Protein AF-A0A7C8UAQ6-F1 (afdb_monomer)

Sequence (396 aa):
MPTTGFSSLVLLIATVSSLLFAYIYMVVCFSGLLFPTTFVFMATTTADIGTPWSQWHPPTTTWINNLTSVLGDDGVHGFIFNGSTLPDGVEPDRYNWCNMPHVHPQTYVIPSAAFELVYVEVIQRHHKRTPYQDNAFPVETYSWDCSDQGLYTYGEPLGAEKNSSAQVYWRVEENSVNPFIAPGFRGNCQFPQITHGGLDDSWQHGRDLYEVYGTMLGFLPSEYDSTVAYRVTGNQITSQVAGMLVDGMFGPKHPKHVPLSIQPGLVDSLQPSYSCPKASRLYQEYGVGSMDPKWRLHLDATNDFLGTLDHISGVTADNSGFHKSFDHYYDNLSARLCHQKPLPCSVKNSSQCVTQRQADTVFRMGQYEYSYIYRDSPQSLEAAVAKHNGMARDGV

Structure (mmCIF, N/CA/C/O backbone):
data_AF-A0A7C8UAQ6-F1
#
_entry.id   AF-A0A7C8UAQ6-F1
#
loop_
_atom_site.group_PDB
_atom_site.id
_atom_site.type_symbol
_atom_site.label_atom_id
_atom_site.label_alt_id
_atom_site.label_comp_id
_atom_site.label_asym_id
_atom_site.label_entity_id
_atom_site.label_seq_id
_atom_site.pdbx_PDB_ins_code
_atom_site.Cartn_x
_atom_site.Cartn_y
_atom_site.Cartn_z
_atom_site.occupancy
_atom_site.B_iso_or_equiv
_atom_site.auth_seq_id
_atom_site.auth_comp_id
_atom_site.auth_asym_id
_atom_site.auth_atom_id
_atom_site.pdbx_PDB_model_num
ATOM 1 N N . MET A 1 1 ? 60.710 21.091 57.544 1.00 39.91 1 MET A N 1
ATOM 2 C CA . MET A 1 1 ? 61.169 20.174 56.475 1.00 39.91 1 MET A CA 1
ATOM 3 C C . MET A 1 1 ? 60.129 19.060 56.348 1.00 39.91 1 MET A C 1
ATOM 5 O O . MET A 1 1 ? 59.779 18.513 57.387 1.00 39.91 1 MET A O 1
ATOM 9 N N . PRO A 1 2 ? 59.554 18.817 55.156 1.00 43.94 2 PRO A N 1
ATOM 10 C CA . PRO A 1 2 ? 58.374 17.955 54.961 1.00 43.94 2 PRO A CA 1
ATOM 11 C C . PRO A 1 2 ? 58.776 16.470 55.065 1.00 43.94 2 PRO A C 1
ATOM 13 O O . PRO A 1 2 ? 59.807 16.089 54.522 1.00 43.94 2 PRO A O 1
ATOM 16 N N . THR A 1 3 ? 58.192 15.646 55.943 1.00 43.69 3 THR A N 1
ATOM 17 C CA . THR A 1 3 ? 56.850 15.006 55.971 1.00 43.69 3 THR A CA 1
ATOM 18 C C . THR A 1 3 ? 56.635 13.912 54.916 1.00 43.69 3 THR A C 1
ATOM 20 O O . THR A 1 3 ? 55.897 14.058 53.945 1.00 43.69 3 THR A O 1
ATOM 23 N N . THR A 1 4 ? 57.241 12.758 55.194 1.00 54.50 4 THR A N 1
ATOM 24 C CA . THR A 1 4 ? 57.056 11.416 54.612 1.00 54.50 4 THR A CA 1
ATOM 25 C C . THR A 1 4 ? 55.689 10.785 54.956 1.00 54.50 4 THR A C 1
ATOM 27 O O . THR A 1 4 ? 55.617 9.657 55.434 1.00 54.50 4 THR A O 1
ATOM 30 N N . GLY A 1 5 ? 54.581 11.508 54.749 1.00 52.41 5 GLY A N 1
ATOM 31 C CA . GLY A 1 5 ? 53.245 11.086 55.215 1.00 52.41 5 GLY A CA 1
ATOM 32 C C . GLY A 1 5 ? 52.275 10.548 54.154 1.00 52.41 5 GLY A C 1
ATOM 33 O O . GLY A 1 5 ? 51.293 9.905 54.507 1.00 52.41 5 GLY A O 1
ATOM 34 N N . PHE A 1 6 ? 52.515 10.792 52.862 1.00 51.78 6 PHE A N 1
ATOM 35 C CA . PHE A 1 6 ? 51.495 10.551 51.825 1.00 51.78 6 PHE A CA 1
ATOM 36 C C . PHE A 1 6 ? 51.519 9.150 51.188 1.00 51.78 6 PHE A C 1
ATOM 38 O O . PHE A 1 6 ? 50.504 8.712 50.655 1.00 51.78 6 PHE A O 1
ATOM 45 N N . SER A 1 7 ? 52.634 8.416 51.266 1.00 57.00 7 SER A N 1
ATOM 46 C CA . SER A 1 7 ? 52.766 7.114 50.583 1.00 57.00 7 SER A CA 1
ATOM 47 C C . SER A 1 7 ? 52.064 5.967 51.331 1.00 57.00 7 SER A C 1
ATOM 49 O O . SER A 1 7 ? 51.429 5.106 50.723 1.00 57.00 7 SER A O 1
ATOM 51 N N . SER A 1 8 ? 52.086 5.987 52.668 1.00 55.50 8 SER A N 1
ATOM 52 C CA . SER A 1 8 ? 51.537 4.895 53.485 1.00 55.50 8 SER A CA 1
ATOM 53 C C . SER A 1 8 ? 50.005 4.856 53.512 1.00 55.50 8 SER A C 1
ATOM 55 O O . SER A 1 8 ? 49.428 3.780 53.628 1.00 55.50 8 SER A O 1
ATOM 57 N N . LEU A 1 9 ? 49.332 6.004 53.367 1.00 57.16 9 LEU A N 1
ATOM 58 C CA . LEU A 1 9 ? 47.866 6.078 53.390 1.00 57.16 9 LEU A CA 1
ATOM 59 C C . LEU A 1 9 ? 47.241 5.561 52.083 1.00 57.16 9 LEU A C 1
ATOM 61 O O . LEU A 1 9 ? 46.235 4.859 52.119 1.00 57.16 9 LEU A O 1
ATOM 65 N N . VAL A 1 10 ? 47.867 5.842 50.936 1.00 58.97 10 VAL A N 1
ATOM 66 C CA . VAL A 1 10 ? 47.411 5.340 49.627 1.00 58.97 10 VAL A CA 1
ATOM 67 C C . VAL A 1 10 ? 47.594 3.822 49.534 1.00 58.97 10 VAL A C 1
ATOM 69 O O . VAL A 1 10 ? 46.704 3.123 49.052 1.00 58.97 10 VAL A O 1
ATOM 72 N N . LEU A 1 11 ? 48.698 3.294 50.076 1.00 57.31 11 LEU A N 1
ATOM 73 C CA . LEU A 1 11 ? 48.939 1.851 50.140 1.00 57.31 11 LEU A CA 1
ATOM 74 C C . LEU A 1 11 ? 47.944 1.141 51.080 1.00 57.31 11 LEU A C 1
ATOM 76 O O . LEU A 1 11 ? 47.479 0.043 50.772 1.00 57.31 11 LEU A O 1
ATOM 80 N N . LEU A 1 12 ? 47.557 1.781 52.192 1.00 61.78 12 LEU A N 1
ATOM 81 C CA . LEU A 1 12 ? 46.544 1.259 53.116 1.00 61.78 12 LEU A CA 1
ATOM 82 C C . LEU A 1 12 ? 45.142 1.237 52.477 1.00 61.78 12 LEU A C 1
ATOM 84 O O . LEU A 1 12 ? 44.428 0.247 52.589 1.00 61.78 12 LEU A O 1
ATOM 88 N N . ILE A 1 13 ? 44.752 2.287 51.749 1.00 65.06 13 ILE A N 1
ATOM 89 C CA . ILE A 1 13 ? 43.439 2.350 51.082 1.00 65.06 13 ILE A CA 1
ATOM 90 C C . ILE A 1 13 ? 43.347 1.325 49.940 1.00 65.06 13 ILE A C 1
ATOM 92 O O . ILE A 1 13 ? 42.321 0.653 49.793 1.00 65.06 13 ILE A O 1
ATOM 96 N N . ALA A 1 14 ? 44.420 1.149 49.163 1.00 60.44 14 ALA A N 1
ATOM 97 C CA . ALA A 1 14 ? 44.464 0.167 48.080 1.00 60.44 14 ALA A CA 1
ATOM 98 C C . ALA A 1 14 ? 44.413 -1.281 48.603 1.00 60.44 14 ALA A C 1
ATOM 100 O O . ALA A 1 14 ? 43.701 -2.120 48.045 1.00 60.44 14 ALA A O 1
ATOM 101 N N . THR A 1 15 ? 45.108 -1.576 49.707 1.00 64.75 15 THR A N 1
ATOM 102 C CA . THR A 1 15 ? 45.098 -2.913 50.328 1.00 64.75 15 THR A CA 1
ATOM 103 C C . THR A 1 15 ? 43.760 -3.231 50.994 1.00 64.75 15 THR A C 1
ATOM 105 O O . THR A 1 15 ? 43.234 -4.325 50.789 1.00 64.75 15 THR A O 1
ATOM 108 N N . VAL A 1 16 ? 43.142 -2.272 51.693 1.00 67.94 16 VAL A N 1
ATOM 109 C CA . VAL A 1 16 ? 41.803 -2.446 52.285 1.00 67.94 16 VAL A CA 1
ATOM 110 C C . VAL A 1 16 ? 40.733 -2.639 51.204 1.00 67.94 16 VAL A C 1
ATOM 112 O O . VAL A 1 16 ? 39.894 -3.525 51.339 1.00 67.94 16 VAL A O 1
ATOM 115 N N . SER A 1 17 ? 40.797 -1.896 50.094 1.00 67.00 17 SER A N 1
ATOM 116 C CA . SER A 1 17 ? 39.837 -2.039 48.983 1.00 67.00 17 SER A CA 1
ATOM 117 C C . SER A 1 17 ? 39.965 -3.391 48.272 1.00 67.00 17 SER A C 1
ATOM 119 O O . SER A 1 17 ? 38.960 -4.014 47.934 1.00 67.00 17 SER A O 1
ATOM 121 N N . SER A 1 18 ? 41.196 -3.883 48.103 1.00 64.50 18 SER A N 1
ATOM 122 C CA . SER A 1 18 ? 41.463 -5.189 47.482 1.00 64.50 18 SER A CA 1
ATOM 123 C C . SER A 1 18 ? 40.984 -6.351 48.360 1.00 64.50 18 SER A C 1
ATOM 125 O O . SER A 1 18 ? 40.412 -7.316 47.856 1.00 64.50 18 SER A O 1
ATOM 127 N N . LEU A 1 19 ? 41.154 -6.238 49.682 1.00 70.50 19 LEU A N 1
ATOM 128 C CA . LEU A 1 19 ? 40.653 -7.221 50.646 1.00 70.50 19 LEU A CA 1
ATOM 129 C C . LEU A 1 19 ? 39.121 -7.205 50.744 1.00 70.50 19 LEU A C 1
ATOM 131 O O . LEU A 1 19 ? 38.516 -8.267 50.872 1.00 70.50 19 LEU A O 1
ATOM 135 N N . LEU A 1 20 ? 38.486 -6.034 50.619 1.00 70.81 20 LEU A N 1
ATOM 136 C CA . LEU A 1 20 ? 37.026 -5.918 50.595 1.00 70.81 20 LEU A CA 1
ATOM 137 C C . LEU A 1 20 ? 36.431 -6.574 49.340 1.00 70.81 20 LEU A C 1
ATOM 139 O O . LEU A 1 20 ? 35.456 -7.314 49.439 1.00 70.81 20 LEU A O 1
ATOM 143 N N . PHE A 1 21 ? 37.050 -6.369 48.172 1.00 68.25 21 PHE A N 1
ATOM 144 C CA . PHE A 1 21 ? 36.634 -7.021 46.926 1.00 68.25 21 PHE A CA 1
ATOM 145 C C . PHE A 1 21 ? 36.835 -8.538 46.967 1.00 68.25 21 PHE A C 1
ATOM 147 O O . PHE A 1 21 ? 35.938 -9.278 46.565 1.00 68.25 21 PHE A O 1
ATOM 154 N N . ALA A 1 22 ? 37.963 -9.015 47.501 1.00 71.31 22 ALA A N 1
ATOM 155 C CA . ALA A 1 22 ? 38.205 -10.446 47.675 1.00 71.31 22 ALA A CA 1
ATOM 156 C C . ALA A 1 22 ? 37.212 -11.082 48.665 1.00 71.31 22 ALA A C 1
ATOM 158 O O . ALA A 1 22 ? 36.735 -12.191 48.428 1.00 71.31 22 ALA A O 1
ATOM 159 N N . TYR A 1 23 ? 36.849 -10.370 49.737 1.00 75.19 23 TYR A N 1
ATOM 160 C CA . TYR A 1 23 ? 35.841 -10.817 50.698 1.00 75.19 23 TYR A CA 1
ATOM 161 C C . TYR A 1 23 ? 34.439 -10.873 50.077 1.00 75.19 23 TYR A C 1
ATOM 163 O O . TYR A 1 23 ? 33.762 -11.888 50.213 1.00 75.19 23 TYR A O 1
ATOM 171 N N . ILE A 1 24 ? 34.020 -9.842 49.334 1.00 70.56 24 ILE A N 1
ATOM 172 C CA . ILE A 1 24 ? 32.726 -9.831 48.631 1.00 70.56 24 ILE A CA 1
ATOM 173 C C . ILE A 1 24 ? 32.670 -10.957 47.590 1.00 70.56 24 ILE A C 1
ATOM 175 O O . ILE A 1 24 ? 31.679 -11.681 47.528 1.00 70.56 24 ILE A O 1
ATOM 179 N N . TYR A 1 25 ? 33.745 -11.165 46.825 1.00 70.88 25 TYR A N 1
ATOM 180 C CA . TYR A 1 25 ? 33.821 -12.243 45.838 1.00 70.88 25 TYR A CA 1
ATOM 181 C C . TYR A 1 25 ? 33.755 -13.630 46.496 1.00 70.88 25 TYR A C 1
ATOM 183 O O . TYR A 1 25 ? 32.996 -14.487 46.053 1.00 70.88 25 TYR A O 1
ATOM 191 N N . MET A 1 26 ? 34.461 -13.835 47.614 1.00 68.56 26 MET A N 1
ATOM 192 C CA . MET A 1 26 ? 34.376 -15.073 48.397 1.00 68.56 26 MET A CA 1
ATOM 193 C C . MET A 1 26 ? 32.982 -15.292 48.994 1.00 68.56 26 MET A C 1
ATOM 195 O O . MET A 1 26 ? 32.487 -16.413 48.948 1.00 68.56 26 MET A O 1
ATOM 199 N N . VAL A 1 27 ? 32.312 -14.254 49.507 1.00 67.69 27 VAL A N 1
ATOM 200 C CA . VAL A 1 27 ? 30.939 -14.364 50.032 1.00 67.69 27 VAL A CA 1
ATOM 201 C C . VAL A 1 27 ? 29.949 -14.710 48.917 1.00 67.69 27 VAL A C 1
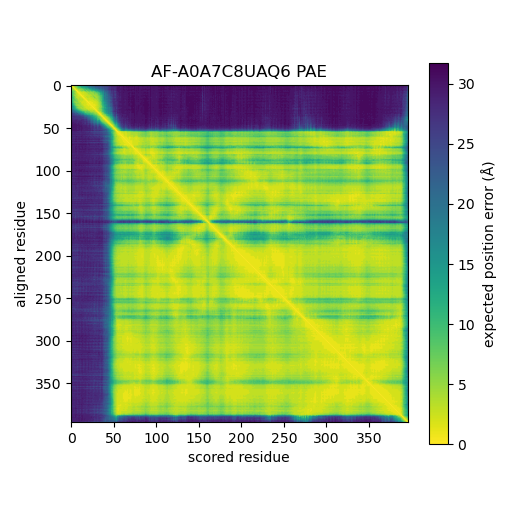ATOM 203 O O . VAL A 1 27 ? 29.086 -15.558 49.126 1.00 67.69 27 VAL A O 1
ATOM 206 N N . VAL A 1 28 ? 30.086 -14.139 47.718 1.00 63.12 28 VAL A N 1
ATOM 207 C CA . VAL A 1 28 ? 29.230 -14.470 46.562 1.00 63.12 28 VAL A CA 1
ATOM 208 C C . VAL A 1 28 ? 29.492 -15.896 46.062 1.00 63.12 28 VAL A C 1
ATOM 210 O O . VAL A 1 28 ? 28.547 -16.648 45.838 1.00 63.12 28 VAL A O 1
ATOM 213 N N . CYS A 1 29 ? 30.754 -16.319 45.961 1.00 58.72 29 CYS A N 1
ATOM 214 C CA . CYS A 1 29 ? 31.094 -17.672 45.514 1.00 58.72 29 CYS A CA 1
ATOM 215 C C . CYS A 1 29 ? 30.742 -18.761 46.544 1.00 58.72 29 CYS A C 1
ATOM 217 O O . CYS A 1 29 ? 30.322 -19.846 46.149 1.00 58.72 29 CYS A O 1
ATOM 219 N N . PHE A 1 30 ? 30.869 -18.494 47.851 1.00 53.69 30 PHE A N 1
ATOM 220 C CA . PHE A 1 30 ? 30.543 -19.474 48.898 1.00 53.69 30 PHE A CA 1
ATOM 221 C C . PHE A 1 30 ? 29.077 -19.446 49.351 1.00 53.69 30 PHE A C 1
ATOM 223 O O . PHE A 1 30 ? 28.576 -20.475 49.804 1.00 53.69 30 PHE A O 1
ATOM 230 N N . SER A 1 31 ? 28.347 -18.336 49.189 1.00 51.03 31 SER A N 1
ATOM 231 C CA . SER A 1 31 ? 26.891 -18.324 49.433 1.00 51.03 31 SER A CA 1
ATOM 232 C C . SER A 1 31 ? 26.131 -19.205 48.436 1.00 51.03 31 SER A C 1
ATOM 234 O O . SER A 1 31 ? 25.148 -19.833 48.824 1.00 51.03 31 SER A O 1
ATOM 236 N N . GLY A 1 32 ? 26.651 -19.368 47.212 1.00 50.84 32 GLY A N 1
ATOM 237 C CA . GLY A 1 32 ? 26.152 -20.344 46.235 1.00 50.84 32 GLY A CA 1
ATOM 238 C C . GLY A 1 32 ? 26.419 -21.818 46.590 1.00 50.84 32 GLY A C 1
ATOM 239 O O . GLY A 1 32 ? 25.819 -22.699 45.984 1.00 50.84 32 GLY A O 1
ATOM 240 N N . LEU A 1 33 ? 27.285 -22.102 47.574 1.00 53.66 33 LEU A N 1
ATOM 241 C CA . LEU A 1 33 ? 27.625 -23.464 48.020 1.00 53.66 33 LEU A CA 1
ATOM 242 C C . LEU A 1 33 ? 26.900 -23.890 49.309 1.00 53.66 33 LEU A C 1
ATOM 244 O O . LEU A 1 33 ? 26.810 -25.085 49.581 1.00 53.66 33 LEU A O 1
ATOM 248 N N . LEU A 1 34 ? 26.384 -22.943 50.102 1.00 45.88 34 LEU A N 1
ATOM 249 C CA . LEU A 1 34 ? 25.763 -23.218 51.411 1.00 45.88 34 LEU A CA 1
ATOM 250 C C . LEU A 1 34 ? 24.233 -23.115 51.415 1.00 45.88 34 LEU A C 1
ATOM 252 O O . LEU A 1 34 ? 23.592 -23.616 52.336 1.00 45.88 34 LEU A O 1
ATOM 256 N N . PHE A 1 35 ? 23.645 -22.537 50.370 1.00 48.22 35 PHE A N 1
ATOM 257 C CA . PHE A 1 35 ? 22.212 -22.598 50.115 1.00 48.22 35 PHE A CA 1
ATOM 258 C C . PHE A 1 35 ? 22.009 -23.168 48.715 1.00 48.22 35 PHE A C 1
ATOM 260 O O . PHE A 1 35 ? 22.092 -22.411 47.748 1.00 48.22 35 PHE A O 1
ATOM 267 N N . PRO A 1 36 ? 21.745 -24.479 48.563 1.00 41.00 36 PRO A N 1
ATOM 268 C CA . PRO A 1 36 ? 21.185 -24.969 47.322 1.00 41.00 36 PRO A CA 1
ATOM 269 C C . PRO A 1 36 ? 19.792 -24.349 47.237 1.00 41.00 36 PRO A C 1
ATOM 271 O O . PRO A 1 36 ? 18.821 -24.882 47.776 1.00 41.00 36 PRO A O 1
ATOM 274 N N . THR A 1 37 ? 19.690 -23.175 46.616 1.00 46.56 37 THR A N 1
ATOM 275 C CA . THR A 1 37 ? 18.424 -22.706 46.083 1.00 46.56 37 THR A CA 1
ATOM 276 C C . THR A 1 37 ? 18.054 -23.744 45.044 1.00 46.56 37 THR A C 1
ATOM 278 O O . THR A 1 37 ? 18.536 -23.767 43.915 1.00 46.56 37 THR A O 1
ATOM 281 N N . THR A 1 38 ? 17.241 -24.696 45.482 1.00 37.00 38 THR A N 1
ATOM 282 C CA . THR A 1 38 ? 16.449 -25.525 44.601 1.00 37.00 38 THR A CA 1
ATOM 283 C C . THR A 1 38 ? 15.553 -24.552 43.853 1.00 37.00 38 THR A C 1
ATOM 285 O O . THR A 1 38 ? 14.432 -24.254 44.252 1.00 37.00 38 THR A O 1
ATOM 288 N N . PHE A 1 39 ? 16.075 -24.003 42.756 1.00 39.59 39 PHE A N 1
ATOM 289 C CA . PHE A 1 39 ? 15.242 -23.620 41.640 1.00 39.59 39 PHE A CA 1
ATOM 290 C C . PHE A 1 39 ? 14.590 -24.919 41.198 1.00 39.59 39 PHE A C 1
ATOM 292 O O . PHE A 1 39 ? 15.107 -25.673 40.375 1.00 39.59 39 PHE A O 1
ATOM 299 N N . VAL A 1 40 ? 13.460 -25.215 41.833 1.00 33.19 40 VAL A N 1
ATOM 300 C CA . VAL A 1 40 ? 12.434 -26.036 41.236 1.00 33.19 40 VAL A CA 1
ATOM 301 C C . VAL A 1 40 ? 12.075 -25.267 39.974 1.00 33.19 40 VAL A C 1
ATOM 303 O O . VAL A 1 40 ? 11.257 -24.351 39.995 1.00 33.19 40 VAL A O 1
ATOM 306 N N . PHE A 1 41 ? 12.744 -25.608 38.872 1.00 34.72 41 PHE A N 1
ATOM 307 C CA . PHE A 1 41 ? 12.101 -25.549 37.580 1.00 34.72 41 PHE A CA 1
ATOM 308 C C . PHE A 1 41 ? 10.847 -26.392 37.773 1.00 34.72 41 PHE A C 1
ATOM 310 O O . PHE A 1 41 ? 10.879 -27.619 37.675 1.00 34.72 41 PHE A O 1
ATOM 317 N N . MET A 1 42 ? 9.733 -25.741 38.120 1.00 33.34 42 MET A N 1
ATOM 318 C CA . MET A 1 42 ? 8.468 -26.245 37.644 1.00 33.34 42 MET A CA 1
ATOM 319 C C . MET A 1 42 ? 8.683 -26.267 36.144 1.00 33.34 42 MET A C 1
ATOM 321 O O . MET A 1 42 ? 8.705 -25.221 35.498 1.00 33.34 42 MET A O 1
ATOM 325 N N . ALA A 1 43 ? 8.947 -27.461 35.616 1.00 35.53 43 ALA A N 1
ATOM 326 C CA . ALA A 1 43 ? 8.563 -27.767 34.267 1.00 35.53 43 ALA A CA 1
ATOM 327 C C . ALA A 1 43 ? 7.086 -27.391 34.238 1.00 35.53 43 ALA A C 1
ATOM 329 O O . ALA A 1 43 ? 6.226 -28.139 34.704 1.00 35.53 43 ALA A O 1
ATOM 330 N N . THR A 1 44 ? 6.801 -26.171 33.789 1.00 35.22 44 THR A N 1
ATOM 331 C CA . THR A 1 44 ? 5.539 -25.907 33.151 1.00 35.22 44 THR A CA 1
ATOM 332 C C . THR A 1 44 ? 5.532 -26.953 32.059 1.00 35.22 44 THR A C 1
ATOM 334 O O . THR A 1 44 ? 6.268 -26.883 31.078 1.00 35.22 44 THR A O 1
ATOM 337 N N . THR A 1 45 ? 4.783 -28.026 32.300 1.00 31.80 45 THR A N 1
ATOM 338 C CA . THR A 1 45 ? 4.210 -28.778 31.209 1.00 31.80 45 THR A CA 1
ATOM 339 C C . THR A 1 45 ? 3.568 -27.691 30.376 1.00 31.80 45 THR A C 1
ATOM 341 O O . THR A 1 45 ? 2.555 -27.115 30.783 1.00 31.80 45 THR A O 1
ATOM 344 N N . THR A 1 46 ? 4.230 -27.304 29.289 1.00 40.19 46 THR A N 1
ATOM 345 C CA . THR A 1 46 ? 3.562 -26.628 28.203 1.00 40.19 46 THR A CA 1
ATOM 346 C C . THR A 1 46 ? 2.470 -27.614 27.867 1.00 40.19 46 THR A C 1
ATOM 348 O O . THR A 1 46 ? 2.731 -28.667 27.284 1.00 40.19 46 THR A O 1
ATOM 351 N N . ALA A 1 47 ? 1.271 -27.358 28.387 1.00 34.03 47 ALA A N 1
ATOM 352 C CA . ALA A 1 47 ? 0.089 -27.915 27.800 1.00 34.03 47 ALA A CA 1
ATOM 353 C C . ALA A 1 47 ? 0.233 -27.489 26.348 1.00 34.03 47 ALA A C 1
ATOM 355 O O . ALA A 1 47 ? 0.166 -26.297 26.035 1.00 34.03 47 ALA A O 1
ATOM 356 N N . ASP A 1 48 ? 0.584 -28.453 25.504 1.00 42.19 48 ASP A N 1
ATOM 357 C CA . ASP A 1 48 ? 0.471 -28.331 24.072 1.00 42.19 48 ASP A CA 1
ATOM 358 C C . ASP A 1 48 ? -1.038 -28.259 23.856 1.00 42.19 48 ASP A C 1
ATOM 360 O O . ASP A 1 48 ? -1.727 -29.247 23.604 1.00 42.19 48 ASP A O 1
ATOM 364 N N . ILE A 1 49 ? -1.598 -27.079 24.138 1.00 38.34 49 ILE A N 1
ATOM 365 C CA . ILE A 1 49 ? -2.884 -26.680 23.620 1.00 38.34 49 ILE A CA 1
ATOM 366 C C . ILE A 1 49 ? -2.581 -26.654 22.135 1.00 38.34 49 ILE A C 1
ATOM 368 O O . ILE A 1 49 ? -2.052 -25.660 21.633 1.00 38.34 49 ILE A O 1
ATOM 372 N N . GLY A 1 50 ? -2.808 -27.799 21.485 1.00 43.59 50 GLY A N 1
ATOM 373 C CA . GLY A 1 50 ? -2.794 -27.961 20.046 1.00 43.59 50 GLY A CA 1
ATOM 374 C C . GLY A 1 50 ? -3.772 -26.940 19.507 1.00 43.59 50 GLY A C 1
ATOM 375 O O . GLY A 1 50 ? -4.974 -27.174 19.415 1.00 43.59 50 GLY A O 1
ATOM 376 N N . THR A 1 51 ? -3.262 -25.735 19.294 1.00 52.66 51 THR A N 1
ATOM 377 C CA . THR A 1 51 ? -4.048 -24.608 18.845 1.00 52.66 51 THR A CA 1
ATOM 378 C C . THR A 1 51 ? -4.316 -24.904 17.376 1.00 52.66 51 THR A C 1
ATOM 380 O O . THR A 1 51 ? -3.368 -25.216 16.648 1.00 52.66 51 THR A O 1
ATOM 383 N N . PRO A 1 52 ? -5.574 -24.827 16.912 1.00 52.62 52 PRO A N 1
ATOM 384 C CA . PRO A 1 52 ? -5.933 -25.083 15.512 1.00 52.62 52 PRO A CA 1
ATOM 385 C C . PRO A 1 52 ? -5.108 -24.266 14.501 1.00 52.62 52 PRO A C 1
ATOM 387 O O . PRO A 1 52 ? -4.995 -24.632 13.341 1.00 52.62 52 PRO A O 1
ATOM 390 N N . TRP A 1 53 ? -4.490 -23.180 14.966 1.00 56.81 53 TRP A N 1
ATOM 391 C CA . TRP A 1 53 ? -3.628 -22.261 14.226 1.00 56.81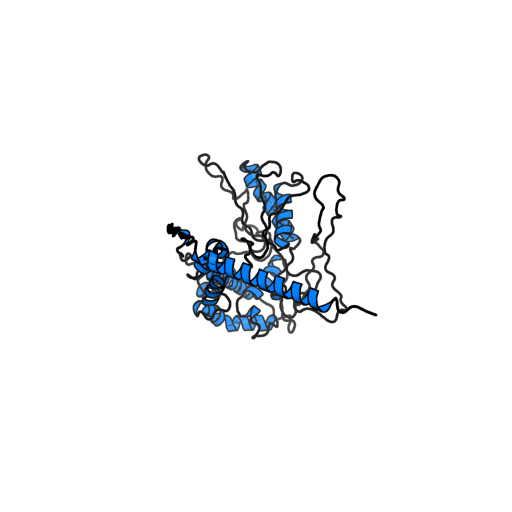 53 TRP A CA 1
ATOM 392 C C . TRP A 1 53 ? -2.169 -22.727 14.069 1.00 56.81 53 TRP A C 1
ATOM 394 O O . TRP A 1 53 ? -1.356 -21.986 13.526 1.00 56.81 53 TRP A O 1
ATOM 404 N N . SER A 1 54 ? -1.807 -23.911 14.573 1.00 68.69 54 SER A N 1
ATOM 405 C CA . SER A 1 54 ? -0.445 -24.463 14.463 1.00 68.69 54 SER A CA 1
ATOM 406 C C . SER A 1 54 ? -0.207 -25.250 13.172 1.00 68.69 54 SER A C 1
ATOM 408 O O . SER A 1 54 ? 0.944 -25.487 12.806 1.00 68.69 54 SER A O 1
ATOM 410 N N . GLN A 1 55 ? -1.275 -25.635 12.470 1.00 86.62 55 GLN A N 1
ATOM 411 C CA . GLN A 1 55 ? -1.193 -26.399 11.234 1.00 86.62 55 GLN A CA 1
ATOM 412 C C . GLN A 1 55 ? -1.361 -25.478 10.027 1.00 86.62 55 GLN A C 1
ATOM 414 O O . GLN A 1 55 ? -2.337 -24.739 9.908 1.00 86.62 55 GLN A O 1
ATOM 419 N N . TRP A 1 56 ? -0.405 -25.542 9.102 1.00 92.50 56 TRP A N 1
ATOM 420 C CA . TRP A 1 56 ? -0.548 -24.878 7.816 1.00 92.50 56 TRP A CA 1
ATOM 421 C C . TRP A 1 56 ? -1.569 -25.627 6.957 1.00 92.50 56 TRP A C 1
ATOM 423 O O . TRP A 1 56 ? -1.523 -26.855 6.842 1.00 92.50 56 TRP A O 1
ATOM 433 N N . HIS A 1 57 ? -2.470 -24.873 6.333 1.00 92.31 57 HIS A N 1
ATOM 434 C CA . HIS A 1 57 ? -3.432 -25.386 5.369 1.00 92.31 57 HIS A CA 1
ATOM 435 C C . HIS A 1 57 ? -3.179 -24.728 4.011 1.00 92.31 57 HIS A C 1
ATOM 437 O O . HIS A 1 57 ? -3.103 -23.496 3.955 1.00 92.31 57 HIS A O 1
ATOM 443 N N . PRO A 1 58 ? -3.080 -25.510 2.919 1.00 91.50 58 PRO A N 1
ATOM 444 C CA . PRO A 1 58 ? -2.922 -24.936 1.593 1.00 91.50 58 PRO A CA 1
ATOM 445 C C . PRO A 1 58 ? -4.130 -24.054 1.255 1.00 91.50 58 PRO A C 1
ATOM 447 O O . PRO A 1 58 ? -5.268 -24.438 1.552 1.00 91.50 58 PRO A O 1
ATOM 450 N N . PRO A 1 59 ? -3.922 -22.884 0.629 1.00 93.62 59 PRO A N 1
ATOM 451 C CA . PRO A 1 59 ? -5.029 -22.120 0.076 1.00 93.62 59 PRO A CA 1
ATOM 452 C C . PRO A 1 59 ? -5.690 -22.892 -1.072 1.00 93.62 59 PRO A C 1
ATOM 454 O O . PRO A 1 59 ? -5.124 -23.825 -1.646 1.00 93.62 59 PRO A O 1
ATOM 457 N N . THR A 1 60 ? -6.908 -22.492 -1.425 1.00 94.12 60 THR A N 1
ATOM 458 C CA . THR A 1 60 ? -7.584 -23.015 -2.611 1.00 94.12 60 THR A CA 1
ATOM 459 C C . THR A 1 60 ? -6.768 -22.712 -3.867 1.00 94.12 60 THR A C 1
ATOM 461 O O . THR A 1 60 ? -6.193 -21.632 -4.018 1.00 94.12 60 THR A O 1
ATOM 464 N N . THR A 1 61 ? -6.720 -23.670 -4.791 1.00 93.88 61 THR A N 1
ATOM 465 C CA . THR A 1 61 ? -6.105 -23.442 -6.100 1.00 93.88 61 THR A CA 1
ATOM 466 C C . THR A 1 61 ? -7.006 -22.528 -6.919 1.00 93.88 61 THR A C 1
ATOM 468 O O . THR A 1 61 ? -8.159 -22.860 -7.193 1.00 93.88 61 THR A O 1
ATOM 471 N N . THR A 1 62 ? -6.480 -21.372 -7.298 1.00 94.94 62 THR A N 1
ATOM 472 C CA . THR A 1 62 ? -7.153 -20.394 -8.155 1.00 94.94 62 THR A CA 1
ATOM 473 C C . THR A 1 62 ? -6.155 -19.884 -9.194 1.00 94.94 62 THR A C 1
ATOM 475 O O . THR A 1 62 ? -5.072 -20.445 -9.351 1.00 94.94 62 THR A O 1
ATOM 478 N N . TRP A 1 63 ? -6.501 -18.832 -9.932 1.00 94.81 63 TRP A N 1
ATOM 479 C CA . TRP A 1 63 ? -5.575 -18.236 -10.888 1.00 94.81 63 TRP A CA 1
ATOM 480 C C . TRP A 1 63 ? -4.309 -17.691 -10.194 1.00 94.81 63 TRP A C 1
ATOM 482 O O . TRP A 1 63 ? -3.224 -17.826 -10.745 1.00 94.81 63 TRP A O 1
ATOM 492 N N . ILE A 1 64 ? -4.424 -17.144 -8.971 1.00 95.75 64 ILE A N 1
ATOM 493 C CA . ILE A 1 64 ? -3.338 -16.398 -8.304 1.00 95.75 64 ILE A CA 1
ATOM 494 C C . ILE A 1 64 ? -2.138 -17.273 -7.934 1.00 95.75 64 ILE A C 1
ATOM 496 O O . ILE A 1 64 ? -1.034 -16.763 -7.834 1.00 95.75 64 ILE A O 1
ATOM 500 N N . ASN A 1 65 ? -2.337 -18.581 -7.758 1.00 95.06 65 ASN A N 1
ATOM 501 C CA . ASN A 1 65 ? -1.284 -19.548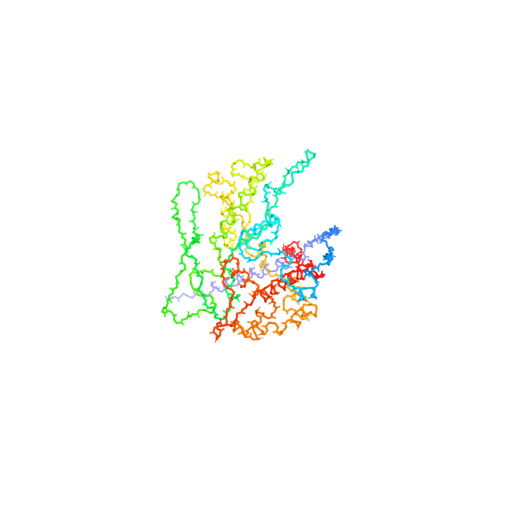 -7.431 1.00 95.06 65 ASN A CA 1
ATOM 502 C C . ASN A 1 65 ? -1.037 -20.560 -8.561 1.00 95.06 65 ASN A C 1
ATOM 504 O O . ASN A 1 65 ? -0.418 -21.604 -8.353 1.00 95.06 65 ASN A O 1
ATOM 508 N N . ASN A 1 66 ? -1.486 -20.241 -9.779 1.00 95.50 66 ASN A N 1
ATOM 509 C CA . ASN A 1 66 ? -1.221 -21.015 -10.984 1.00 95.50 66 ASN A CA 1
ATOM 510 C C . ASN A 1 66 ? -0.364 -20.194 -11.953 1.00 95.50 66 ASN A C 1
ATOM 512 O O . ASN A 1 66 ? -0.869 -19.321 -12.656 1.00 95.50 66 ASN A O 1
ATOM 516 N N . LEU A 1 67 ? 0.932 -20.507 -12.031 1.00 96.25 67 LEU A N 1
ATOM 517 C CA . LEU A 1 67 ? 1.870 -19.760 -12.871 1.00 96.25 67 LEU A CA 1
ATOM 518 C C . LEU A 1 67 ? 1.486 -19.776 -14.362 1.00 96.25 67 LEU A C 1
ATOM 520 O O . LEU A 1 67 ? 1.692 -18.787 -15.059 1.00 96.25 67 LEU A O 1
ATOM 524 N N . THR A 1 68 ? 0.898 -20.869 -14.859 1.00 95.31 68 THR A N 1
ATOM 525 C CA . THR A 1 68 ? 0.431 -20.940 -16.251 1.00 95.31 68 THR A CA 1
ATOM 526 C C . THR A 1 68 ? -0.697 -19.945 -16.509 1.00 95.31 68 THR A C 1
ATOM 528 O O . THR A 1 68 ? -0.648 -19.249 -17.518 1.00 95.31 68 THR A O 1
ATOM 531 N N . SER A 1 69 ? -1.670 -19.833 -15.600 1.00 93.62 69 SER A N 1
ATOM 532 C CA . SER A 1 69 ? -2.733 -18.821 -15.687 1.00 93.62 69 SER A CA 1
ATOM 533 C C . SER A 1 69 ? -2.166 -17.407 -15.564 1.00 93.62 69 SER A C 1
ATOM 535 O O . SER A 1 69 ? -2.402 -16.567 -16.424 1.00 93.62 69 SER A O 1
ATOM 537 N N . VAL A 1 70 ? -1.320 -17.159 -14.561 1.00 95.00 70 VAL A N 1
ATOM 538 C CA . VAL A 1 70 ? -0.700 -15.843 -14.319 1.00 95.00 70 VAL A CA 1
ATOM 539 C C . VAL A 1 70 ? 0.059 -15.326 -15.547 1.00 95.00 70 VAL A C 1
ATOM 541 O O . VAL A 1 70 ? -0.046 -14.144 -15.883 1.00 95.00 70 VAL A O 1
ATOM 544 N N . LEU A 1 71 ? 0.798 -16.194 -16.242 1.00 94.88 71 LEU A N 1
ATOM 545 C CA . LEU A 1 71 ? 1.554 -15.819 -17.440 1.00 94.88 71 LEU A CA 1
ATOM 546 C C . LEU A 1 71 ? 0.703 -15.793 -18.714 1.00 94.88 71 LEU A C 1
ATOM 548 O O . LEU A 1 71 ? 0.969 -14.983 -19.600 1.00 94.88 71 LEU A O 1
ATOM 552 N N . GLY A 1 72 ? -0.270 -16.697 -18.828 1.00 90.38 72 GLY A N 1
ATOM 553 C CA . GLY A 1 72 ? -1.054 -16.900 -20.046 1.00 90.38 72 GLY A CA 1
ATOM 554 C C . GLY A 1 72 ? -2.257 -15.971 -20.194 1.00 90.38 72 GLY A C 1
ATOM 555 O O . GLY A 1 72 ? -2.698 -15.742 -21.320 1.00 90.38 72 GLY A O 1
ATOM 556 N N . ASP A 1 73 ? -2.774 -15.441 -19.087 1.00 91.62 73 ASP A N 1
ATOM 557 C CA . ASP A 1 73 ? -3.999 -14.648 -19.087 1.00 91.62 73 ASP A CA 1
ATOM 558 C C . ASP A 1 73 ? -3.748 -13.178 -19.456 1.00 91.62 73 ASP A C 1
ATOM 560 O O . ASP A 1 73 ? -2.668 -12.618 -19.258 1.00 91.62 73 ASP A O 1
ATOM 564 N N . ASP A 1 7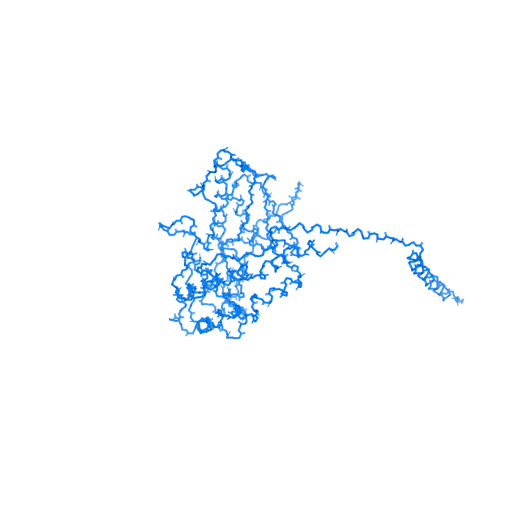4 ? -4.791 -12.532 -19.975 1.00 87.69 74 ASP A N 1
ATOM 565 C CA . ASP A 1 74 ? -4.821 -11.092 -20.219 1.00 87.69 74 ASP A CA 1
ATOM 566 C C . ASP A 1 74 ? -5.574 -10.367 -19.086 1.00 87.69 74 ASP A C 1
ATOM 568 O O . ASP A 1 74 ? -6.497 -10.905 -18.471 1.00 87.69 74 ASP A O 1
ATOM 572 N N . GLY A 1 75 ? -5.208 -9.111 -18.815 1.00 92.12 75 GLY A N 1
ATOM 573 C CA . GLY A 1 75 ? -5.845 -8.297 -17.775 1.00 92.12 75 GLY A CA 1
ATOM 574 C C . GLY A 1 75 ? -5.429 -8.674 -16.349 1.00 92.12 75 GLY A C 1
ATOM 575 O O . GLY A 1 75 ? -4.357 -9.214 -16.114 1.00 92.12 75 GLY A O 1
ATOM 576 N N . VAL A 1 76 ? -6.258 -8.350 -15.358 1.00 94.06 76 VAL A N 1
ATOM 577 C CA . VAL A 1 76 ? -5.877 -8.407 -13.928 1.00 94.06 76 VAL A CA 1
ATOM 578 C C . VAL A 1 76 ? -6.911 -9.129 -13.064 1.00 94.06 76 VAL A C 1
ATOM 580 O O . VAL A 1 76 ? -7.138 -8.765 -11.915 1.00 94.06 76 VAL A O 1
ATOM 583 N N . HIS A 1 77 ? -7.604 -10.123 -13.632 1.00 92.56 77 HIS A N 1
ATOM 584 C CA . HIS A 1 77 ? -8.617 -10.931 -12.930 1.00 92.56 77 HIS A CA 1
ATOM 585 C C . HIS A 1 77 ? -9.664 -10.102 -12.174 1.00 92.56 77 HIS A C 1
ATOM 587 O O . HIS A 1 77 ? -10.134 -10.454 -11.095 1.00 92.56 77 HIS A O 1
ATOM 593 N N . GLY A 1 78 ? -10.022 -8.969 -12.773 1.00 90.12 78 GLY A N 1
ATOM 594 C CA . GLY A 1 78 ? -11.012 -8.045 -12.255 1.00 90.12 78 GLY A CA 1
ATOM 595 C C . GLY A 1 78 ? -10.500 -6.993 -11.276 1.00 90.12 78 GLY A C 1
ATOM 596 O O . GLY A 1 78 ? -11.267 -6.096 -10.945 1.00 90.12 78 GLY A O 1
ATOM 597 N N . PHE A 1 79 ? -9.239 -7.021 -10.864 1.00 93.56 79 PHE A N 1
ATOM 598 C CA . PHE A 1 79 ? -8.693 -5.944 -10.045 1.00 93.56 79 PHE A CA 1
ATOM 599 C C . PHE A 1 79 ? -8.728 -4.607 -10.797 1.00 93.56 79 PHE A C 1
ATOM 601 O O . PHE A 1 79 ? -8.679 -4.556 -12.026 1.00 93.56 79 PHE A O 1
ATOM 608 N N . ILE A 1 80 ? -8.814 -3.510 -10.055 1.00 94.12 80 ILE A N 1
ATOM 609 C CA . ILE A 1 80 ? -8.768 -2.154 -10.606 1.00 94.12 80 ILE A CA 1
ATOM 610 C C . ILE A 1 80 ? -7.485 -1.476 -10.137 1.00 94.12 80 ILE A C 1
ATOM 612 O O . ILE A 1 80 ? -7.147 -1.531 -8.958 1.00 94.12 80 ILE A O 1
ATOM 616 N N . PHE A 1 81 ? -6.773 -0.844 -11.071 1.00 95.12 81 PHE A N 1
ATOM 617 C CA . PHE A 1 81 ? -5.480 -0.190 -10.833 1.00 95.12 81 PHE A CA 1
ATOM 618 C C . PHE A 1 81 ? -5.434 1.264 -11.311 1.00 95.12 81 PHE A C 1
ATOM 620 O O . PHE A 1 81 ? -4.390 1.896 -11.211 1.00 95.12 81 PHE A O 1
ATOM 627 N N . ASN A 1 82 ? -6.526 1.804 -11.857 1.00 92.62 82 ASN A N 1
ATOM 628 C CA . ASN A 1 82 ? -6.526 3.062 -12.610 1.00 92.62 82 ASN A CA 1
ATOM 629 C C . ASN A 1 82 ? -7.309 4.213 -11.946 1.00 92.62 82 ASN A C 1
ATOM 631 O O . ASN A 1 82 ? -7.734 5.144 -12.631 1.00 92.62 82 ASN A O 1
ATOM 635 N N . GLY A 1 83 ? -7.489 4.179 -10.623 1.00 91.25 83 GLY A N 1
ATOM 636 C CA . GLY A 1 83 ? -8.089 5.274 -9.854 1.00 91.25 83 GLY A CA 1
ATOM 637 C C . GLY A 1 83 ? -8.929 4.796 -8.673 1.00 91.25 83 GLY A C 1
ATOM 638 O O . GLY A 1 83 ? -9.171 3.605 -8.517 1.00 91.25 83 GLY A O 1
ATOM 639 N N . SER A 1 84 ? -9.374 5.730 -7.830 1.00 91.50 84 SER A N 1
ATOM 640 C CA . SER A 1 84 ? -10.123 5.418 -6.599 1.00 91.50 84 SER A CA 1
ATOM 641 C C . SER A 1 84 ? -11.608 5.122 -6.823 1.00 91.50 84 SER A C 1
ATOM 643 O O . SER A 1 84 ? -12.236 4.473 -5.989 1.00 91.50 84 SER A O 1
ATOM 645 N N . THR A 1 85 ? -12.173 5.578 -7.941 1.00 89.50 85 THR A N 1
ATOM 646 C CA . THR A 1 85 ? -13.583 5.371 -8.288 1.00 89.50 85 THR A CA 1
ATOM 647 C C . THR A 1 85 ? -13.742 4.093 -9.101 1.00 89.50 85 THR A C 1
ATOM 649 O O . THR A 1 85 ? -12.978 3.842 -10.034 1.00 89.50 85 THR A O 1
ATOM 652 N N . LEU A 1 86 ? -14.749 3.293 -8.756 1.00 86.81 86 LEU A N 1
ATOM 653 C CA . LEU A 1 86 ? -15.139 2.146 -9.567 1.00 86.81 86 LEU A CA 1
ATOM 654 C C . LEU A 1 86 ? -15.796 2.634 -10.872 1.00 86.81 86 LEU A C 1
ATOM 656 O O . LEU A 1 86 ? -16.594 3.570 -10.822 1.00 86.81 86 LEU A O 1
ATOM 660 N N . PRO A 1 87 ? -15.482 2.037 -12.036 1.00 86.44 87 PRO A N 1
ATOM 661 C CA . PRO A 1 87 ? -16.184 2.348 -13.278 1.00 86.44 87 PRO A CA 1
ATOM 662 C C . PRO A 1 87 ? -17.688 2.051 -13.189 1.00 86.44 87 PRO A C 1
ATOM 664 O O . PRO A 1 87 ? -18.104 1.137 -12.475 1.00 86.44 87 PRO A O 1
ATOM 667 N N . ASP A 1 88 ? -18.494 2.771 -13.971 1.00 86.38 88 ASP A N 1
ATOM 668 C CA . ASP A 1 88 ? -19.942 2.550 -14.039 1.00 86.38 88 ASP A CA 1
ATOM 669 C C . ASP A 1 88 ? -20.280 1.088 -14.379 1.00 86.38 88 ASP A C 1
ATOM 671 O O . ASP A 1 88 ? -19.717 0.494 -15.302 1.00 86.38 88 ASP A O 1
ATOM 675 N N . GLY A 1 89 ? -21.229 0.509 -13.637 1.00 84.62 89 GLY A N 1
ATOM 676 C CA . GLY A 1 89 ? -21.678 -0.874 -13.825 1.00 84.62 89 GLY A CA 1
ATOM 677 C C . GLY A 1 89 ? -20.735 -1.945 -13.265 1.00 84.62 89 GLY A C 1
ATOM 678 O O . GLY A 1 89 ? -20.995 -3.130 -13.460 1.00 84.62 89 GLY A O 1
ATOM 679 N N . VAL A 1 90 ? -19.656 -1.557 -12.578 1.00 86.94 90 VAL A N 1
ATOM 680 C CA . VAL A 1 90 ? -18.828 -2.484 -11.799 1.00 86.94 90 VAL A CA 1
ATOM 681 C C . VAL A 1 90 ? -19.423 -2.658 -10.404 1.00 86.94 90 VAL A C 1
ATOM 683 O O . VAL A 1 90 ? -19.823 -1.686 -9.767 1.00 86.94 90 VAL A O 1
ATOM 686 N N . GLU A 1 91 ? -19.459 -3.905 -9.932 1.00 84.62 91 GLU A N 1
ATOM 687 C CA . GLU A 1 91 ? -19.957 -4.237 -8.595 1.00 84.62 91 GLU A CA 1
ATOM 688 C C . GLU A 1 91 ? -19.192 -3.472 -7.495 1.00 84.62 91 GLU A C 1
ATOM 690 O O . GLU A 1 91 ? -17.959 -3.390 -7.563 1.00 84.62 91 GLU A O 1
ATOM 695 N N . PRO A 1 92 ? -19.876 -2.932 -6.467 1.00 80.81 92 PRO A N 1
ATOM 696 C CA . PRO A 1 92 ? -19.234 -2.100 -5.445 1.00 80.81 92 PRO A CA 1
ATOM 697 C C . PRO A 1 92 ? -18.172 -2.815 -4.595 1.00 80.81 92 PRO A C 1
ATOM 699 O O . PRO A 1 92 ? -17.350 -2.159 -3.963 1.00 80.81 92 PRO A O 1
ATOM 702 N N . ASP A 1 93 ? -18.182 -4.148 -4.557 1.00 80.94 93 ASP A N 1
ATOM 703 C CA . ASP A 1 93 ? -17.232 -4.982 -3.810 1.00 80.94 93 ASP A CA 1
ATOM 704 C C . ASP A 1 93 ? -15.991 -5.375 -4.630 1.00 80.94 93 ASP A C 1
ATOM 706 O O . ASP A 1 93 ? -15.090 -6.063 -4.135 1.00 80.94 93 ASP A O 1
ATOM 710 N N . ARG A 1 94 ? -15.912 -4.934 -5.892 1.00 89.50 94 ARG A N 1
ATOM 711 C CA . ARG A 1 94 ? -14.780 -5.219 -6.766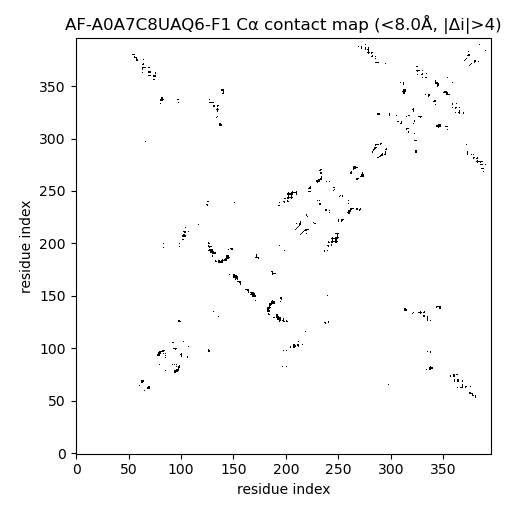 1.00 89.50 94 ARG A CA 1
ATOM 712 C C . ARG A 1 94 ? -13.485 -4.691 -6.156 1.00 89.50 94 ARG A C 1
ATOM 714 O O . ARG A 1 94 ? -13.375 -3.517 -5.809 1.00 89.50 94 ARG A O 1
ATOM 721 N N . TYR A 1 95 ? -12.461 -5.545 -6.103 1.00 91.62 95 TYR A N 1
ATOM 722 C CA . TYR A 1 95 ? -11.185 -5.150 -5.520 1.00 91.62 95 TYR A CA 1
ATOM 723 C C . TYR A 1 95 ? -10.505 -4.039 -6.327 1.00 91.62 95 TYR A C 1
ATOM 725 O O . TYR A 1 95 ? -10.037 -4.251 -7.449 1.00 91.62 95 TYR A O 1
ATOM 733 N N . ASN A 1 96 ? -10.393 -2.862 -5.718 1.00 93.81 96 ASN A N 1
ATOM 734 C CA . ASN A 1 96 ? -9.665 -1.728 -6.259 1.00 93.81 96 ASN A CA 1
ATOM 735 C C . ASN A 1 96 ? -8.362 -1.522 -5.474 1.00 93.81 96 ASN A C 1
ATOM 737 O O . ASN A 1 96 ? -8.365 -1.261 -4.276 1.00 93.81 96 ASN A O 1
ATOM 741 N N . TRP A 1 97 ? -7.219 -1.655 -6.148 1.00 93.94 97 TRP A N 1
ATOM 742 C CA . TRP A 1 97 ? -5.900 -1.468 -5.542 1.00 93.94 97 TRP A CA 1
ATOM 743 C C . TRP A 1 97 ? -5.670 -0.032 -5.061 1.00 93.94 97 TRP A C 1
ATOM 745 O O . TRP A 1 97 ? -4.978 0.187 -4.066 1.00 93.94 97 TRP A O 1
ATOM 755 N N . CYS A 1 98 ? -6.243 0.942 -5.765 1.00 94.56 98 CYS A N 1
ATOM 756 C CA . CYS A 1 98 ? -6.056 2.361 -5.485 1.00 94.56 98 CYS A CA 1
ATOM 757 C C . CYS A 1 98 ? -6.902 2.837 -4.307 1.00 94.56 98 CYS A C 1
ATOM 759 O O . CYS A 1 98 ? -6.480 3.727 -3.575 1.00 94.56 98 CYS A O 1
ATOM 761 N N . ASN A 1 99 ? -8.064 2.216 -4.120 1.00 92.44 99 ASN A N 1
ATOM 762 C CA . ASN A 1 99 ? -8.969 2.457 -3.010 1.00 92.44 99 ASN A CA 1
ATOM 763 C C . ASN A 1 99 ? -9.489 1.106 -2.518 1.00 92.44 99 ASN A C 1
ATOM 765 O O . ASN A 1 99 ? -10.422 0.555 -3.101 1.00 92.44 99 ASN A O 1
ATOM 769 N N . MET A 1 100 ? -8.815 0.539 -1.511 1.00 89.00 100 MET A N 1
ATOM 770 C CA . MET A 1 100 ? -9.087 -0.829 -1.063 1.00 89.00 100 MET A CA 1
ATOM 771 C C . MET A 1 100 ? -10.568 -1.004 -0.710 1.00 89.00 100 MET A C 1
ATOM 773 O O . MET A 1 100 ? -11.146 -0.076 -0.141 1.00 89.00 100 MET A O 1
ATOM 777 N N . PRO A 1 101 ? -11.175 -2.172 -0.976 1.00 88.94 101 PRO A N 1
ATOM 778 C CA . PRO A 1 101 ? -12.534 -2.440 -0.527 1.00 88.94 101 PRO A CA 1
ATOM 779 C C . PRO A 1 101 ? -12.678 -2.216 0.976 1.00 88.94 101 PRO A C 1
ATOM 781 O O . PRO A 1 101 ? -11.821 -2.621 1.763 1.00 88.94 101 PRO A O 1
ATOM 784 N N . HIS A 1 102 ? -13.776 -1.586 1.356 1.00 90.88 102 HIS A N 1
ATOM 785 C CA . HIS A 1 102 ? -14.125 -1.286 2.733 1.00 90.88 102 HIS A CA 1
ATOM 786 C C . HIS A 1 102 ? -15.613 -1.528 2.953 1.00 90.88 102 HIS A C 1
ATOM 788 O O . HIS A 1 102 ? -16.365 -1.794 2.012 1.00 90.88 102 HIS A O 1
ATOM 794 N N . VAL A 1 103 ? -16.031 -1.499 4.219 1.00 92.75 103 VAL A N 1
ATOM 795 C CA . VAL A 1 103 ? -17.452 -1.591 4.546 1.00 92.75 103 VAL A CA 1
ATOM 796 C C . VAL A 1 103 ? -18.195 -0.448 3.858 1.00 92.75 103 VAL A C 1
ATOM 798 O O . VAL A 1 103 ? -17.672 0.657 3.787 1.00 92.75 103 VAL A O 1
ATOM 801 N N . HIS A 1 104 ? -19.396 -0.712 3.351 1.00 91.25 104 HIS A N 1
ATOM 802 C CA . HIS A 1 104 ? -20.183 0.290 2.647 1.00 91.25 104 HIS A CA 1
ATOM 803 C C . HIS A 1 104 ? -21.679 0.038 2.894 1.00 91.25 104 HIS A C 1
ATOM 805 O O . HIS A 1 104 ? -22.122 -1.114 2.810 1.00 91.25 104 HIS A O 1
ATOM 811 N N . PRO A 1 105 ? -22.485 1.066 3.208 1.00 91.81 105 PRO A N 1
ATOM 812 C CA . PRO A 1 105 ? -23.864 0.869 3.662 1.00 91.81 105 PRO A CA 1
ATOM 813 C C . PRO A 1 105 ? -24.775 0.203 2.624 1.00 91.81 105 PRO A C 1
ATOM 815 O O . PRO A 1 105 ? -25.720 -0.492 2.977 1.00 91.81 105 PRO A O 1
ATOM 818 N N . GLN A 1 106 ? -24.483 0.374 1.339 1.00 89.75 106 GLN A N 1
ATOM 819 C CA . GLN A 1 106 ? -25.286 -0.144 0.234 1.00 89.75 106 GLN A CA 1
ATOM 820 C C . GLN A 1 106 ? -25.074 -1.650 0.028 1.00 89.75 106 GLN A C 1
ATOM 822 O O . GLN A 1 106 ? -25.946 -2.309 -0.533 1.00 89.75 106 GLN A O 1
ATOM 827 N N . THR A 1 107 ? -23.932 -2.194 0.459 1.00 91.25 107 THR A N 1
ATOM 828 C CA . THR A 1 107 ? -23.596 -3.622 0.329 1.00 91.25 107 THR A CA 1
ATOM 829 C C . THR A 1 107 ? -23.581 -4.357 1.665 1.00 91.25 107 THR A C 1
ATOM 831 O O . THR A 1 107 ? -23.529 -5.587 1.683 1.00 91.25 107 THR A O 1
ATOM 834 N N . TYR A 1 108 ? -23.646 -3.637 2.787 1.00 94.44 108 TYR A N 1
ATOM 835 C CA . TYR A 1 108 ? -23.641 -4.246 4.107 1.00 94.44 108 TYR A CA 1
ATOM 836 C C . TYR A 1 108 ? -24.921 -5.049 4.364 1.00 94.44 108 TYR A C 1
ATOM 838 O O . TYR A 1 108 ? -26.038 -4.534 4.297 1.00 94.44 108 TYR A O 1
ATOM 846 N N . VAL A 1 109 ? -24.754 -6.327 4.704 1.00 94.62 109 VAL A N 1
ATOM 847 C CA . VAL A 1 109 ? -25.863 -7.219 5.051 1.00 94.62 109 VAL A CA 1
ATOM 848 C C . VAL A 1 109 ? -26.043 -7.217 6.564 1.00 94.62 109 VAL A C 1
ATOM 850 O O . VAL A 1 109 ? -25.198 -7.737 7.290 1.00 94.62 109 VAL A O 1
ATOM 853 N N . ILE A 1 110 ? -27.162 -6.666 7.037 1.00 95.44 110 ILE A N 1
ATOM 854 C CA . ILE A 1 110 ? -27.500 -6.651 8.464 1.00 95.44 110 ILE A CA 1
ATOM 855 C C . ILE A 1 110 ? -27.808 -8.088 8.925 1.00 95.44 110 ILE A C 1
ATOM 857 O O . ILE A 1 110 ? -28.726 -8.715 8.382 1.00 95.44 110 ILE A O 1
ATOM 861 N N . PRO A 1 111 ? -27.079 -8.629 9.922 1.00 93.94 111 PRO A N 1
ATOM 862 C CA . PRO A 1 111 ? -27.390 -9.934 10.496 1.00 93.94 111 PRO A CA 1
ATOM 863 C C . PRO A 1 111 ? -28.798 -9.979 11.104 1.00 93.94 111 PRO A C 1
ATOM 865 O O . PRO A 1 111 ? -29.357 -8.962 11.510 1.00 93.94 111 PRO A O 1
ATOM 868 N N . SER A 1 112 ? -29.388 -11.173 11.208 1.00 95.56 112 SER A N 1
ATOM 869 C CA . SER A 1 112 ? -30.709 -11.319 11.835 1.00 95.56 112 SER A CA 1
ATOM 870 C C . SER A 1 112 ? -30.700 -10.836 13.289 1.00 95.56 112 SER A C 1
ATOM 872 O O . SER A 1 112 ? -29.712 -11.055 13.988 1.00 95.56 112 SER A O 1
ATOM 874 N N . ALA A 1 113 ? -31.838 -10.344 13.787 1.00 94.00 113 ALA A N 1
ATOM 875 C CA . ALA A 1 113 ? -32.003 -9.859 15.165 1.00 94.00 113 ALA A CA 1
ATOM 876 C C . ALA A 1 113 ? -31.738 -10.901 16.280 1.00 94.00 113 ALA A C 1
ATOM 878 O O . ALA A 1 113 ? -31.788 -10.565 17.457 1.00 94.00 113 ALA A O 1
ATOM 879 N N . ALA A 1 114 ? -31.473 -12.165 15.931 1.00 96.94 114 ALA A N 1
ATOM 880 C CA . ALA A 1 114 ? -30.998 -13.184 16.866 1.00 96.94 114 ALA A CA 1
ATOM 881 C C . ALA A 1 114 ? -29.522 -13.001 17.280 1.00 96.94 114 ALA A C 1
ATOM 883 O O . ALA A 1 114 ? -29.069 -13.679 18.199 1.00 96.94 114 ALA A O 1
ATOM 884 N N . PHE A 1 115 ? -28.776 -12.126 16.598 1.00 96.31 115 PHE A N 1
ATOM 885 C CA . PHE A 1 115 ? -27.381 -11.817 16.895 1.00 96.31 115 PHE A CA 1
ATOM 886 C C . PHE A 1 115 ? -27.239 -10.382 17.401 1.00 96.31 115 PHE A C 1
ATOM 888 O O . PHE A 1 115 ? -27.920 -9.475 16.926 1.00 96.31 115 PHE A O 1
ATOM 895 N N . GLU A 1 116 ? -26.309 -10.186 18.330 1.00 95.31 116 GLU A N 1
ATOM 896 C CA . GLU A 1 116 ? -25.921 -8.883 18.867 1.00 95.31 116 GLU A CA 1
ATOM 897 C C . GLU A 1 116 ? -24.468 -8.594 18.472 1.00 95.31 116 GLU A C 1
ATOM 899 O O . GLU A 1 116 ? -23.592 -9.451 18.625 1.00 95.31 116 GLU A O 1
ATOM 904 N N . LEU A 1 117 ? -24.208 -7.396 17.945 1.00 96.56 117 LEU A N 1
ATOM 905 C CA . LEU A 1 117 ? -22.852 -6.950 17.642 1.00 96.56 117 LEU A CA 1
ATOM 906 C C . LEU A 1 117 ? -22.177 -6.474 18.931 1.00 96.56 117 LEU A C 1
ATOM 908 O O . LEU A 1 117 ? -22.599 -5.488 19.522 1.00 96.56 117 LEU A O 1
ATOM 912 N N . VAL A 1 118 ? -21.112 -7.164 19.342 1.00 97.12 118 VAL A N 1
ATOM 913 C CA . VAL A 1 118 ? -20.398 -6.877 20.602 1.00 97.12 118 VAL A CA 1
ATOM 914 C C . VAL A 1 118 ? -19.021 -6.247 20.399 1.00 97.12 118 VAL A C 1
ATOM 916 O O . VAL A 1 118 ? -18.482 -5.639 21.319 1.00 97.12 118 VAL A O 1
ATOM 919 N N . TYR A 1 119 ? -18.420 -6.417 19.219 1.00 97.56 119 TYR A N 1
ATOM 920 C CA . TYR A 1 119 ? -17.055 -5.984 18.935 1.00 97.56 119 TYR A CA 1
ATOM 921 C C . TYR A 1 119 ? -16.808 -5.874 17.428 1.00 97.56 119 TYR A C 1
ATOM 923 O O . TYR A 1 119 ? -17.288 -6.707 16.658 1.00 97.56 119 TYR A O 1
ATOM 931 N N . VAL A 1 120 ? -16.021 -4.873 17.029 1.00 97.69 120 VAL A N 1
ATOM 932 C CA . VAL A 1 120 ? -15.534 -4.683 15.658 1.00 97.69 120 VAL A CA 1
ATOM 933 C C . VAL A 1 120 ? -14.033 -4.404 15.716 1.00 97.69 120 VAL A C 1
ATOM 935 O O . VAL A 1 120 ? -13.600 -3.490 16.414 1.00 97.69 120 VAL A O 1
ATOM 938 N N . GLU A 1 121 ? -13.248 -5.166 14.955 1.00 97.19 121 GLU A N 1
ATOM 939 C CA . GLU A 1 121 ? -11.834 -4.888 14.693 1.00 97.19 121 GLU A CA 1
ATOM 940 C C . GLU A 1 121 ? -11.651 -4.633 13.199 1.00 97.19 121 GLU A C 1
ATOM 942 O O . GLU A 1 121 ? -12.025 -5.465 12.371 1.00 97.19 121 GLU A O 1
ATOM 947 N N . VAL A 1 122 ? -11.077 -3.481 12.853 1.00 96.19 122 VAL A N 1
ATOM 948 C CA . VAL A 1 122 ? -10.758 -3.128 11.467 1.00 96.19 122 VAL A CA 1
ATOM 949 C C . VAL A 1 122 ? -9.248 -3.090 11.316 1.00 96.19 122 VAL A C 1
ATOM 951 O O . VAL A 1 122 ? -8.569 -2.266 11.927 1.00 96.19 122 VAL A O 1
ATOM 954 N N . ILE A 1 123 ? -8.723 -3.976 10.473 1.00 94.81 123 ILE A N 1
ATOM 955 C CA . ILE A 1 123 ? -7.323 -3.961 10.052 1.00 94.81 123 ILE A CA 1
ATOM 956 C C . ILE A 1 123 ? -7.300 -3.501 8.602 1.00 94.81 123 ILE A C 1
ATOM 958 O O . ILE A 1 123 ? -7.779 -4.204 7.714 1.00 94.81 123 ILE A O 1
ATOM 962 N N . GLN A 1 124 ? -6.727 -2.327 8.364 1.00 93.38 124 GLN A N 1
ATOM 963 C CA . GLN A 1 124 ? -6.612 -1.754 7.029 1.00 93.38 124 GLN A CA 1
ATOM 964 C C . GLN A 1 124 ? -5.164 -1.416 6.689 1.00 93.38 124 GLN A C 1
ATOM 966 O O . GLN A 1 124 ? -4.337 -1.122 7.556 1.00 93.38 124 GLN A O 1
ATOM 971 N N . ARG A 1 125 ? -4.868 -1.413 5.391 1.00 93.56 125 ARG A N 1
ATOM 972 C CA . ARG A 1 125 ? -3.624 -0.854 4.861 1.00 93.56 125 ARG A CA 1
ATOM 973 C C . ARG A 1 125 ? -3.704 0.682 4.892 1.00 93.56 125 ARG A C 1
ATOM 975 O O . ARG A 1 125 ? -4.767 1.275 5.056 1.00 93.56 125 ARG A O 1
ATOM 982 N N . HIS A 1 126 ? -2.575 1.349 4.691 1.00 95.06 126 HIS A N 1
ATOM 983 C CA . HIS A 1 126 ? -2.592 2.740 4.245 1.00 95.06 126 HIS A CA 1
ATOM 984 C C . HIS A 1 126 ? -3.320 2.891 2.886 1.00 95.06 126 HIS A C 1
ATOM 986 O O . HIS A 1 126 ? -3.367 1.948 2.092 1.00 95.06 126 HIS A O 1
ATOM 992 N N . HIS A 1 127 ? -3.819 4.092 2.584 1.00 95.81 127 HIS A N 1
ATOM 993 C CA . HIS A 1 127 ? -4.415 4.427 1.280 1.00 95.81 127 HIS A CA 1
ATOM 994 C C . HIS A 1 127 ? -3.339 4.781 0.229 1.00 95.81 127 HIS A C 1
ATOM 996 O O . HIS A 1 127 ? -2.136 4.608 0.479 1.00 95.81 127 HIS A O 1
ATOM 1002 N N . LYS A 1 128 ? -3.749 5.199 -0.980 1.00 94.50 128 LYS A N 1
ATOM 1003 C CA . LYS A 1 128 ? -2.830 5.445 -2.104 1.00 94.50 128 LYS A CA 1
ATOM 1004 C C . LYS A 1 128 ? -1.762 6.494 -1.778 1.00 94.50 128 LYS A C 1
ATOM 1006 O O . LYS A 1 128 ? -2.013 7.548 -1.198 1.00 94.50 128 LYS A O 1
ATOM 1011 N N . ARG A 1 129 ? -0.540 6.183 -2.189 1.00 96.12 129 ARG A N 1
ATOM 1012 C CA . ARG A 1 129 ? 0.687 6.909 -1.860 1.00 96.12 129 ARG A CA 1
ATOM 1013 C C . ARG A 1 129 ? 1.630 6.924 -3.055 1.00 96.12 129 ARG A C 1
ATOM 1015 O O . ARG A 1 129 ? 1.398 6.231 -4.048 1.00 96.12 129 ARG A O 1
ATOM 1022 N N . THR A 1 130 ? 2.720 7.659 -2.919 1.00 96.31 130 THR A N 1
ATOM 1023 C CA . THR A 1 130 ? 3.852 7.595 -3.841 1.00 96.31 130 THR A CA 1
ATOM 1024 C C . THR A 1 130 ? 4.576 6.218 -3.785 1.00 96.31 130 THR A C 1
ATOM 1026 O O . THR A 1 130 ? 4.448 5.608 -2.710 1.00 96.31 130 THR A O 1
ATOM 1029 N N . PRO A 1 131 ? 5.290 5.613 -4.802 1.00 96.06 131 PRO A N 1
ATOM 1030 C CA . PRO A 1 131 ? 6.072 4.419 -4.490 1.00 96.06 131 PRO A CA 1
ATOM 1031 C C . PRO A 1 131 ? 7.205 4.742 -3.533 1.00 96.06 131 PRO A C 1
ATOM 1033 O O . PRO A 1 131 ? 7.502 5.898 -3.219 1.00 96.06 131 PRO A O 1
ATOM 1036 N N . TYR A 1 132 ? 7.859 3.683 -3.089 1.00 95.25 132 TYR A N 1
ATOM 1037 C CA . TYR A 1 132 ? 9.155 3.806 -2.451 1.00 95.25 132 TYR A CA 1
ATOM 1038 C C . TYR A 1 132 ? 10.194 4.368 -3.426 1.00 95.25 132 TYR A C 1
ATOM 1040 O O . TYR A 1 132 ? 10.160 4.078 -4.623 1.00 95.25 132 TYR A O 1
ATOM 1048 N N . GLN A 1 133 ? 11.148 5.142 -2.900 1.00 93.56 133 GLN A N 1
ATOM 1049 C CA . GLN A 1 133 ? 12.251 5.684 -3.698 1.00 93.56 133 GLN A CA 1
ATOM 1050 C C . GLN A 1 133 ? 13.043 4.567 -4.391 1.00 93.56 133 GLN A C 1
ATOM 1052 O O . GLN A 1 133 ? 13.353 4.679 -5.572 1.00 93.56 133 GLN A O 1
ATOM 1057 N N . ASP A 1 134 ? 13.310 3.469 -3.679 1.00 94.62 134 ASP A N 1
ATOM 1058 C CA . ASP A 1 134 ? 14.087 2.329 -4.188 1.00 94.62 134 ASP A CA 1
ATOM 1059 C C . ASP A 1 134 ? 13.357 1.539 -5.292 1.00 94.62 134 ASP A C 1
ATOM 1061 O O . ASP A 1 134 ? 13.980 0.763 -6.018 1.00 94.62 134 ASP A O 1
ATOM 1065 N N . ASN A 1 135 ? 12.052 1.784 -5.458 1.00 96.56 135 ASN A N 1
ATOM 1066 C CA . ASN A 1 135 ? 11.221 1.202 -6.512 1.00 96.56 135 ASN A CA 1
ATOM 1067 C C . ASN A 1 135 ? 11.150 2.112 -7.752 1.00 96.56 135 ASN A C 1
ATOM 1069 O O . ASN A 1 135 ? 10.540 1.757 -8.763 1.00 96.56 135 ASN A O 1
ATOM 1073 N N . ALA A 1 136 ? 11.747 3.305 -7.708 1.00 95.88 136 ALA A N 1
ATOM 1074 C CA . ALA A 1 136 ? 11.833 4.186 -8.864 1.00 95.88 136 ALA A CA 1
ATOM 1075 C C . ALA A 1 136 ? 12.823 3.640 -9.906 1.00 95.88 136 ALA A C 1
ATOM 1077 O O . ALA A 1 136 ? 13.814 2.988 -9.572 1.00 95.88 136 ALA A O 1
ATOM 1078 N N . PHE A 1 137 ? 12.576 3.919 -11.186 1.00 95.75 137 PHE A N 1
ATOM 1079 C CA . PHE A 1 137 ? 13.552 3.596 -12.227 1.00 95.75 137 PHE A CA 1
ATOM 1080 C C . PHE A 1 137 ? 14.788 4.494 -12.097 1.00 95.75 137 PHE A C 1
ATOM 1082 O O . PHE A 1 137 ? 14.673 5.598 -11.568 1.00 95.75 137 PHE A O 1
ATOM 1089 N N . PRO A 1 138 ? 15.972 4.095 -12.604 1.00 94.12 138 PRO A N 1
ATOM 1090 C CA . PRO A 1 138 ? 17.182 4.913 -12.476 1.00 94.12 138 PRO A CA 1
ATOM 1091 C C . PRO A 1 138 ? 16.998 6.355 -12.962 1.00 94.12 138 PRO A C 1
ATOM 1093 O O . PRO A 1 138 ? 17.528 7.287 -12.356 1.00 94.12 138 PRO A O 1
ATOM 1096 N N . VAL A 1 139 ? 16.209 6.540 -14.026 1.00 90.31 139 VAL A N 1
ATOM 1097 C CA . VAL A 1 139 ? 15.780 7.852 -14.512 1.00 90.31 139 VAL A CA 1
ATOM 1098 C C . VAL A 1 139 ? 14.296 7.810 -14.846 1.00 90.31 139 VAL A C 1
ATOM 1100 O O . VAL A 1 139 ? 13.864 7.034 -15.696 1.00 90.31 139 VAL A O 1
ATOM 1103 N N . GLU A 1 140 ? 13.530 8.696 -14.220 1.00 92.88 140 GLU A N 1
ATOM 1104 C CA . GLU A 1 140 ? 12.107 8.867 -14.494 1.00 92.88 140 GLU A CA 1
ATOM 1105 C C . GLU A 1 140 ? 11.862 9.993 -15.503 1.00 92.88 140 GLU A C 1
ATOM 1107 O O . GLU A 1 140 ? 12.482 11.057 -15.449 1.00 92.88 140 GLU A O 1
ATOM 1112 N N . THR A 1 141 ? 10.935 9.775 -16.440 1.00 88.62 141 THR A N 1
ATOM 1113 C CA . THR A 1 141 ? 10.653 10.722 -17.537 1.00 88.62 141 THR A CA 1
ATOM 1114 C C . THR A 1 141 ? 9.800 11.918 -17.122 1.00 88.62 141 THR A C 1
ATOM 1116 O O . THR A 1 141 ? 9.629 12.850 -17.905 1.00 88.62 141 THR A O 1
ATOM 1119 N N . TYR A 1 142 ? 9.221 11.893 -15.923 1.00 88.44 142 TYR A N 1
ATOM 1120 C CA . TYR A 1 142 ? 8.385 12.970 -15.407 1.00 88.44 142 TYR A CA 1
ATOM 1121 C C . TYR A 1 142 ? 8.528 13.103 -13.890 1.00 88.44 142 TYR A C 1
ATOM 1123 O O . TYR A 1 142 ? 8.953 12.174 -13.201 1.00 88.44 142 TYR A O 1
ATOM 1131 N N . SER A 1 143 ? 8.154 14.271 -13.373 1.00 90.44 143 SER A N 1
ATOM 1132 C CA . SER A 1 143 ? 8.168 14.564 -11.944 1.00 90.44 143 SER A CA 1
ATOM 1133 C C . SER A 1 143 ? 6.880 14.144 -11.242 1.00 90.44 143 SER A C 1
ATOM 1135 O O . SER A 1 143 ? 5.820 13.923 -11.849 1.00 90.44 143 SER A O 1
ATOM 1137 N N . TRP A 1 144 ? 6.967 14.088 -9.921 1.00 92.62 144 TRP A N 1
ATOM 1138 C CA . TRP A 1 144 ? 5.808 14.024 -9.064 1.00 92.62 144 TRP A CA 1
ATOM 1139 C C . TRP A 1 144 ? 5.623 15.299 -8.265 1.00 92.62 144 TRP A C 1
ATOM 1141 O O . TRP A 1 144 ? 6.572 15.832 -7.698 1.00 92.62 144 TRP A O 1
ATOM 1151 N N . ASP A 1 145 ? 4.384 15.772 -8.261 1.00 92.69 145 ASP A N 1
ATOM 1152 C CA . ASP A 1 145 ? 3.971 16.961 -7.544 1.00 92.69 145 ASP A CA 1
ATOM 1153 C C . ASP A 1 145 ? 3.155 16.542 -6.322 1.00 92.69 145 ASP A C 1
ATOM 1155 O O . ASP A 1 145 ? 2.208 15.762 -6.444 1.00 92.69 145 ASP A O 1
ATOM 1159 N N . CYS A 1 146 ? 3.571 17.049 -5.171 1.00 94.12 146 CYS A N 1
ATOM 1160 C CA . CYS A 1 146 ? 2.959 16.874 -3.866 1.00 94.12 146 CYS A CA 1
ATOM 1161 C C . CYS A 1 146 ? 2.730 18.236 -3.186 1.00 94.12 146 CYS A C 1
ATOM 1163 O O . CYS A 1 146 ? 2.932 18.398 -1.981 1.00 94.12 146 CYS A O 1
ATOM 1165 N N . SER A 1 147 ? 2.375 19.251 -3.977 1.00 93.25 147 SER A N 1
ATOM 1166 C CA . SER A 1 147 ? 2.043 20.587 -3.472 1.00 93.25 147 SER A CA 1
ATOM 1167 C C . SER A 1 147 ? 0.632 20.683 -2.880 1.00 93.25 147 SER A C 1
ATOM 1169 O O . SER A 1 147 ? 0.311 21.704 -2.273 1.00 93.25 147 SER A O 1
ATOM 1171 N N . ASP A 1 148 ? -0.220 19.674 -3.084 1.00 93.75 148 ASP A N 1
ATOM 1172 C CA . ASP A 1 148 ? -1.637 19.681 -2.710 1.00 93.75 148 ASP A CA 1
ATOM 1173 C C . ASP A 1 148 ? -1.923 19.030 -1.346 1.00 93.75 148 ASP A C 1
ATOM 1175 O O . ASP A 1 148 ? -3.072 18.983 -0.915 1.00 93.75 148 ASP A O 1
ATOM 1179 N N . GLN A 1 149 ? -0.894 18.595 -0.615 1.00 91.94 149 GLN A N 1
ATOM 1180 C CA . GLN A 1 149 ? -1.021 18.043 0.729 1.00 91.94 149 GLN A CA 1
ATOM 1181 C C . GLN A 1 149 ? 0.019 18.599 1.709 1.00 91.94 149 GLN A C 1
ATOM 1183 O O . GLN A 1 149 ? 1.186 18.809 1.380 1.00 91.94 149 GLN A O 1
ATOM 1188 N N . GLY A 1 150 ? -0.402 18.790 2.961 1.00 91.81 150 GLY A N 1
ATOM 1189 C CA . GLY A 1 150 ? 0.484 19.148 4.067 1.00 91.81 150 GLY A CA 1
ATOM 1190 C C . GLY A 1 150 ? 0.861 17.926 4.902 1.00 91.81 150 GLY A C 1
ATOM 1191 O O . GLY A 1 150 ? -0.007 17.286 5.491 1.00 91.81 150 GLY A O 1
ATOM 1192 N N . LEU A 1 151 ? 2.156 17.613 5.004 1.00 90.06 151 LEU A N 1
ATOM 1193 C CA . LEU A 1 151 ? 2.654 16.581 5.919 1.00 90.06 151 LEU A CA 1
ATOM 1194 C C . LEU A 1 151 ? 2.941 17.172 7.302 1.00 90.06 151 LEU A C 1
ATOM 1196 O O . LEU A 1 151 ? 4.020 17.709 7.560 1.00 90.06 151 LEU A O 1
ATOM 1200 N N . TYR A 1 152 ? 1.955 17.104 8.191 1.00 88.19 152 TYR A N 1
ATOM 1201 C CA . TYR A 1 152 ? 2.067 17.653 9.540 1.00 88.19 152 TYR A CA 1
ATOM 1202 C C . TYR A 1 152 ? 2.882 16.730 10.451 1.00 88.19 152 TYR A C 1
ATOM 1204 O O . TYR A 1 152 ? 2.479 15.612 10.765 1.00 88.19 152 TYR A O 1
ATOM 1212 N N . THR A 1 153 ? 4.033 17.227 10.900 1.00 82.00 153 THR A N 1
ATOM 1213 C CA . THR A 1 153 ? 4.952 16.535 11.813 1.00 82.00 153 THR A CA 1
ATOM 1214 C C . THR A 1 153 ? 5.444 17.529 12.867 1.00 82.00 153 THR A C 1
ATOM 1216 O O . THR A 1 153 ? 6.540 18.083 12.765 1.00 82.00 153 THR A O 1
ATOM 1219 N N . TYR A 1 154 ? 4.610 17.821 13.862 1.00 88.44 154 TYR A N 1
ATOM 1220 C CA . TYR A 1 154 ? 4.937 18.739 14.956 1.00 88.44 154 TYR A CA 1
ATOM 1221 C C . TYR A 1 154 ? 4.424 18.197 16.297 1.00 88.44 154 TYR A C 1
ATOM 1223 O O . TYR A 1 154 ? 3.577 17.307 16.333 1.00 88.44 154 TYR A O 1
ATOM 1231 N N . GLY A 1 155 ? 4.960 18.712 17.406 1.00 90.31 155 GLY A N 1
ATOM 1232 C CA . GLY A 1 155 ? 4.495 18.376 18.754 1.00 9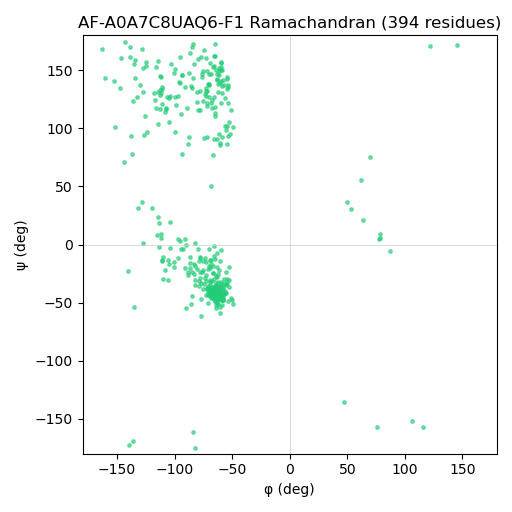0.31 155 GLY A CA 1
ATOM 1233 C C . GLY A 1 155 ? 3.504 19.411 19.284 1.00 90.31 155 GLY A C 1
ATOM 1234 O O . GLY A 1 155 ? 3.727 20.604 19.106 1.00 90.31 155 GLY A O 1
ATOM 1235 N N . GLU A 1 156 ? 2.449 18.972 19.968 1.00 90.75 156 GLU A N 1
ATOM 1236 C CA . GLU A 1 156 ? 1.530 19.822 20.742 1.00 90.75 156 GLU A CA 1
ATOM 1237 C C . GLU A 1 156 ? 1.711 19.492 22.233 1.00 90.75 156 GLU A C 1
ATOM 1239 O O . GLU A 1 156 ? 1.657 18.315 22.609 1.00 90.75 156 GLU A O 1
ATOM 1244 N N . PRO A 1 157 ? 1.932 20.479 23.115 1.00 90.44 157 PRO A N 1
ATOM 1245 C CA . PRO A 1 157 ? 1.967 20.217 24.546 1.00 90.44 157 PRO A CA 1
ATOM 1246 C C . PRO A 1 157 ? 0.560 19.888 25.070 1.00 90.44 157 PRO A C 1
ATOM 1248 O O . PRO A 1 157 ? -0.378 20.659 24.902 1.00 90.44 157 PRO A O 1
ATOM 1251 N N . LEU A 1 158 ? 0.420 18.759 25.770 1.00 89.44 158 LEU A N 1
ATOM 1252 C CA . LEU A 1 158 ? -0.846 18.332 26.377 1.00 89.44 158 LEU A CA 1
ATOM 1253 C C . LEU A 1 158 ? -0.961 18.805 27.846 1.00 89.44 158 LEU A C 1
ATOM 1255 O O . LEU A 1 158 ? 0.043 18.856 28.575 1.00 89.44 158 LEU A O 1
ATOM 1259 N N . GLY A 1 159 ? -2.181 19.130 28.293 1.00 82.56 159 GLY A N 1
ATOM 1260 C CA . GLY A 1 159 ? -2.521 19.523 29.675 1.00 82.56 159 GLY A CA 1
ATOM 1261 C C . GLY A 1 159 ? -3.164 20.915 29.804 1.00 82.56 159 GLY A C 1
ATOM 1262 O O . GLY A 1 159 ? -3.205 21.673 28.840 1.00 82.56 159 GLY A O 1
ATOM 1263 N N . ALA A 1 160 ? -3.673 21.249 30.996 1.00 71.00 160 ALA A N 1
ATOM 1264 C CA . ALA A 1 160 ? -4.279 22.556 31.267 1.00 71.00 160 ALA A CA 1
ATOM 1265 C C . ALA A 1 160 ? -3.218 23.679 31.294 1.00 71.00 160 ALA A C 1
ATOM 1267 O O . ALA A 1 160 ? -2.138 23.486 31.849 1.00 71.00 160 ALA A O 1
ATOM 1268 N N . GLU A 1 161 ? -3.549 24.832 30.697 1.00 70.62 161 GLU A N 1
ATOM 1269 C CA . GLU A 1 161 ? -2.740 26.069 30.655 1.00 70.62 161 GLU A CA 1
ATOM 1270 C C . GLU A 1 161 ? -1.372 25.966 29.949 1.00 70.62 161 GLU A C 1
ATOM 1272 O O . GLU A 1 161 ? -0.330 26.303 30.512 1.00 70.62 161 GLU A O 1
ATOM 1277 N N . LYS A 1 162 ? -1.348 25.528 28.683 1.00 71.81 162 LYS A N 1
ATOM 1278 C CA . LYS A 1 162 ? -0.122 25.525 27.865 1.00 71.81 162 LYS A CA 1
ATOM 1279 C C . LYS A 1 162 ? -0.315 26.227 26.522 1.00 71.81 162 LYS A C 1
ATOM 1281 O O . LYS A 1 162 ? -1.416 26.266 25.981 1.00 71.81 162 LYS A O 1
ATOM 1286 N N . ASN A 1 163 ? 0.782 26.782 26.002 1.00 86.75 163 ASN A N 1
ATOM 1287 C CA . ASN A 1 163 ? 0.867 27.340 24.649 1.00 86.75 163 ASN A CA 1
ATOM 1288 C C . ASN A 1 163 ? 0.422 26.293 23.615 1.00 86.75 163 ASN A C 1
ATOM 1290 O O . ASN A 1 163 ? 0.779 25.133 23.767 1.00 86.75 163 ASN A O 1
ATOM 1294 N N . SER A 1 164 ? -0.276 26.689 22.551 1.00 88.12 164 SER A N 1
ATOM 1295 C CA . SER A 1 164 ? -0.552 25.791 21.418 1.00 88.12 164 SER A CA 1
ATOM 1296 C C . SER A 1 164 ? 0.494 25.941 20.322 1.00 88.12 164 SER A C 1
ATOM 1298 O O . SER A 1 164 ? 0.996 27.039 20.070 1.00 88.12 164 SER A O 1
ATOM 1300 N N . SER A 1 165 ? 0.794 24.837 19.648 1.00 90.81 165 SER A N 1
ATOM 1301 C CA . SER A 1 165 ? 1.621 24.829 18.451 1.00 90.81 165 SER A CA 1
ATOM 1302 C C . SER A 1 165 ? 0.824 25.325 17.248 1.00 90.81 165 SER A C 1
ATOM 1304 O O . SER A 1 165 ? -0.370 25.056 17.101 1.00 90.81 165 SER A O 1
ATOM 1306 N N . ALA A 1 166 ? 1.497 26.052 16.358 1.00 91.50 166 ALA A N 1
ATOM 1307 C CA . ALA A 1 166 ? 0.941 26.365 15.050 1.00 91.50 166 ALA A CA 1
ATOM 1308 C C . ALA A 1 166 ? 0.849 25.087 14.198 1.00 91.50 166 ALA A C 1
ATOM 1310 O O . ALA A 1 166 ? 1.709 24.210 14.289 1.00 91.50 166 ALA A O 1
ATOM 1311 N N . GLN A 1 167 ? -0.167 25.004 13.339 1.00 90.88 167 GLN A N 1
ATOM 1312 C CA . GLN A 1 167 ? -0.300 23.925 12.361 1.00 90.88 167 GLN A CA 1
ATOM 1313 C C . GLN A 1 167 ? 0.746 24.106 11.253 1.00 90.88 167 GLN A C 1
ATOM 1315 O O . GLN A 1 167 ? 0.518 24.816 10.275 1.00 90.88 167 GLN A O 1
ATOM 1320 N N . VAL A 1 168 ? 1.907 23.475 11.422 1.00 93.12 168 VAL A N 1
ATOM 1321 C CA . VAL A 1 168 ? 3.024 23.521 10.468 1.00 93.12 168 VAL A CA 1
ATOM 1322 C C . VAL A 1 168 ? 3.235 22.161 9.812 1.00 93.12 168 VAL A C 1
ATOM 1324 O O . VAL A 1 168 ? 3.089 21.122 10.454 1.00 93.12 168 VAL A O 1
ATOM 1327 N N . TYR A 1 169 ? 3.612 22.166 8.539 1.00 92.56 169 TYR A N 1
ATOM 1328 C CA . TYR A 1 169 ? 3.853 20.956 7.759 1.00 92.56 169 TYR A CA 1
ATOM 1329 C C . TYR A 1 169 ? 5.153 21.063 6.963 1.00 92.56 169 TYR A C 1
ATOM 1331 O O . TYR A 1 169 ? 5.659 22.160 6.715 1.00 92.56 169 TYR A O 1
ATOM 1339 N N . TRP A 1 170 ? 5.707 19.917 6.574 1.00 89.62 170 TRP A N 1
ATOM 1340 C CA . TRP A 1 170 ? 6.873 19.868 5.699 1.00 89.62 170 TRP A CA 1
ATOM 1341 C C . TRP A 1 170 ? 6.483 20.126 4.250 1.00 89.62 170 TRP A C 1
ATOM 1343 O O . TRP A 1 170 ? 5.570 19.497 3.720 1.00 89.62 170 TRP A O 1
ATOM 1353 N N . ARG A 1 171 ? 7.232 21.016 3.601 1.00 88.62 171 ARG A N 1
ATOM 1354 C CA . ARG A 1 171 ? 7.214 21.207 2.154 1.00 88.62 171 ARG A CA 1
ATOM 1355 C C . ARG A 1 171 ? 8.590 20.834 1.623 1.00 88.62 171 ARG A C 1
ATOM 1357 O O . ARG A 1 171 ? 9.575 21.457 2.013 1.00 88.62 171 ARG A O 1
ATOM 1364 N N . VAL A 1 172 ? 8.658 19.813 0.775 1.00 87.94 172 VAL A N 1
ATOM 1365 C CA . VAL A 1 172 ? 9.923 19.388 0.165 1.00 87.94 172 VAL A CA 1
ATOM 1366 C C . VAL A 1 172 ? 10.341 20.432 -0.867 1.00 87.94 172 VAL A C 1
ATOM 1368 O O . VAL A 1 172 ? 9.532 20.877 -1.680 1.00 87.94 172 VAL A O 1
ATOM 1371 N N . GLU A 1 173 ? 11.604 20.842 -0.819 1.00 84.19 173 GLU A N 1
ATOM 1372 C CA . GLU A 1 173 ? 12.170 21.813 -1.752 1.00 84.19 173 GLU A CA 1
ATOM 1373 C C . GLU A 1 173 ? 13.063 21.099 -2.770 1.00 84.19 173 GLU A C 1
ATOM 1375 O O . GLU A 1 173 ? 13.990 20.377 -2.401 1.00 84.19 173 GLU A O 1
ATOM 1380 N N . GLU A 1 174 ? 12.802 21.321 -4.059 1.00 78.94 174 GLU A N 1
ATOM 1381 C CA . GLU A 1 174 ? 13.676 20.881 -5.146 1.00 78.94 174 GLU A CA 1
ATOM 1382 C C . GLU A 1 174 ? 14.583 22.047 -5.561 1.00 78.94 174 GLU A C 1
ATOM 1384 O O . GLU A 1 174 ? 14.116 23.152 -5.840 1.00 78.94 174 GLU A O 1
ATOM 1389 N N . ASN A 1 175 ? 15.896 21.815 -5.612 1.00 81.31 175 ASN A N 1
ATOM 1390 C CA . ASN A 1 175 ? 16.857 22.808 -6.084 1.00 81.31 175 ASN A CA 1
ATOM 1391 C C . ASN A 1 175 ? 17.340 22.435 -7.488 1.00 81.31 175 ASN A C 1
ATOM 1393 O O . ASN A 1 175 ? 18.185 21.554 -7.644 1.00 81.31 175 ASN A O 1
ATOM 1397 N N . SER A 1 176 ? 16.854 23.155 -8.502 1.00 80.31 176 SER A N 1
ATOM 1398 C CA . SER A 1 176 ? 17.178 22.909 -9.914 1.00 80.31 176 SER A CA 1
ATOM 1399 C C . SER A 1 176 ? 18.652 23.130 -10.279 1.00 80.31 176 SER A C 1
ATOM 1401 O O . SER A 1 176 ? 19.065 22.767 -11.377 1.00 80.31 176 SER A O 1
ATOM 1403 N N . VAL A 1 177 ? 19.440 23.756 -9.400 1.00 85.12 177 VAL A N 1
ATOM 1404 C CA . VAL A 1 177 ? 20.879 24.005 -9.594 1.00 85.12 177 VAL A CA 1
ATOM 1405 C C . VAL A 1 177 ? 21.732 22.943 -8.892 1.00 85.12 177 VAL A C 1
ATOM 1407 O O . VAL A 1 177 ? 22.934 22.866 -9.137 1.00 85.12 177 VAL A O 1
ATOM 1410 N N . ASN A 1 178 ? 21.146 22.101 -8.035 1.00 82.94 178 ASN A N 1
ATOM 1411 C CA . ASN A 1 178 ? 21.892 21.052 -7.351 1.00 82.94 178 ASN A CA 1
ATOM 1412 C C . ASN A 1 178 ? 22.365 19.987 -8.365 1.00 82.94 178 ASN A C 1
ATOM 1414 O O . ASN A 1 178 ? 21.528 19.318 -8.971 1.00 82.94 178 ASN A O 1
ATOM 1418 N N . PRO A 1 179 ? 23.686 19.790 -8.552 1.00 83.88 179 PRO A N 1
ATOM 1419 C CA . PRO A 1 179 ? 24.196 18.803 -9.501 1.00 83.88 179 PRO A CA 1
ATOM 1420 C C . PRO A 1 179 ? 24.002 17.355 -9.024 1.00 83.88 179 PRO A C 1
ATOM 1422 O O . PRO A 1 179 ? 24.135 16.427 -9.821 1.00 83.88 179 PRO A O 1
ATOM 1425 N N . PHE A 1 180 ? 23.695 17.142 -7.741 1.00 82.25 180 PHE A N 1
ATOM 1426 C CA . PHE A 1 180 ? 23.424 15.824 -7.174 1.00 82.25 180 PHE A CA 1
ATOM 1427 C C . PHE A 1 180 ? 21.936 15.491 -7.315 1.00 82.25 180 PHE A C 1
ATOM 1429 O O . PHE A 1 180 ? 21.138 15.750 -6.415 1.00 82.25 180 PHE A O 1
ATOM 1436 N N . ILE A 1 181 ? 21.569 14.920 -8.462 1.00 76.50 181 ILE A N 1
ATOM 1437 C CA . ILE A 1 181 ? 20.215 14.423 -8.722 1.00 76.50 181 ILE A CA 1
ATOM 1438 C C . ILE A 1 181 ? 20.149 12.965 -8.263 1.00 76.50 181 ILE A C 1
ATOM 1440 O O . ILE A 1 181 ? 20.877 12.118 -8.784 1.00 76.50 181 ILE A O 1
ATOM 1444 N N . ALA A 1 182 ? 19.295 12.679 -7.279 1.00 80.44 182 ALA A N 1
ATOM 1445 C CA . ALA A 1 182 ? 19.029 11.308 -6.860 1.00 80.44 182 ALA A CA 1
ATOM 1446 C C . ALA A 1 182 ? 18.378 10.517 -8.015 1.00 80.44 182 ALA A C 1
ATOM 1448 O O . ALA A 1 182 ? 17.574 11.089 -8.758 1.00 80.44 182 ALA A O 1
ATOM 1449 N N . PRO A 1 183 ? 18.710 9.225 -8.189 1.00 85.81 183 PRO A N 1
ATOM 1450 C CA . PRO A 1 183 ? 18.016 8.380 -9.156 1.00 85.81 183 PRO A CA 1
ATOM 1451 C C . PRO A 1 183 ? 16.531 8.280 -8.794 1.00 85.81 183 PRO A C 1
ATOM 1453 O O . PRO A 1 183 ? 16.179 8.323 -7.613 1.00 85.81 183 PRO A O 1
ATOM 1456 N N . GLY A 1 184 ? 15.670 8.123 -9.797 1.00 90.38 184 GLY A N 1
ATOM 1457 C CA . GLY A 1 184 ? 14.225 8.036 -9.597 1.00 90.38 184 GLY A CA 1
ATOM 1458 C C . GLY A 1 184 ? 13.445 9.276 -10.011 1.00 90.38 184 GLY A C 1
ATOM 1459 O O . GLY A 1 184 ? 13.816 10.003 -10.938 1.00 90.38 184 GLY A O 1
ATOM 1460 N N . PHE A 1 185 ? 12.306 9.467 -9.347 1.00 89.69 185 PHE A N 1
ATOM 1461 C CA . PHE A 1 185 ? 11.372 10.548 -9.637 1.00 89.69 185 PHE A CA 1
ATOM 1462 C C . PHE A 1 185 ? 11.940 11.903 -9.214 1.00 89.69 185 PHE A C 1
ATOM 1464 O O . PHE A 1 185 ? 12.498 12.054 -8.130 1.00 89.69 185 PHE A O 1
ATOM 1471 N N . ARG A 1 186 ? 11.738 12.906 -10.071 1.00 87.69 186 ARG A N 1
ATOM 1472 C CA . ARG A 1 186 ? 11.955 14.321 -9.733 1.00 87.69 186 ARG A CA 1
ATOM 1473 C C . ARG A 1 186 ? 10.724 14.917 -9.056 1.00 87.69 186 ARG A C 1
ATOM 1475 O O . ARG A 1 186 ? 9.647 14.322 -9.121 1.00 87.69 186 ARG A O 1
ATOM 1482 N N . GLY A 1 187 ? 10.857 16.121 -8.507 1.00 89.19 187 GLY A N 1
ATOM 1483 C CA . GLY A 1 187 ? 9.752 16.884 -7.931 1.00 89.19 187 GLY A CA 1
ATOM 1484 C C . GLY A 1 187 ? 9.881 17.125 -6.429 1.00 89.19 187 GLY A C 1
ATOM 1485 O O . GLY A 1 187 ? 10.973 17.102 -5.867 1.00 89.19 187 GLY A O 1
ATOM 1486 N N . ASN A 1 188 ? 8.744 17.371 -5.780 1.00 91.44 188 ASN A N 1
ATOM 1487 C CA . ASN A 1 188 ? 8.654 17.862 -4.400 1.00 91.44 188 ASN A CA 1
ATOM 1488 C C . ASN A 1 188 ? 7.894 16.899 -3.468 1.00 91.44 188 ASN A C 1
ATOM 1490 O O . ASN A 1 188 ? 7.233 17.319 -2.519 1.00 91.44 188 ASN A O 1
ATOM 1494 N N . CYS A 1 189 ? 7.988 15.601 -3.738 1.00 92.81 189 CYS A N 1
ATOM 1495 C CA . CYS A 1 189 ? 7.454 14.556 -2.872 1.00 92.81 189 CYS A CA 1
ATOM 1496 C C . CYS A 1 189 ? 8.565 13.932 -2.018 1.00 92.81 189 CYS A C 1
ATOM 1498 O O . CYS A 1 189 ? 9.696 13.768 -2.476 1.00 92.81 189 CYS A O 1
ATOM 1500 N N . GLN A 1 190 ? 8.229 13.505 -0.801 1.00 91.38 190 GLN A N 1
ATOM 1501 C CA . GLN A 1 190 ? 9.008 12.527 -0.043 1.00 91.38 190 GLN A CA 1
ATOM 1502 C C . GLN A 1 190 ? 8.570 11.121 -0.482 1.00 91.38 190 GLN A C 1
ATOM 1504 O O . GLN A 1 190 ? 7.385 10.860 -0.630 1.00 91.38 190 GLN A O 1
ATOM 1509 N N . PHE A 1 191 ? 9.488 10.193 -0.734 1.00 92.62 191 PHE A N 1
ATOM 1510 C CA . PHE A 1 191 ? 9.118 8.860 -1.223 1.00 92.62 191 PHE A CA 1
ATOM 1511 C C . PHE A 1 191 ? 9.379 7.797 -0.147 1.00 92.62 191 PHE A C 1
ATOM 1513 O O . PHE A 1 191 ? 10.529 7.637 0.264 1.00 92.62 191 PHE A O 1
ATOM 1520 N N . PRO A 1 192 ? 8.362 7.038 0.303 1.00 94.75 192 PRO A N 1
ATOM 1521 C CA . PRO A 1 192 ? 6.934 7.212 0.027 1.00 94.75 192 PRO A CA 1
ATOM 1522 C C . PRO A 1 192 ? 6.292 8.349 0.855 1.00 94.75 192 PRO A C 1
ATOM 1524 O O . PRO A 1 192 ? 6.784 8.727 1.916 1.00 94.75 192 PRO A O 1
ATOM 1527 N N . GLN A 1 193 ? 5.132 8.819 0.402 1.00 95.19 193 GLN A N 1
ATOM 1528 C CA . GLN A 1 193 ? 4.301 9.886 0.965 1.00 95.19 193 GLN A CA 1
ATOM 1529 C C . GLN A 1 193 ? 2.840 9.644 0.585 1.00 95.19 193 GLN A C 1
ATOM 1531 O O . GLN A 1 193 ? 2.535 9.249 -0.542 1.00 95.19 193 GLN A O 1
ATOM 1536 N N . ILE A 1 194 ? 1.922 9.900 1.518 1.00 96.12 194 ILE A N 1
ATOM 1537 C CA . ILE A 1 194 ? 0.487 9.893 1.224 1.00 96.12 194 ILE A CA 1
ATOM 1538 C C . ILE A 1 194 ? 0.141 10.992 0.205 1.00 96.12 194 ILE A C 1
ATOM 1540 O O . ILE A 1 194 ? 0.696 12.093 0.238 1.00 96.12 194 ILE A O 1
ATOM 1544 N N . THR A 1 195 ? -0.771 10.706 -0.719 1.00 96.31 195 THR A N 1
ATOM 1545 C CA . THR A 1 195 ? -1.256 11.714 -1.679 1.00 96.31 195 THR A CA 1
ATOM 1546 C C . THR A 1 195 ? -2.542 12.363 -1.186 1.00 96.31 195 THR A C 1
ATOM 1548 O O . THR A 1 195 ? -3.224 11.777 -0.346 1.00 96.31 195 THR A O 1
ATOM 1551 N N . HIS A 1 196 ? -2.908 13.531 -1.728 1.00 95.75 196 HIS A N 1
ATOM 1552 C CA . HIS A 1 196 ? -4.204 14.161 -1.441 1.00 95.75 196 HIS A CA 1
ATOM 1553 C C . HIS A 1 196 ? -5.357 13.172 -1.611 1.00 95.75 196 HIS A C 1
ATOM 1555 O O . HIS A 1 196 ? -6.125 12.934 -0.689 1.00 95.75 196 HIS A O 1
ATOM 1561 N N . GLY A 1 197 ? -5.423 12.489 -2.755 1.00 96.06 197 GLY A N 1
ATOM 1562 C CA . GLY A 1 197 ? -6.486 11.516 -2.956 1.00 96.06 197 GLY A CA 1
ATOM 1563 C C . GLY A 1 197 ? -6.418 10.330 -1.981 1.00 96.06 197 GLY A C 1
ATOM 1564 O O . GLY A 1 197 ? -7.441 9.719 -1.721 1.00 96.06 197 GLY A O 1
ATOM 1565 N N . GLY A 1 198 ? -5.241 9.958 -1.464 1.00 96.88 198 GLY A N 1
ATOM 1566 C CA . GLY A 1 198 ? -5.140 8.929 -0.424 1.00 96.88 198 GLY A CA 1
ATOM 1567 C C . GLY A 1 198 ? -5.702 9.396 0.920 1.00 96.88 198 GLY A C 1
ATOM 1568 O O . GLY A 1 198 ? -6.237 8.584 1.672 1.00 96.88 198 GLY A O 1
ATOM 1569 N N . LEU A 1 199 ? -5.613 10.697 1.206 1.00 97.50 199 LEU A N 1
ATOM 1570 C CA . LEU A 1 199 ? -6.281 11.325 2.345 1.00 97.50 199 LEU A CA 1
ATOM 1571 C C . LEU A 1 199 ? -7.803 11.342 2.142 1.00 97.50 199 LEU A C 1
ATOM 1573 O O . LEU A 1 199 ? -8.524 10.945 3.056 1.00 97.50 199 LEU A O 1
ATOM 1577 N N . ASP A 1 200 ? -8.280 11.698 0.945 1.00 97.06 200 ASP A N 1
ATOM 1578 C CA . ASP A 1 200 ? -9.712 11.662 0.600 1.00 97.06 200 ASP A CA 1
ATOM 1579 C C . ASP A 1 200 ? -10.294 10.248 0.728 1.00 97.06 200 ASP A C 1
ATOM 1581 O O . ASP A 1 200 ? -11.327 10.053 1.369 1.00 97.06 200 ASP A O 1
ATOM 1585 N N . ASP A 1 201 ? -9.603 9.247 0.169 1.00 96.88 201 ASP A N 1
ATOM 1586 C CA . ASP A 1 201 ? -10.015 7.841 0.240 1.00 96.88 201 ASP A CA 1
ATOM 1587 C C . ASP A 1 201 ? -10.103 7.367 1.705 1.00 96.88 201 ASP A C 1
ATOM 1589 O O . ASP A 1 201 ? -10.997 6.607 2.072 1.00 96.88 201 ASP A O 1
ATOM 1593 N N . SER A 1 202 ? -9.202 7.847 2.567 1.00 97.50 202 SER A N 1
ATOM 1594 C CA . SER A 1 202 ? -9.220 7.531 3.996 1.00 97.50 202 SER A CA 1
ATOM 1595 C C . SER A 1 202 ? -10.360 8.206 4.752 1.00 97.50 202 SER A C 1
ATOM 1597 O O . SER A 1 202 ? -10.921 7.605 5.669 1.00 97.50 202 SER A O 1
ATOM 1599 N N . TRP A 1 203 ? -10.687 9.449 4.404 1.00 98.00 203 TRP A N 1
ATOM 1600 C CA . TRP A 1 203 ? -11.831 10.152 4.975 1.00 98.00 203 TRP A CA 1
ATOM 1601 C C . TRP A 1 203 ? -13.140 9.465 4.595 1.00 98.00 203 TRP A C 1
ATOM 1603 O O . TRP A 1 203 ? -13.980 9.196 5.452 1.00 98.00 203 TRP A O 1
ATOM 1613 N N . GLN A 1 204 ? -13.271 9.102 3.318 1.00 96.75 204 GLN A N 1
ATOM 1614 C CA . GLN A 1 204 ? -14.410 8.357 2.796 1.00 96.75 204 GLN A CA 1
ATOM 1615 C C . GLN A 1 204 ? -14.581 7.021 3.531 1.00 96.75 204 GLN A C 1
ATOM 1617 O O . GLN A 1 204 ? -15.664 6.737 4.034 1.00 96.75 204 GLN A O 1
ATOM 1622 N N . HIS A 1 205 ? -13.496 6.264 3.703 1.00 96.75 205 HIS A N 1
ATOM 1623 C CA . HIS A 1 205 ? -13.523 5.015 4.461 1.00 96.75 205 HIS A CA 1
ATOM 1624 C C . HIS A 1 205 ? -13.984 5.227 5.916 1.00 96.75 205 HIS A C 1
ATOM 1626 O O . HIS A 1 205 ? -14.813 4.473 6.425 1.00 96.75 205 HIS A O 1
ATOM 1632 N N . GLY A 1 206 ? -13.513 6.286 6.584 1.00 97.69 206 GLY A N 1
ATOM 1633 C CA . GLY A 1 206 ? -13.999 6.657 7.914 1.00 97.69 206 GLY A CA 1
ATOM 1634 C C . GLY A 1 206 ? -15.506 6.931 7.935 1.00 97.69 206 GLY A C 1
ATOM 1635 O O . GLY A 1 206 ? -16.223 6.429 8.803 1.00 97.69 206 GLY A O 1
ATOM 1636 N N . ARG A 1 207 ? -16.009 7.667 6.940 1.00 97.88 207 ARG A N 1
ATOM 1637 C CA . ARG A 1 207 ? -17.443 7.942 6.808 1.00 97.88 207 ARG A CA 1
ATOM 1638 C C . ARG A 1 207 ? -18.249 6.656 6.660 1.00 97.88 207 ARG A C 1
ATOM 1640 O O . ARG A 1 207 ? -19.220 6.471 7.389 1.00 97.88 207 ARG A O 1
ATOM 1647 N N . ASP A 1 208 ? -17.820 5.744 5.794 1.00 97.00 208 ASP A N 1
ATOM 1648 C CA . ASP A 1 208 ? -18.553 4.499 5.541 1.00 97.00 208 ASP A CA 1
ATOM 1649 C C . ASP A 1 208 ? -18.572 3.571 6.765 1.00 97.00 208 ASP A C 1
ATOM 1651 O O . ASP A 1 208 ? -19.600 2.958 7.072 1.00 97.00 208 ASP A O 1
ATOM 1655 N N . LEU A 1 209 ? -17.474 3.530 7.532 1.00 97.81 209 LEU A N 1
ATOM 1656 C CA . LEU A 1 209 ? -17.433 2.842 8.826 1.00 97.81 209 LEU A CA 1
ATOM 1657 C C . LEU A 1 209 ? -18.483 3.396 9.793 1.00 97.81 209 LEU A C 1
ATOM 1659 O O . LEU A 1 209 ? -19.185 2.619 10.442 1.00 97.81 209 LEU A O 1
ATOM 1663 N N . TYR A 1 210 ? -18.614 4.719 9.895 1.00 98.31 210 TYR A N 1
ATOM 1664 C CA . TYR A 1 210 ? -19.590 5.330 10.793 1.00 98.31 210 TYR A CA 1
ATOM 1665 C C . TYR A 1 210 ? -21.028 5.230 10.267 1.00 98.31 210 TYR A C 1
ATOM 1667 O O . TYR A 1 210 ? -21.960 5.041 11.051 1.00 98.31 210 TYR A O 1
ATOM 1675 N N . GLU A 1 211 ? -21.250 5.293 8.956 1.00 98.19 211 GLU A N 1
ATOM 1676 C CA . GLU A 1 211 ? -22.574 5.068 8.369 1.00 98.19 211 GLU A CA 1
ATOM 1677 C C . GLU A 1 211 ? -23.085 3.652 8.683 1.00 98.19 211 GLU A C 1
ATOM 1679 O O . GLU A 1 211 ? -24.242 3.491 9.077 1.00 98.19 211 GLU A O 1
ATOM 1684 N N . VAL A 1 212 ? -22.224 2.633 8.617 1.00 98.00 212 VAL A N 1
ATOM 1685 C CA . VAL A 1 212 ? -22.600 1.254 8.963 1.00 98.00 212 VAL A CA 1
ATOM 1686 C C . VAL A 1 212 ? -22.665 1.050 10.475 1.00 98.00 212 VAL A C 1
ATOM 1688 O O . VAL A 1 212 ? -23.720 0.738 11.026 1.00 98.00 212 VAL A O 1
ATOM 1691 N N . TYR A 1 213 ? -21.555 1.233 11.182 1.00 98.19 213 TYR A N 1
ATOM 1692 C CA . TYR A 1 213 ? -21.482 0.849 12.589 1.00 98.19 213 TYR A CA 1
ATOM 1693 C C . TYR A 1 213 ? -22.063 1.907 13.529 1.00 98.19 213 TYR A C 1
ATOM 1695 O O . TYR A 1 213 ? -22.525 1.558 14.606 1.00 98.19 213 TYR A O 1
ATOM 1703 N N . GLY A 1 214 ? -22.099 3.183 13.150 1.00 97.19 214 GLY A N 1
ATOM 1704 C CA . GLY A 1 214 ? -22.726 4.245 13.944 1.00 97.19 214 GLY A CA 1
ATOM 1705 C C . GLY A 1 214 ? -24.198 4.449 13.602 1.00 97.19 214 GLY A C 1
ATOM 1706 O O . GLY A 1 214 ? -25.054 4.378 14.476 1.00 97.19 214 GLY A O 1
ATOM 1707 N N . THR A 1 215 ? -24.515 4.684 12.328 1.00 97.12 215 THR A N 1
ATOM 1708 C CA . THR A 1 215 ? -25.874 5.085 11.921 1.00 97.12 215 THR A CA 1
ATOM 1709 C C . THR A 1 215 ? -26.798 3.891 11.704 1.00 97.12 215 THR A C 1
ATOM 1711 O O . THR A 1 215 ? -27.893 3.858 12.261 1.00 97.12 215 THR A O 1
ATOM 1714 N N . MET A 1 216 ? -26.378 2.908 10.904 1.00 97.38 216 MET A N 1
ATOM 1715 C CA . MET A 1 216 ? -27.213 1.756 10.556 1.00 97.38 216 MET A CA 1
ATOM 1716 C C . MET A 1 216 ? -27.381 0.789 11.733 1.00 97.38 216 MET A C 1
ATOM 1718 O O . MET A 1 216 ? -28.488 0.308 11.967 1.00 97.38 216 MET A O 1
ATOM 1722 N N . LEU A 1 217 ? -26.301 0.504 12.465 1.00 97.00 217 LEU A N 1
ATOM 1723 C CA . LEU A 1 217 ? -26.309 -0.472 13.559 1.00 97.00 217 LEU A CA 1
ATOM 1724 C C . LEU A 1 217 ? -26.397 0.149 14.959 1.00 97.00 217 LEU A C 1
ATOM 1726 O O . LEU A 1 217 ? -26.687 -0.576 15.907 1.00 97.00 217 LEU A O 1
ATOM 1730 N N . GLY A 1 218 ? -26.149 1.455 15.115 1.00 96.31 218 GLY A N 1
ATOM 1731 C CA . GLY A 1 218 ? -26.167 2.106 16.431 1.00 96.31 218 GLY A CA 1
ATOM 1732 C C . GLY A 1 218 ? -25.090 1.601 17.400 1.00 96.31 218 GLY A C 1
ATOM 1733 O O . GLY A 1 218 ? -25.265 1.725 18.608 1.00 96.31 218 GLY A O 1
ATOM 1734 N N . PHE A 1 219 ? -24.020 0.984 16.888 1.00 97.44 219 PHE A N 1
ATOM 1735 C CA . PHE A 1 219 ? -22.958 0.359 17.677 1.00 97.44 219 PHE A CA 1
ATOM 1736 C C . PHE A 1 219 ? -21.883 1.362 18.116 1.00 97.44 219 PHE A C 1
ATOM 1738 O O . PHE A 1 219 ? -21.455 1.336 19.267 1.00 97.44 219 PHE A O 1
ATOM 1745 N N . LEU A 1 220 ? -21.441 2.248 17.215 1.00 97.94 220 LEU A N 1
ATOM 1746 C CA . LEU A 1 220 ? -20.463 3.289 17.547 1.00 97.94 220 LEU A CA 1
ATOM 1747 C C . LEU A 1 220 ? -21.112 4.436 18.340 1.00 97.94 220 LEU A C 1
ATOM 1749 O O . LEU A 1 220 ? -22.271 4.779 18.084 1.00 97.94 220 LEU A O 1
ATOM 1753 N N . PRO A 1 221 ? -20.367 5.076 19.261 1.00 97.06 221 PRO A N 1
ATOM 1754 C CA . PRO A 1 221 ? -20.869 6.221 20.008 1.00 97.06 221 PRO A CA 1
ATOM 1755 C C . PRO A 1 221 ? -21.122 7.419 19.083 1.00 97.06 221 PRO A C 1
ATOM 1757 O O . PRO A 1 221 ? -20.485 7.578 18.043 1.00 97.06 221 PRO A O 1
ATOM 1760 N N . SER A 1 222 ? -22.043 8.304 19.479 1.00 95.19 222 SER A N 1
ATOM 1761 C CA . SER A 1 222 ? -22.390 9.492 18.684 1.00 95.19 222 SER A CA 1
ATOM 1762 C C . SER A 1 222 ? -21.289 10.557 18.629 1.00 95.19 222 SER A C 1
ATOM 1764 O O . SER A 1 222 ? -21.342 11.451 17.783 1.00 95.19 222 SER A O 1
ATOM 1766 N N . GLU A 1 223 ? -20.349 10.485 19.570 1.00 95.31 223 GLU A N 1
ATOM 1767 C CA . GLU A 1 223 ? -19.148 11.308 19.704 1.00 95.31 223 GLU A CA 1
ATOM 1768 C C . GLU A 1 223 ? -17.974 10.377 20.021 1.00 95.31 223 GLU A C 1
ATOM 1770 O O . GLU A 1 223 ? -18.178 9.286 20.551 1.00 95.31 223 GLU A O 1
ATOM 1775 N N . TYR A 1 224 ? -16.747 10.788 19.708 1.00 95.75 224 TYR A N 1
ATOM 1776 C CA . TYR A 1 224 ? -15.584 9.958 20.016 1.00 95.75 224 TYR A CA 1
ATOM 1777 C C . TYR A 1 224 ? -15.393 9.827 21.536 1.00 95.75 224 TYR A C 1
ATOM 1779 O O . TYR A 1 224 ? -15.259 10.832 22.238 1.00 95.75 224 TYR A O 1
ATOM 1787 N N . ASP A 1 225 ? -15.304 8.593 22.030 1.00 94.56 225 ASP A N 1
ATOM 1788 C CA . ASP A 1 225 ? -15.013 8.281 23.428 1.00 94.56 225 ASP A CA 1
ATOM 1789 C C . ASP A 1 225 ? -14.057 7.079 23.565 1.00 94.56 225 ASP A C 1
ATOM 1791 O O . ASP A 1 225 ? -13.492 6.580 22.591 1.00 94.56 225 ASP A O 1
ATOM 1795 N N . SER A 1 226 ? -13.840 6.611 24.797 1.00 94.06 226 SER A N 1
ATOM 1796 C CA . SER A 1 226 ? -12.903 5.524 25.104 1.00 94.06 226 SER A CA 1
ATOM 1797 C C . SER A 1 226 ? -13.326 4.132 24.615 1.00 94.06 226 SER A C 1
ATOM 1799 O O . SER A 1 226 ? -12.571 3.182 24.815 1.00 94.06 226 SER A O 1
ATOM 1801 N N . THR A 1 227 ? -14.515 3.974 24.029 1.00 96.50 227 THR A N 1
ATOM 1802 C CA . THR A 1 227 ? -14.957 2.704 23.426 1.00 96.50 227 THR A CA 1
ATOM 1803 C C . THR A 1 227 ? -14.345 2.470 22.044 1.00 96.50 227 THR A C 1
ATOM 1805 O O . THR A 1 227 ? -14.348 1.339 21.559 1.00 96.50 227 THR A O 1
ATOM 1808 N N . VAL A 1 228 ? -13.761 3.509 21.436 1.00 97.69 228 VAL A N 1
ATOM 1809 C CA . VAL A 1 228 ? -13.066 3.438 20.149 1.00 97.69 228 VAL A CA 1
ATOM 1810 C C . VAL A 1 228 ? -11.576 3.673 20.362 1.00 97.69 228 VAL A C 1
ATOM 1812 O O . VAL A 1 228 ? -11.163 4.637 21.002 1.00 97.69 228 VAL A O 1
ATOM 1815 N N . ALA A 1 229 ? -10.749 2.788 19.808 1.00 97.25 229 ALA A N 1
ATOM 1816 C CA . ALA A 1 229 ? -9.299 2.879 19.904 1.00 97.25 229 ALA A CA 1
ATOM 1817 C C . ALA A 1 229 ? -8.658 2.738 18.525 1.00 97.25 229 ALA A C 1
ATOM 1819 O O . ALA A 1 229 ? -9.011 1.852 17.749 1.00 97.25 229 ALA A O 1
ATOM 1820 N N . TYR A 1 230 ? -7.663 3.582 18.255 1.00 97.81 230 TYR A N 1
ATOM 1821 C CA . TYR A 1 230 ? -6.883 3.533 17.025 1.00 97.81 230 TYR A CA 1
ATOM 1822 C C . TYR A 1 230 ? -5.460 3.090 17.314 1.00 97.81 230 TYR A C 1
ATOM 1824 O O . TYR A 1 230 ? -4.803 3.589 18.235 1.00 97.81 230 TYR A O 1
ATOM 1832 N N . ARG A 1 231 ? -4.966 2.178 16.481 1.00 97.19 231 ARG A N 1
ATOM 1833 C CA . ARG A 1 231 ? -3.590 1.703 16.513 1.00 97.19 231 ARG A CA 1
ATOM 1834 C C . ARG A 1 231 ? -2.969 1.840 15.131 1.00 97.19 231 ARG A C 1
ATOM 1836 O O . ARG A 1 231 ? -3.555 1.411 14.144 1.00 97.19 231 ARG A O 1
ATOM 1843 N N . VAL A 1 232 ? -1.774 2.415 15.078 1.00 96.94 232 VAL A N 1
ATOM 1844 C CA . VAL A 1 232 ? -1.013 2.630 13.843 1.00 96.94 232 VAL A CA 1
ATOM 1845 C C . VAL A 1 232 ? 0.403 2.073 13.985 1.00 96.94 232 VAL A C 1
ATOM 1847 O O . VAL A 1 232 ? 0.833 1.705 15.080 1.00 96.94 232 VAL A O 1
ATOM 1850 N N . THR A 1 233 ? 1.119 1.975 12.866 1.00 94.62 233 THR A N 1
ATOM 1851 C CA . THR A 1 233 ? 2.536 1.574 12.856 1.00 94.62 233 THR A CA 1
ATOM 1852 C C . THR A 1 233 ? 3.442 2.775 13.133 1.00 94.62 233 THR A C 1
ATOM 1854 O O . THR A 1 233 ? 3.000 3.923 13.093 1.00 94.62 233 THR A O 1
ATOM 1857 N N . GLY A 1 234 ? 4.744 2.538 13.306 1.00 90.88 234 GLY A N 1
ATOM 1858 C CA . GLY A 1 234 ? 5.749 3.611 13.326 1.00 90.88 234 GLY A CA 1
ATOM 1859 C C . GLY A 1 234 ? 5.892 4.410 12.014 1.00 90.88 234 GLY A C 1
ATOM 1860 O O . GLY A 1 234 ? 6.615 5.405 11.986 1.00 90.88 234 GLY A O 1
ATOM 1861 N N . ASN A 1 235 ? 5.230 4.007 10.922 1.00 91.38 235 ASN A N 1
ATOM 1862 C CA . ASN A 1 235 ? 5.239 4.740 9.657 1.00 91.38 235 ASN A CA 1
ATOM 1863 C C . ASN A 1 235 ? 4.250 5.920 9.689 1.00 91.38 235 ASN A C 1
ATOM 1865 O O . ASN A 1 235 ? 3.042 5.728 9.853 1.00 91.38 235 ASN A O 1
ATOM 1869 N N . GLN A 1 236 ? 4.751 7.135 9.444 1.00 92.38 236 GLN A N 1
ATOM 1870 C CA . GLN A 1 236 ? 3.974 8.382 9.470 1.00 92.38 236 GLN A CA 1
ATOM 1871 C C . GLN A 1 236 ? 2.735 8.363 8.561 1.00 92.38 236 GLN A C 1
ATOM 1873 O O . GLN A 1 236 ? 1.712 8.938 8.928 1.00 92.38 236 GLN A O 1
ATOM 1878 N N . ILE A 1 237 ? 2.789 7.658 7.424 1.00 95.12 237 ILE A N 1
ATOM 1879 C CA . ILE A 1 237 ? 1.645 7.520 6.510 1.00 95.12 237 ILE A CA 1
ATOM 1880 C C . ILE A 1 237 ? 0.441 6.899 7.228 1.00 95.12 237 ILE A C 1
ATOM 1882 O O . ILE A 1 237 ? -0.694 7.313 7.001 1.00 95.12 237 ILE A O 1
ATOM 1886 N N . THR A 1 238 ? 0.664 5.931 8.124 1.00 95.88 238 THR A N 1
ATOM 1887 C CA . THR A 1 238 ? -0.441 5.276 8.842 1.00 95.88 238 THR A CA 1
ATOM 1888 C C . THR A 1 238 ? -1.131 6.211 9.836 1.00 95.88 238 THR A C 1
ATOM 1890 O O . THR A 1 238 ? -2.349 6.147 9.971 1.00 95.88 238 THR A O 1
ATOM 1893 N N . SER A 1 239 ? -0.400 7.151 10.442 1.00 95.38 239 SER A N 1
ATOM 1894 C CA . SER A 1 239 ? -0.991 8.209 11.273 1.00 95.38 239 SER A CA 1
ATOM 1895 C C . SER A 1 239 ? -1.745 9.254 10.448 1.00 95.38 239 SER A C 1
ATOM 1897 O O . SER A 1 239 ? -2.794 9.723 10.875 1.00 95.38 239 SER A O 1
ATOM 1899 N N . GLN A 1 240 ? -1.234 9.608 9.264 1.00 95.69 240 GLN A N 1
ATOM 1900 C CA . GLN A 1 240 ? -1.895 10.546 8.345 1.00 95.69 240 GLN A CA 1
ATOM 1901 C C . GLN A 1 240 ? -3.238 9.986 7.853 1.00 95.69 240 GLN A C 1
ATOM 1903 O O . GLN A 1 240 ? -4.247 10.685 7.874 1.00 95.69 240 GLN A O 1
ATOM 1908 N N . VAL A 1 241 ? -3.258 8.698 7.496 1.00 96.69 241 VAL A N 1
ATOM 1909 C CA . VAL A 1 241 ? -4.479 7.937 7.188 1.00 96.69 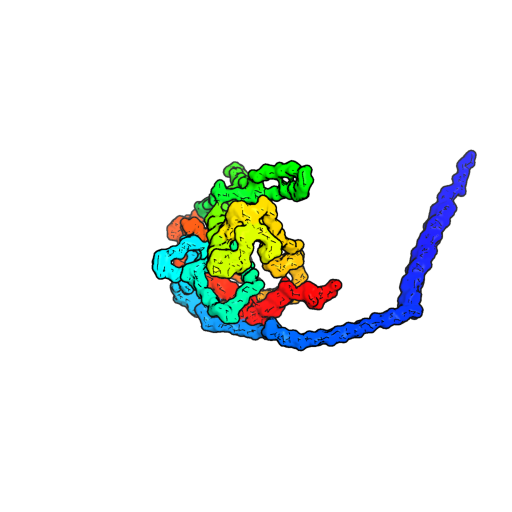241 VAL A CA 1
ATOM 1910 C C . VAL A 1 241 ? -5.428 7.928 8.387 1.00 96.69 241 VAL A C 1
ATOM 1912 O O . VAL A 1 241 ? -6.573 8.346 8.268 1.00 96.69 241 VAL A O 1
ATOM 1915 N N . ALA A 1 242 ? -4.955 7.544 9.575 1.00 97.00 242 ALA A N 1
ATOM 1916 C CA . ALA A 1 242 ? -5.806 7.514 10.764 1.00 97.00 242 ALA A CA 1
ATOM 1917 C C . ALA A 1 242 ? -6.424 8.885 11.093 1.00 97.00 242 ALA A C 1
ATOM 1919 O O . ALA A 1 242 ? -7.583 8.940 11.488 1.00 97.00 242 ALA A O 1
ATOM 1920 N N . GLY A 1 243 ? -5.696 9.987 10.884 1.00 95.94 243 GLY A N 1
ATOM 1921 C CA . GLY A 1 243 ? -6.230 11.339 11.070 1.00 95.94 243 GLY A CA 1
ATOM 1922 C C . GLY A 1 243 ? -7.452 11.624 10.191 1.00 95.94 243 GLY A C 1
ATOM 1923 O O . GLY A 1 243 ? -8.474 12.079 10.699 1.00 95.94 243 GLY A O 1
ATOM 1924 N N . MET A 1 244 ? -7.375 11.295 8.899 1.00 97.50 244 MET A N 1
ATOM 1925 C CA . MET A 1 244 ? -8.504 11.464 7.975 1.00 97.50 244 MET A CA 1
ATOM 1926 C C . MET A 1 244 ? -9.645 10.488 8.263 1.00 97.50 244 MET A C 1
ATOM 1928 O O . MET A 1 244 ? -10.806 10.868 8.170 1.00 97.50 244 MET A O 1
ATOM 1932 N N . LEU A 1 245 ? -9.330 9.247 8.644 1.00 98.06 245 LEU A N 1
ATOM 1933 C CA . LEU A 1 245 ? -10.325 8.247 9.035 1.00 98.06 245 LEU A CA 1
ATOM 1934 C C . LEU A 1 245 ? -11.155 8.718 10.240 1.00 98.06 245 LEU A C 1
ATOM 1936 O O . LEU A 1 245 ? -12.378 8.628 10.221 1.00 98.06 245 LEU A O 1
ATOM 1940 N N . VAL A 1 246 ? -10.496 9.250 11.274 1.00 98.12 246 VAL A N 1
ATOM 1941 C CA . VAL A 1 246 ? -11.147 9.788 12.479 1.00 98.12 246 VAL A CA 1
ATOM 1942 C C . VAL A 1 246 ? -12.095 10.933 12.133 1.00 98.12 246 VAL A C 1
ATOM 1944 O O . VAL A 1 246 ? -13.227 10.951 12.621 1.00 98.12 246 VAL A O 1
ATOM 1947 N N . ASP A 1 247 ? -11.645 11.869 11.292 1.00 97.88 247 ASP A N 1
ATOM 1948 C CA . ASP A 1 247 ? -12.482 12.978 10.827 1.00 97.88 247 ASP A CA 1
ATOM 1949 C C . ASP A 1 247 ? -13.662 12.474 9.982 1.00 97.88 247 ASP A C 1
ATOM 1951 O O . ASP A 1 247 ? -14.791 12.906 10.188 1.00 97.88 247 ASP A O 1
ATOM 1955 N N . GLY A 1 248 ? -13.452 11.479 9.118 1.00 97.94 248 GLY A N 1
ATOM 1956 C CA . GLY A 1 248 ? -14.532 10.834 8.369 1.00 97.94 248 GLY A CA 1
ATOM 1957 C C . GLY A 1 248 ? -15.575 10.168 9.269 1.00 97.94 248 GLY A C 1
ATOM 1958 O O . GLY A 1 248 ? -16.772 10.281 9.015 1.00 97.94 248 GLY A O 1
ATOM 1959 N N . MET A 1 249 ? -15.134 9.507 10.345 1.00 98.12 249 MET A N 1
ATOM 1960 C CA . MET A 1 249 ? -16.027 8.824 11.283 1.00 98.12 249 MET A CA 1
ATOM 1961 C C . MET A 1 249 ? -16.835 9.804 12.141 1.00 98.12 249 MET A C 1
ATOM 1963 O O . MET A 1 249 ? -18.048 9.676 12.258 1.00 98.12 249 MET A O 1
ATOM 1967 N N . PHE A 1 250 ? -16.179 10.776 12.773 1.00 98.00 250 PHE A N 1
ATOM 1968 C CA . PHE A 1 250 ? -16.802 11.593 13.824 1.00 98.00 250 PHE A CA 1
ATOM 1969 C C . PHE A 1 250 ? -17.030 13.056 13.424 1.00 98.00 250 PHE A C 1
ATOM 1971 O O . PHE A 1 250 ? -17.778 13.769 14.103 1.00 98.00 250 PHE A O 1
ATOM 1978 N N . GLY A 1 251 ? -16.414 13.520 12.335 1.00 95.19 251 GLY A N 1
ATOM 1979 C CA . GLY A 1 251 ? -16.446 14.907 11.876 1.00 95.19 251 GLY A CA 1
ATOM 1980 C C . GLY A 1 251 ? -16.178 15.894 13.018 1.00 95.19 251 GLY A C 1
ATOM 1981 O O . GLY A 1 251 ? -15.348 15.628 13.885 1.00 95.19 251 GLY A O 1
ATOM 1982 N N . PRO A 1 252 ? -16.946 16.992 13.145 1.00 92.12 252 PRO A N 1
ATOM 1983 C CA . PRO A 1 252 ? -16.707 17.999 14.184 1.00 92.12 252 PRO A CA 1
ATOM 1984 C C . PRO A 1 252 ? -16.940 17.500 15.624 1.00 92.12 252 PRO A C 1
ATOM 1986 O O . PRO A 1 252 ? -16.786 18.281 16.562 1.00 92.12 252 PRO A O 1
ATOM 1989 N N . LYS A 1 253 ? -17.350 16.238 15.817 1.00 91.19 253 LYS A N 1
ATOM 1990 C CA . LYS A 1 253 ? -17.626 15.634 17.126 1.00 91.19 253 LYS A CA 1
ATOM 1991 C C . LYS A 1 253 ? -16.440 14.868 17.715 1.00 91.19 253 LYS A C 1
ATOM 1993 O O . LYS A 1 253 ? -16.552 14.363 18.830 1.00 91.19 253 LYS A O 1
ATOM 1998 N N . HIS A 1 254 ? -15.316 14.741 17.008 1.00 92.69 254 HIS A N 1
ATOM 1999 C CA . HIS A 1 254 ? -14.094 14.261 17.651 1.00 92.69 254 HIS A CA 1
ATOM 2000 C C . HIS A 1 254 ? -13.474 15.376 18.518 1.00 92.69 254 HIS A C 1
ATOM 2002 O O . HIS A 1 254 ? -13.583 16.562 18.191 1.00 92.69 254 HIS A O 1
ATOM 2008 N N . PRO A 1 255 ? -12.781 15.050 19.623 1.00 90.50 255 PRO A N 1
ATOM 2009 C CA . PRO A 1 255 ? -12.054 16.051 20.393 1.00 90.50 255 PRO A CA 1
ATOM 2010 C C . PRO A 1 255 ? -10.889 16.629 19.579 1.00 90.50 255 PRO A C 1
ATOM 2012 O O . PRO A 1 255 ? -10.388 16.007 18.643 1.00 90.50 255 PRO A O 1
ATOM 2015 N N . LYS A 1 256 ? -10.372 17.793 19.995 1.00 86.62 256 LYS A N 1
ATOM 2016 C CA . LYS A 1 256 ? -9.180 18.419 19.381 1.00 86.62 256 LYS A CA 1
ATOM 2017 C C . LYS A 1 256 ? -7.965 17.475 19.339 1.00 86.62 256 LYS A C 1
ATOM 2019 O O . LYS A 1 256 ? -7.113 17.603 18.465 1.00 86.62 256 LYS A O 1
ATOM 2024 N N . HIS A 1 257 ? -7.871 16.553 20.297 1.00 90.12 257 HIS A N 1
ATOM 2025 C CA . HIS A 1 257 ? -6.770 15.605 20.423 1.00 90.12 257 HIS A CA 1
ATOM 2026 C C . HIS A 1 257 ? -7.317 14.180 20.486 1.00 90.12 257 HIS A C 1
ATOM 2028 O O . HIS A 1 257 ? -7.923 13.797 21.486 1.00 90.12 257 HIS A O 1
ATOM 2034 N N . VAL A 1 258 ? -7.072 13.399 19.435 1.00 94.44 258 VAL A N 1
ATOM 2035 C CA . VAL A 1 258 ? -7.388 11.967 19.390 1.00 94.44 258 VAL A CA 1
ATOM 2036 C C . VAL A 1 258 ? -6.077 11.183 19.483 1.00 94.44 258 VAL A C 1
ATOM 2038 O O . VAL A 1 258 ? -5.212 11.346 18.618 1.00 94.44 258 VAL A O 1
ATOM 2041 N N . PRO A 1 259 ? -5.868 10.380 20.540 1.00 95.12 259 PRO A N 1
ATOM 2042 C CA . PRO A 1 259 ? -4.644 9.608 20.682 1.00 95.12 259 PRO A CA 1
ATOM 2043 C C . PRO A 1 259 ? -4.624 8.432 19.699 1.00 95.12 259 PRO A C 1
ATOM 2045 O O . PRO A 1 259 ? -5.572 7.653 19.626 1.00 95.12 259 PRO A O 1
ATOM 2048 N N . LEU A 1 260 ? -3.504 8.268 18.994 1.00 96.12 260 LEU A N 1
ATOM 2049 C CA . LEU A 1 260 ? -3.203 7.072 18.208 1.00 96.12 260 LEU A CA 1
ATOM 2050 C C . LEU A 1 260 ? -2.174 6.234 18.965 1.00 96.12 260 LEU A C 1
ATOM 2052 O O . LEU A 1 260 ? -1.120 6.739 19.357 1.00 96.12 260 LEU A O 1
ATOM 2056 N N . SER A 1 261 ? -2.465 4.952 19.166 1.00 96.75 261 SER A N 1
ATOM 2057 C CA . SER A 1 261 ? -1.537 4.039 19.830 1.00 96.75 261 SER A CA 1
ATOM 2058 C C . SER A 1 261 ? -0.476 3.545 18.850 1.00 96.75 261 SER A C 1
ATOM 2060 O O . SER A 1 261 ? -0.801 3.052 17.771 1.00 96.75 261 SER A O 1
ATOM 2062 N N . ILE A 1 262 ? 0.787 3.615 19.261 1.00 95.31 262 ILE A N 1
ATOM 2063 C CA . ILE A 1 262 ? 1.924 2.979 18.587 1.00 95.31 262 ILE A CA 1
ATOM 2064 C C . ILE A 1 262 ? 2.667 2.093 19.582 1.00 95.31 262 ILE A C 1
ATOM 2066 O O . ILE A 1 262 ? 2.610 2.314 20.793 1.00 95.31 262 ILE A O 1
ATOM 2070 N N . GLN A 1 263 ? 3.405 1.112 19.074 1.00 93.69 263 GLN A N 1
ATOM 2071 C CA . GLN A 1 263 ? 4.397 0.384 19.859 1.00 93.69 263 GLN A CA 1
ATOM 2072 C C . GLN A 1 263 ? 5.809 0.866 19.496 1.00 93.69 263 GLN A C 1
ATOM 2074 O O . GLN A 1 263 ? 6.019 1.379 18.394 1.00 93.69 263 GLN A O 1
ATOM 2079 N N . PRO A 1 264 ? 6.801 0.716 20.396 1.00 90.69 264 PRO A N 1
ATOM 2080 C CA . PRO A 1 264 ? 8.196 0.939 20.033 1.00 90.69 264 PRO A CA 1
ATOM 2081 C C . PRO A 1 264 ? 8.563 0.089 18.814 1.00 90.69 264 PRO A C 1
ATOM 2083 O O . PRO A 1 264 ? 8.233 -1.093 18.778 1.00 90.69 264 PRO A O 1
ATOM 2086 N N . GLY A 1 265 ? 9.276 0.662 17.839 1.00 87.00 265 GLY A N 1
ATOM 2087 C CA . GLY A 1 265 ? 9.480 0.011 16.536 1.00 87.00 265 GLY A CA 1
ATOM 2088 C C . GLY A 1 265 ? 10.080 -1.397 16.618 1.00 87.00 265 GLY A C 1
ATOM 2089 O O . GLY A 1 265 ? 9.701 -2.270 15.839 1.00 87.00 265 GLY A O 1
ATOM 2090 N N . LEU A 1 266 ? 10.959 -1.657 17.595 1.00 85.38 266 LEU A N 1
ATOM 2091 C CA . LEU A 1 266 ? 11.533 -2.989 17.811 1.00 85.38 266 LEU A CA 1
ATOM 2092 C C . LEU A 1 266 ? 10.477 -4.040 18.165 1.00 85.38 266 LEU A C 1
ATOM 2094 O O . LEU A 1 266 ? 10.641 -5.191 17.794 1.00 85.38 266 LEU A O 1
ATOM 2098 N N . VAL A 1 267 ? 9.401 -3.666 18.850 1.00 86.19 267 VAL A N 1
ATOM 2099 C CA . VAL A 1 267 ? 8.391 -4.602 19.366 1.00 86.19 267 VAL A CA 1
ATOM 2100 C C . VAL A 1 267 ? 7.020 -4.422 18.716 1.00 86.19 267 VAL A C 1
ATOM 2102 O O . VAL A 1 267 ? 6.061 -5.038 19.166 1.00 86.19 267 VAL A O 1
ATOM 2105 N N . ASP A 1 268 ? 6.908 -3.588 17.676 1.00 89.62 268 ASP A N 1
ATOM 2106 C CA . ASP A 1 268 ? 5.623 -3.297 17.042 1.00 89.62 268 ASP A CA 1
ATOM 2107 C C . ASP A 1 268 ? 5.025 -4.542 16.386 1.00 89.62 268 ASP A C 1
ATOM 2109 O O . ASP A 1 268 ? 5.511 -5.024 15.369 1.00 89.62 268 ASP A O 1
ATOM 2113 N N . SER A 1 269 ? 3.939 -5.062 16.953 1.00 87.50 269 SER A N 1
ATOM 2114 C CA . SER A 1 269 ? 3.291 -6.272 16.448 1.00 87.50 269 SER A CA 1
ATOM 2115 C C . SER A 1 269 ? 2.615 -6.100 15.080 1.00 87.50 269 SER A C 1
ATOM 2117 O O . SER A 1 269 ? 2.348 -7.111 14.429 1.00 87.50 269 SER A O 1
ATOM 2119 N N . LEU A 1 270 ? 2.361 -4.863 14.624 1.00 89.25 270 LEU A N 1
ATOM 2120 C CA . LEU A 1 270 ? 1.834 -4.585 13.279 1.00 89.25 270 LEU A CA 1
ATOM 2121 C C . LEU A 1 270 ? 2.937 -4.569 12.212 1.00 89.25 270 LEU A C 1
ATOM 2123 O O . LEU A 1 270 ? 2.691 -4.931 11.064 1.00 89.25 270 LEU A O 1
ATOM 2127 N N . GLN A 1 271 ? 4.154 -4.171 12.585 1.00 87.56 271 GLN A N 1
ATOM 2128 C CA . GLN A 1 271 ? 5.320 -4.154 11.701 1.00 87.56 271 GLN A CA 1
ATOM 2129 C C . GLN A 1 271 ? 6.591 -4.537 12.480 1.00 87.56 271 GLN A C 1
ATOM 2131 O O . GLN A 1 271 ? 7.451 -3.689 12.736 1.00 87.56 271 GLN A O 1
ATOM 2136 N N . PRO A 1 272 ? 6.741 -5.814 12.874 1.00 81.94 272 PRO A N 1
ATOM 2137 C CA . PRO A 1 272 ? 7.816 -6.212 13.774 1.00 81.94 272 PRO A CA 1
ATOM 2138 C C . PRO A 1 272 ? 9.185 -6.017 13.126 1.00 81.94 272 PRO A C 1
ATOM 2140 O O . PRO A 1 272 ? 9.512 -6.653 12.120 1.00 81.94 272 PRO A O 1
ATOM 2143 N N . SER A 1 273 ? 10.018 -5.163 13.727 1.00 84.62 273 SER A N 1
ATOM 2144 C CA . SER A 1 273 ? 11.389 -4.903 13.260 1.00 84.62 273 SER A CA 1
ATOM 2145 C C . SER A 1 273 ? 12.478 -5.567 14.109 1.00 84.62 273 SER A C 1
ATOM 2147 O O . SER A 1 273 ? 13.650 -5.514 13.737 1.00 84.62 273 SER A O 1
ATOM 2149 N N . TYR A 1 274 ? 12.121 -6.257 15.202 1.00 83.75 274 TYR A N 1
ATOM 2150 C CA . TYR A 1 274 ? 13.089 -7.060 15.951 1.00 83.75 274 TYR A CA 1
ATOM 2151 C C . TYR A 1 274 ? 13.731 -8.150 15.083 1.00 83.75 274 TYR A C 1
ATOM 2153 O O . TYR A 1 274 ? 13.127 -8.704 14.154 1.00 83.75 274 TYR A O 1
ATOM 2161 N N . SER A 1 275 ? 14.976 -8.477 15.433 1.00 86.62 275 SER A N 1
ATOM 2162 C CA . SER A 1 275 ? 15.696 -9.606 14.854 1.00 86.62 275 SER A CA 1
ATOM 2163 C C . SER A 1 275 ? 15.112 -10.915 15.380 1.00 86.62 275 SER A C 1
ATOM 2165 O O . SER A 1 275 ? 15.109 -11.158 16.584 1.00 86.62 275 SER A O 1
ATOM 2167 N N . CYS A 1 276 ? 14.644 -11.773 14.475 1.00 90.25 276 CYS A N 1
ATOM 2168 C CA . CYS A 1 276 ? 14.245 -13.141 14.783 1.00 90.25 276 CYS A CA 1
ATOM 2169 C C . CYS A 1 276 ? 14.997 -14.089 13.837 1.00 90.25 276 CYS A C 1
ATOM 2171 O O . CYS A 1 276 ? 14.540 -14.320 12.715 1.00 90.25 276 CYS A O 1
ATOM 2173 N N . PRO A 1 277 ? 16.154 -14.644 14.249 1.00 92.44 277 PRO A N 1
ATOM 2174 C CA . PRO A 1 277 ? 16.963 -15.507 13.389 1.00 92.44 277 PRO A CA 1
ATOM 2175 C C . PRO A 1 277 ? 16.208 -16.728 12.858 1.00 92.44 277 PRO A C 1
ATOM 2177 O O . PRO A 1 277 ? 16.455 -17.152 11.730 1.00 92.44 277 PRO A O 1
ATOM 2180 N N . LYS A 1 278 ? 15.270 -17.278 13.646 1.00 91.69 278 LYS A N 1
ATOM 2181 C CA . LYS A 1 278 ? 14.405 -18.380 13.211 1.00 91.69 278 LYS A CA 1
ATOM 2182 C C . LYS A 1 278 ? 13.501 -17.950 12.053 1.00 91.69 278 LYS A C 1
ATOM 2184 O O . LYS A 1 278 ? 13.512 -18.608 11.018 1.00 91.69 278 LYS A O 1
ATOM 2189 N N . ALA A 1 279 ? 12.770 -16.843 12.208 1.00 91.69 279 ALA A N 1
ATOM 2190 C CA . ALA A 1 279 ? 11.901 -16.321 11.154 1.00 91.69 279 ALA A CA 1
ATOM 2191 C C . ALA A 1 279 ? 12.696 -15.988 9.885 1.00 91.69 279 ALA A C 1
ATOM 2193 O O . ALA A 1 279 ? 12.295 -16.378 8.792 1.00 91.69 279 ALA A O 1
ATOM 2194 N N . SER A 1 280 ? 13.850 -15.327 10.032 1.00 93.56 280 SER A N 1
ATOM 2195 C CA . SER A 1 280 ? 14.719 -14.983 8.904 1.00 93.56 280 SER A CA 1
ATOM 2196 C C . SER A 1 280 ? 15.220 -16.220 8.160 1.00 93.56 280 SER A C 1
ATOM 2198 O O . SER A 1 280 ? 15.196 -16.228 6.935 1.00 93.56 280 SER A O 1
ATOM 2200 N N . ARG A 1 281 ? 15.640 -17.272 8.878 1.00 94.88 281 ARG A N 1
ATOM 2201 C CA . ARG A 1 281 ? 16.094 -18.530 8.267 1.00 94.88 281 ARG A CA 1
ATOM 2202 C C . ARG A 1 281 ? 14.972 -19.204 7.486 1.00 94.88 281 ARG A C 1
ATOM 2204 O O . ARG A 1 281 ? 15.166 -19.504 6.318 1.00 94.88 281 ARG A O 1
ATOM 2211 N N . LEU A 1 282 ? 13.806 -19.372 8.112 1.00 94.75 282 LEU A N 1
ATOM 2212 C CA . LEU A 1 282 ? 12.642 -19.979 7.464 1.00 94.75 282 LEU A CA 1
ATOM 2213 C C . LEU A 1 282 ? 12.243 -19.199 6.210 1.00 94.75 282 LEU A C 1
ATOM 2215 O O . LEU A 1 282 ? 12.062 -19.792 5.157 1.00 94.75 282 LEU A O 1
ATOM 2219 N N . TYR A 1 283 ? 12.160 -17.868 6.289 1.00 95.50 283 TYR A N 1
ATOM 2220 C CA . TYR A 1 283 ? 11.822 -17.048 5.126 1.00 95.50 283 TYR A CA 1
ATOM 2221 C C . TYR A 1 283 ? 12.870 -17.155 4.010 1.00 95.50 283 TYR A C 1
ATOM 2223 O O . TYR A 1 283 ? 12.506 -17.241 2.845 1.00 95.50 283 TYR A O 1
ATOM 2231 N N . GLN A 1 284 ? 14.165 -17.207 4.333 1.00 96.06 284 GLN A N 1
ATOM 2232 C CA . GLN A 1 284 ? 15.236 -17.364 3.337 1.00 96.06 284 GLN A CA 1
ATOM 2233 C C . GLN A 1 284 ? 15.222 -18.724 2.624 1.00 96.06 284 GLN A C 1
ATOM 2235 O O . GLN A 1 284 ? 15.815 -18.846 1.553 1.00 96.06 284 GLN A O 1
ATOM 2240 N N . GLU A 1 285 ? 14.552 -19.736 3.181 1.00 96.19 285 GLU A N 1
ATOM 2241 C CA . GLU A 1 285 ? 14.432 -21.055 2.554 1.00 96.19 285 GLU A CA 1
ATOM 2242 C C . GLU A 1 285 ? 13.434 -21.084 1.393 1.00 96.19 285 GLU A C 1
ATOM 2244 O O . GLU A 1 285 ? 13.561 -21.967 0.553 1.00 96.19 285 GLU A O 1
ATOM 2249 N N . TYR A 1 286 ? 12.473 -20.152 1.326 1.00 96.31 286 TYR A N 1
ATOM 2250 C CA . TYR A 1 286 ? 11.418 -20.172 0.299 1.00 96.31 286 TYR A CA 1
ATOM 2251 C C . TYR A 1 286 ? 11.041 -18.799 -0.279 1.00 96.31 286 TYR A C 1
ATOM 2253 O O . TYR A 1 286 ? 10.461 -18.729 -1.352 1.00 96.31 286 TYR A O 1
ATOM 2261 N N . GLY A 1 287 ? 11.295 -17.699 0.427 1.00 96.44 287 GLY A N 1
ATOM 2262 C CA . GLY A 1 287 ? 10.799 -16.367 0.088 1.00 96.44 287 GLY A CA 1
ATOM 2263 C C . GLY A 1 287 ? 11.642 -15.618 -0.944 1.00 96.44 287 GLY A C 1
ATOM 2264 O O . GLY A 1 287 ? 12.462 -16.193 -1.664 1.00 96.44 287 GLY A O 1
ATOM 2265 N N . VAL A 1 288 ? 11.454 -14.297 -0.983 1.00 96.94 288 VAL A N 1
ATOM 2266 C CA . VAL A 1 288 ?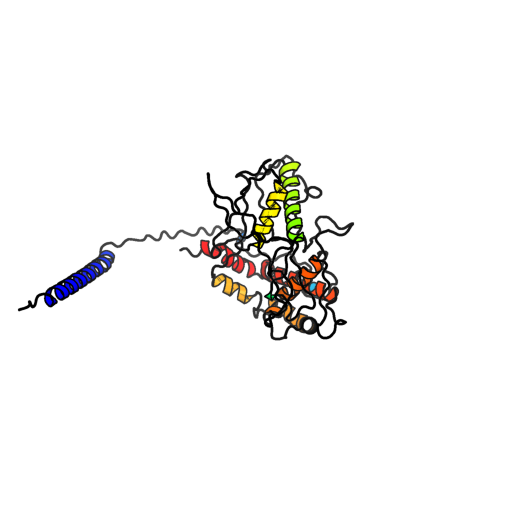 12.153 -13.387 -1.900 1.00 96.94 288 VAL A CA 1
ATOM 2267 C C . VAL A 1 288 ? 13.672 -13.522 -1.759 1.00 96.94 288 VAL A C 1
ATOM 2269 O O . VAL A 1 288 ? 14.224 -13.374 -0.668 1.00 96.94 288 VAL A O 1
ATOM 2272 N N . GLY A 1 289 ? 14.351 -13.769 -2.881 1.00 94.81 289 GLY A N 1
ATOM 2273 C CA . GLY A 1 289 ? 15.804 -13.962 -2.936 1.00 94.81 289 GLY A CA 1
ATOM 2274 C C . GLY A 1 289 ? 16.293 -15.348 -2.494 1.00 94.81 289 GLY A C 1
ATOM 2275 O O . GLY A 1 289 ? 17.503 -15.557 -2.418 1.00 94.81 289 GLY A O 1
ATOM 2276 N N . SER A 1 290 ? 15.391 -16.293 -2.206 1.00 96.38 290 SER A N 1
ATOM 2277 C CA . SER A 1 290 ? 15.760 -17.685 -1.927 1.00 96.38 290 SER A CA 1
ATOM 2278 C C . SER A 1 290 ? 16.195 -18.433 -3.195 1.00 96.38 290 SER A C 1
ATOM 2280 O O . SER A 1 290 ? 15.866 -18.057 -4.322 1.00 96.38 290 SER A O 1
ATOM 2282 N N . MET A 1 291 ? 16.917 -19.542 -3.005 1.00 95.38 291 MET A N 1
ATOM 2283 C CA . MET A 1 291 ? 17.293 -20.458 -4.093 1.00 95.38 291 MET A CA 1
ATOM 2284 C C . MET A 1 291 ? 16.279 -21.591 -4.314 1.00 95.38 291 MET A C 1
ATOM 2286 O O . MET A 1 291 ? 16.532 -22.464 -5.154 1.00 95.38 291 MET A O 1
ATOM 2290 N N . ASP A 1 292 ? 15.150 -21.578 -3.596 1.00 96.12 292 ASP A N 1
ATOM 2291 C CA . ASP A 1 292 ? 14.074 -22.562 -3.731 1.00 96.12 292 ASP A CA 1
ATOM 2292 C C . ASP A 1 292 ? 13.622 -22.647 -5.196 1.00 96.12 292 ASP A C 1
ATOM 2294 O O . ASP A 1 292 ? 13.210 -21.633 -5.767 1.00 96.12 292 ASP A O 1
ATOM 2298 N N . PRO A 1 293 ? 13.681 -23.830 -5.836 1.00 96.25 293 PRO A N 1
ATOM 2299 C CA . PRO A 1 293 ? 13.175 -24.006 -7.191 1.00 96.25 293 PRO A CA 1
ATOM 2300 C C . PRO A 1 293 ? 11.728 -23.537 -7.371 1.00 96.25 293 PRO A C 1
ATOM 2302 O O . PRO A 1 293 ? 11.382 -23.085 -8.456 1.00 96.25 293 PRO A O 1
ATOM 2305 N N . LYS A 1 294 ? 10.887 -23.612 -6.330 1.00 94.94 294 LYS A N 1
ATOM 2306 C CA . LYS A 1 294 ? 9.496 -23.142 -6.404 1.00 94.94 294 LYS A CA 1
ATOM 2307 C C . LYS A 1 294 ? 9.391 -21.619 -6.489 1.00 94.94 294 LYS A C 1
ATOM 2309 O O . LYS A 1 294 ? 8.568 -21.131 -7.256 1.00 94.94 294 LYS A O 1
ATOM 2314 N N . TRP A 1 295 ? 10.235 -20.887 -5.756 1.00 97.00 295 TRP A N 1
ATOM 2315 C CA . TRP A 1 295 ? 10.336 -19.429 -5.874 1.00 97.00 295 TRP A CA 1
ATOM 2316 C C . TRP A 1 295 ? 10.993 -19.019 -7.189 1.00 97.00 295 TRP A C 1
ATOM 2318 O O . TRP A 1 295 ? 10.526 -18.122 -7.873 1.00 97.00 295 TRP A O 1
ATOM 2328 N N . ARG A 1 296 ? 12.073 -19.691 -7.596 1.00 96.94 296 ARG A N 1
ATOM 2329 C CA . ARG A 1 296 ? 12.784 -19.315 -8.826 1.00 96.94 296 ARG A CA 1
ATOM 2330 C C . ARG A 1 296 ? 12.007 -19.633 -10.098 1.00 96.94 296 ARG A C 1
ATOM 2332 O O . ARG A 1 296 ? 12.266 -19.003 -11.114 1.00 96.94 296 ARG A O 1
ATOM 2339 N N . LEU A 1 297 ? 11.035 -20.546 -10.046 1.00 96.38 297 LEU A N 1
ATOM 2340 C CA . LEU A 1 297 ? 10.251 -20.964 -11.208 1.00 96.38 297 LEU A CA 1
ATOM 2341 C C . LEU A 1 297 ? 9.657 -19.780 -11.982 1.00 96.38 297 LEU A C 1
ATOM 2343 O O . LEU A 1 297 ? 9.734 -19.755 -13.209 1.00 96.38 297 LEU A O 1
ATOM 2347 N N . HIS A 1 298 ? 9.062 -18.805 -11.288 1.00 97.31 298 HIS A N 1
ATOM 2348 C CA . HIS A 1 298 ? 8.437 -17.668 -11.962 1.00 97.31 298 HIS A CA 1
ATOM 2349 C C . HIS A 1 298 ? 9.460 -16.651 -12.465 1.00 97.31 298 HIS A C 1
ATOM 2351 O O . HIS A 1 298 ? 9.238 -16.062 -13.519 1.00 97.31 298 HIS A O 1
ATOM 2357 N N . LEU A 1 299 ? 10.584 -16.473 -11.764 1.00 97.75 299 LEU A N 1
ATOM 2358 C CA . LEU A 1 299 ? 11.688 -15.616 -12.206 1.00 97.75 299 LEU A CA 1
ATOM 2359 C C . LEU A 1 299 ? 12.345 -16.186 -13.470 1.00 97.75 299 LEU A C 1
ATOM 2361 O O . LEU A 1 299 ? 12.498 -15.473 -14.458 1.00 97.75 299 LEU A O 1
ATOM 2365 N N . ASP A 1 300 ? 12.628 -17.490 -13.483 1.00 97.62 300 ASP A N 1
ATOM 2366 C CA . ASP A 1 300 ? 13.181 -18.192 -14.644 1.00 97.62 300 ASP A CA 1
ATOM 2367 C C . ASP A 1 300 ? 12.212 -18.101 -15.842 1.00 97.62 300 ASP A C 1
ATOM 2369 O O . ASP A 1 300 ? 12.623 -17.800 -16.963 1.00 97.62 300 ASP A O 1
ATOM 2373 N N . ALA A 1 301 ? 10.905 -18.284 -15.608 1.00 98.06 301 ALA A N 1
ATOM 2374 C CA . ALA A 1 301 ? 9.875 -18.188 -16.646 1.00 98.06 301 ALA A CA 1
ATOM 2375 C C . ALA A 1 301 ? 9.654 -16.761 -17.185 1.00 98.06 301 ALA A C 1
ATOM 2377 O O . ALA A 1 301 ? 9.112 -16.596 -18.278 1.00 98.06 301 ALA A O 1
ATOM 2378 N N . THR A 1 302 ? 10.055 -15.732 -16.435 1.00 98.00 302 THR A N 1
ATOM 2379 C CA . THR A 1 302 ? 9.853 -14.318 -16.792 1.00 98.00 302 THR A CA 1
ATOM 2380 C C . THR A 1 302 ? 11.144 -13.574 -17.116 1.00 98.00 302 THR A C 1
ATOM 2382 O O . THR A 1 302 ? 11.106 -12.365 -17.329 1.00 98.00 302 THR A O 1
ATOM 2385 N N . ASN A 1 303 ? 12.275 -14.272 -17.236 1.00 97.50 303 ASN A N 1
ATOM 2386 C CA . ASN A 1 303 ? 13.580 -13.655 -17.473 1.00 97.50 303 ASN A CA 1
ATOM 2387 C C . ASN A 1 303 ? 13.595 -12.715 -18.698 1.00 97.50 303 ASN A C 1
ATOM 2389 O O . ASN A 1 303 ? 13.995 -11.557 -18.596 1.00 97.50 303 ASN A O 1
ATOM 2393 N N . ASP A 1 304 ? 13.081 -13.170 -19.844 1.00 97.94 304 ASP A N 1
ATOM 2394 C CA . ASP A 1 304 ? 13.027 -12.353 -21.069 1.00 97.94 304 ASP A CA 1
ATOM 2395 C C . ASP A 1 304 ? 12.053 -11.166 -20.937 1.00 97.94 304 ASP A C 1
ATOM 2397 O O . ASP A 1 304 ? 12.265 -10.085 -21.501 1.00 97.94 304 ASP A O 1
ATOM 2401 N N . PHE A 1 305 ? 10.983 -11.347 -20.159 1.00 98.06 305 PHE A N 1
ATOM 2402 C CA . PHE A 1 305 ? 10.018 -10.293 -19.861 1.00 98.06 305 PHE A CA 1
ATOM 2403 C C . PHE A 1 305 ? 10.637 -9.201 -18.980 1.00 98.06 305 PHE A C 1
ATOM 2405 O O . PHE A 1 305 ? 10.518 -8.019 -19.307 1.00 98.06 305 PHE A O 1
ATOM 2412 N N . LEU A 1 306 ? 11.356 -9.583 -17.921 1.00 98.25 306 LEU A N 1
ATOM 2413 C CA . LEU A 1 306 ? 12.117 -8.659 -17.077 1.00 98.25 306 LEU A CA 1
ATOM 2414 C C . LEU A 1 306 ? 13.178 -7.918 -17.898 1.00 98.25 306 LEU A C 1
ATOM 2416 O O . LEU A 1 306 ? 13.239 -6.696 -17.823 1.00 98.25 306 LEU A O 1
ATOM 2420 N N . GLY A 1 307 ? 13.903 -8.604 -18.788 1.00 98.12 307 GLY A N 1
ATOM 2421 C CA . GLY A 1 307 ? 14.850 -7.956 -19.705 1.00 98.12 307 GLY A CA 1
ATOM 2422 C C . GLY A 1 307 ? 14.197 -6.928 -20.643 1.00 98.12 307 GLY A C 1
ATOM 2423 O O . GLY A 1 307 ? 14.796 -5.903 -20.979 1.00 98.12 307 GLY A O 1
ATOM 2424 N N . THR A 1 308 ? 12.939 -7.150 -21.032 1.00 97.88 308 THR A N 1
ATOM 2425 C CA . THR A 1 308 ? 12.159 -6.163 -21.795 1.00 97.88 308 THR A CA 1
ATOM 2426 C C . THR A 1 308 ? 11.813 -4.941 -20.942 1.00 97.88 308 THR A C 1
ATOM 2428 O O . THR A 1 308 ? 11.934 -3.810 -21.419 1.00 97.88 308 THR A O 1
ATOM 2431 N N . LEU A 1 309 ? 11.398 -5.145 -19.688 1.00 98.31 309 LEU A N 1
ATOM 2432 C CA . LEU A 1 309 ? 11.124 -4.047 -18.759 1.00 98.31 309 LEU A CA 1
ATOM 2433 C C . LEU A 1 309 ? 12.393 -3.252 -18.442 1.00 98.31 309 LEU A C 1
ATOM 2435 O O . LEU A 1 309 ? 12.340 -2.027 -18.485 1.00 98.31 309 LEU A O 1
ATOM 2439 N N . ASP A 1 310 ? 13.525 -3.924 -18.231 1.00 97.94 310 ASP A N 1
ATOM 2440 C CA . ASP A 1 310 ? 14.843 -3.322 -18.002 1.00 97.94 310 ASP A CA 1
ATOM 2441 C C . ASP A 1 310 ? 15.265 -2.415 -19.163 1.00 97.94 310 ASP A C 1
ATOM 2443 O O . ASP A 1 310 ? 15.754 -1.303 -18.962 1.00 97.94 310 ASP A O 1
ATOM 2447 N N . HIS A 1 311 ? 15.030 -2.851 -20.405 1.00 96.81 311 HIS A N 1
ATOM 2448 C CA . HIS A 1 311 ? 15.337 -2.041 -21.584 1.00 96.81 311 HIS A CA 1
ATOM 2449 C C . HIS A 1 311 ? 14.532 -0.733 -21.625 1.00 96.81 311 HIS A C 1
ATOM 2451 O O . HIS A 1 311 ? 15.046 0.308 -22.050 1.00 96.81 311 HIS A O 1
ATOM 2457 N N . ILE A 1 312 ? 13.273 -0.778 -21.178 1.00 97.62 312 ILE A N 1
ATOM 2458 C CA . ILE A 1 312 ? 12.395 0.394 -21.124 1.00 97.62 312 ILE A CA 1
ATOM 2459 C C . ILE A 1 312 ? 12.763 1.282 -19.928 1.00 97.62 312 ILE A C 1
ATOM 2461 O O . ILE A 1 312 ? 12.899 2.491 -20.088 1.00 97.62 312 ILE A O 1
ATOM 2465 N N . SER A 1 313 ? 12.949 0.699 -18.745 1.00 96.69 313 SER A N 1
ATOM 2466 C CA . SER A 1 313 ? 13.179 1.407 -17.481 1.00 96.69 313 SER A CA 1
ATOM 2467 C C . SER A 1 313 ? 14.610 1.932 -17.320 1.00 96.69 313 SER A C 1
ATOM 2469 O O . SER A 1 313 ? 14.848 2.878 -16.572 1.00 96.69 313 SER A O 1
ATOM 2471 N N . GLY A 1 314 ? 15.576 1.326 -18.013 1.00 96.06 314 GLY A N 1
ATOM 2472 C CA . GLY A 1 314 ? 17.002 1.569 -17.814 1.00 96.06 314 GLY A CA 1
ATOM 2473 C C . GLY A 1 314 ? 17.592 0.861 -16.589 1.00 96.06 314 GLY A C 1
ATOM 2474 O O . GLY A 1 314 ? 18.740 1.144 -16.246 1.00 96.06 314 GLY A O 1
ATOM 2475 N N . VAL A 1 315 ? 16.839 -0.030 -15.933 1.00 97.12 315 VAL A N 1
ATOM 2476 C CA . VAL A 1 315 ? 17.339 -0.898 -14.854 1.00 97.12 315 VAL A CA 1
ATOM 2477 C C . VAL A 1 315 ? 18.425 -1.828 -15.406 1.00 97.12 315 VAL A C 1
ATOM 2479 O O . VAL A 1 315 ? 18.324 -2.337 -16.521 1.00 97.12 315 VAL A O 1
ATOM 2482 N N . THR A 1 316 ? 19.505 -2.021 -14.648 1.00 96.06 316 THR A N 1
ATOM 2483 C CA . THR A 1 316 ? 20.593 -2.928 -15.031 1.00 96.06 316 THR A CA 1
ATOM 2484 C C . THR A 1 316 ? 20.263 -4.361 -14.628 1.00 96.06 316 THR A C 1
ATOM 2486 O O . THR A 1 316 ? 19.716 -4.577 -13.553 1.00 96.06 316 THR A O 1
ATOM 2489 N N . ALA A 1 317 ? 20.643 -5.339 -15.456 1.00 94.38 317 ALA A N 1
ATOM 2490 C CA . ALA A 1 317 ? 20.354 -6.767 -15.253 1.00 94.38 317 ALA A CA 1
ATOM 2491 C C . ALA A 1 317 ? 20.940 -7.378 -13.956 1.00 94.38 317 ALA A C 1
ATOM 2493 O O . ALA A 1 317 ? 20.594 -8.493 -13.584 1.00 94.38 317 ALA A O 1
ATOM 2494 N N . ASP A 1 318 ? 21.868 -6.686 -13.290 1.00 95.19 318 ASP A N 1
ATOM 2495 C CA . ASP A 1 318 ? 22.463 -7.075 -12.006 1.00 95.19 318 ASP A CA 1
ATOM 2496 C C . ASP A 1 318 ? 21.791 -6.394 -10.797 1.00 95.19 318 ASP A C 1
ATOM 2498 O O . ASP A 1 318 ? 22.232 -6.561 -9.654 1.00 95.19 318 ASP A O 1
ATOM 2502 N N . ASN A 1 319 ? 20.713 -5.634 -11.017 1.00 96.50 319 ASN A N 1
ATOM 2503 C CA . ASN A 1 319 ? 19.991 -4.959 -9.951 1.00 96.50 319 ASN A CA 1
ATOM 2504 C C . ASN A 1 319 ? 19.146 -5.952 -9.141 1.00 96.50 319 ASN A C 1
ATOM 2506 O O . ASN A 1 319 ? 17.967 -6.191 -9.401 1.00 96.50 319 ASN A O 1
ATOM 2510 N N . SER A 1 320 ? 19.749 -6.474 -8.073 1.00 93.94 320 SER A N 1
ATOM 2511 C CA . SER A 1 320 ? 19.094 -7.441 -7.184 1.00 93.94 320 SER A CA 1
ATOM 2512 C C . SER A 1 320 ? 17.758 -6.971 -6.592 1.00 93.94 320 SER A C 1
ATOM 2514 O O . SER A 1 320 ? 16.950 -7.818 -6.230 1.00 93.94 320 SER A O 1
ATOM 2516 N N . GLY A 1 321 ? 17.494 -5.661 -6.492 1.00 93.88 321 GLY A N 1
ATOM 2517 C CA . GLY A 1 321 ? 16.206 -5.136 -6.032 1.00 93.88 321 GLY A CA 1
ATOM 2518 C C . GLY A 1 321 ? 15.069 -5.452 -7.003 1.00 93.88 321 GLY A C 1
ATOM 2519 O O . GLY A 1 321 ? 14.040 -5.973 -6.586 1.00 93.88 321 GLY A O 1
ATOM 2520 N N . PHE A 1 322 ? 15.302 -5.225 -8.298 1.00 97.06 322 PHE A N 1
ATOM 2521 C CA . PHE A 1 322 ? 14.320 -5.431 -9.368 1.00 97.06 322 PHE A CA 1
ATOM 2522 C C . PHE A 1 322 ? 14.212 -6.882 -9.853 1.00 97.06 322 PHE A C 1
ATOM 2524 O O . PHE A 1 322 ? 13.227 -7.230 -10.498 1.00 97.06 322 PHE A O 1
ATOM 2531 N N . HIS A 1 323 ? 15.213 -7.723 -9.572 1.00 97.25 323 HIS A N 1
ATOM 2532 C CA . HIS A 1 323 ? 15.287 -9.083 -10.132 1.00 97.25 323 HIS A CA 1
ATOM 2533 C C . HIS A 1 323 ? 15.138 -10.210 -9.111 1.00 97.25 323 HIS A C 1
ATOM 2535 O O . HIS A 1 323 ? 15.112 -11.378 -9.490 1.00 97.25 323 HIS A O 1
ATOM 2541 N N . LYS A 1 324 ? 14.998 -9.891 -7.818 1.00 96.94 324 LYS A N 1
ATOM 2542 C CA . LYS A 1 324 ? 14.639 -10.887 -6.790 1.00 96.94 324 LYS A CA 1
ATOM 2543 C C . LYS A 1 324 ? 13.129 -11.089 -6.641 1.00 96.94 324 LYS A C 1
ATOM 2545 O O . LYS A 1 324 ? 12.740 -12.103 -6.063 1.00 96.94 324 LYS A O 1
ATOM 2550 N N . SER A 1 325 ? 12.323 -10.122 -7.091 1.00 97.81 325 SER A N 1
ATOM 2551 C CA . SER A 1 325 ? 10.856 -10.132 -7.098 1.00 97.81 325 SER A CA 1
ATOM 2552 C C . SER A 1 325 ? 10.292 -9.062 -8.047 1.00 97.81 325 SER A C 1
ATOM 2554 O O . SER A 1 325 ? 11.011 -8.159 -8.471 1.00 97.81 325 SER A O 1
ATOM 2556 N N . PHE A 1 326 ? 8.991 -9.117 -8.336 1.00 98.31 326 PHE A N 1
ATOM 2557 C CA . PHE A 1 326 ? 8.260 -8.110 -9.114 1.00 98.31 326 PHE A CA 1
ATOM 2558 C C . PHE A 1 326 ? 7.878 -6.859 -8.308 1.00 98.31 326 PHE A C 1
ATOM 2560 O O . PHE A 1 326 ? 7.353 -5.915 -8.895 1.00 98.31 326 PHE A O 1
ATOM 2567 N N . ASP A 1 327 ? 8.152 -6.817 -6.998 1.00 97.94 327 ASP A N 1
ATOM 2568 C CA . ASP A 1 327 ? 7.733 -5.744 -6.075 1.00 97.94 327 ASP A CA 1
ATOM 2569 C C . ASP A 1 327 ? 8.076 -4.333 -6.577 1.00 97.94 327 ASP A C 1
ATOM 2571 O O . ASP A 1 327 ? 7.202 -3.468 -6.635 1.00 97.94 327 ASP A O 1
ATOM 2575 N N . HIS A 1 328 ? 9.314 -4.114 -7.030 1.00 98.12 328 HIS A N 1
ATOM 2576 C CA . HIS A 1 328 ? 9.746 -2.797 -7.496 1.00 98.12 328 HIS A CA 1
ATOM 2577 C C . HIS A 1 328 ? 8.953 -2.349 -8.734 1.00 98.12 328 HIS A C 1
ATOM 2579 O O . HIS A 1 328 ? 8.424 -1.236 -8.776 1.00 98.12 328 HIS A O 1
ATOM 2585 N N . TYR A 1 329 ? 8.814 -3.232 -9.731 1.00 98.56 329 TYR A N 1
ATOM 2586 C CA . TYR A 1 329 ? 8.003 -2.959 -10.918 1.00 98.56 329 TYR A CA 1
ATOM 2587 C C . TYR A 1 329 ? 6.521 -2.783 -10.559 1.00 98.56 329 TYR A C 1
ATOM 2589 O O . TYR A 1 329 ? 5.860 -1.891 -11.092 1.00 98.56 329 TYR A O 1
ATOM 2597 N N . TYR A 1 330 ? 6.001 -3.588 -9.635 1.00 98.56 330 TYR A N 1
ATOM 2598 C CA . TYR A 1 330 ? 4.613 -3.539 -9.198 1.00 98.56 330 TYR A CA 1
ATOM 2599 C C . TYR A 1 330 ? 4.289 -2.213 -8.508 1.00 98.56 330 TYR A C 1
ATOM 2601 O O . TYR A 1 330 ? 3.352 -1.527 -8.918 1.00 98.56 330 TYR A O 1
ATOM 2609 N N . ASP A 1 331 ? 5.038 -1.826 -7.473 1.00 98.19 331 ASP A N 1
ATOM 2610 C CA . ASP A 1 331 ? 4.798 -0.597 -6.707 1.00 98.19 331 ASP A CA 1
ATOM 2611 C C . ASP A 1 331 ? 4.968 0.635 -7.604 1.00 98.19 331 ASP A C 1
ATOM 2613 O O . ASP A 1 331 ? 4.123 1.528 -7.579 1.00 98.19 331 ASP A O 1
ATOM 2617 N N . ASN A 1 332 ? 5.980 0.639 -8.480 1.00 97.75 332 ASN A N 1
ATOM 2618 C CA . ASN A 1 332 ? 6.185 1.710 -9.450 1.00 97.75 332 ASN A CA 1
ATOM 2619 C C . ASN A 1 332 ? 4.991 1.852 -10.407 1.00 97.75 332 ASN A C 1
ATOM 2621 O O . ASN A 1 332 ? 4.366 2.910 -10.456 1.00 97.75 332 ASN A O 1
ATOM 2625 N N . LEU A 1 333 ? 4.642 0.798 -11.152 1.00 98.31 333 LEU A N 1
ATOM 2626 C CA . LEU A 1 333 ? 3.611 0.874 -12.192 1.00 98.31 333 LEU A CA 1
ATOM 2627 C C . LEU A 1 333 ? 2.205 1.049 -11.607 1.00 98.31 333 LEU A C 1
ATOM 2629 O O . LEU A 1 333 ? 1.424 1.850 -12.124 1.00 98.31 333 LEU A O 1
ATOM 2633 N N . SER A 1 334 ? 1.885 0.348 -10.516 1.00 97.44 334 SER A N 1
ATOM 2634 C CA . SER A 1 334 ? 0.560 0.435 -9.890 1.00 97.44 334 SER A CA 1
ATOM 2635 C C . SER A 1 334 ? 0.318 1.821 -9.299 1.00 97.44 334 SER A C 1
ATOM 2637 O O . SER A 1 334 ? -0.764 2.380 -9.470 1.00 97.44 334 SER A O 1
ATOM 2639 N N . ALA A 1 335 ? 1.333 2.434 -8.683 1.00 96.81 335 ALA A N 1
ATOM 2640 C CA . ALA A 1 335 ? 1.205 3.787 -8.172 1.00 96.81 335 ALA A CA 1
ATOM 2641 C C . ALA A 1 335 ? 0.995 4.810 -9.295 1.00 96.81 335 ALA A C 1
ATOM 2643 O O . ALA A 1 335 ? 0.216 5.741 -9.110 1.00 96.81 335 ALA A O 1
ATOM 2644 N N . ARG A 1 336 ? 1.614 4.652 -10.473 1.00 96.06 336 ARG A N 1
ATOM 2645 C CA . ARG A 1 336 ? 1.339 5.551 -11.610 1.00 96.06 336 ARG A CA 1
ATOM 2646 C C . ARG A 1 336 ? -0.118 5.485 -12.024 1.00 96.06 336 ARG A C 1
ATOM 2648 O O . ARG A 1 336 ? -0.784 6.518 -12.060 1.00 96.06 336 ARG A O 1
ATOM 2655 N N . LEU A 1 337 ? -0.608 4.277 -12.292 1.00 96.56 337 LEU A N 1
ATOM 2656 C CA . LEU A 1 337 ? -1.970 4.088 -12.774 1.00 96.56 337 LEU A CA 1
ATOM 2657 C C . LEU A 1 337 ? -2.999 4.563 -11.742 1.00 96.56 337 LEU A C 1
ATOM 2659 O O . LEU A 1 337 ? -3.951 5.248 -12.116 1.00 96.56 337 LEU A O 1
ATOM 2663 N N . CYS A 1 338 ? -2.759 4.339 -10.446 1.00 95.81 338 CYS A N 1
ATOM 2664 C CA . CYS A 1 338 ? -3.652 4.832 -9.396 1.00 95.81 338 CYS A CA 1
ATOM 2665 C C . CYS A 1 338 ? -3.765 6.354 -9.327 1.00 95.81 338 CYS A C 1
ATOM 2667 O O . CYS A 1 338 ? -4.779 6.874 -8.863 1.00 95.81 338 CYS A O 1
ATOM 2669 N N . HIS A 1 339 ? -2.745 7.066 -9.799 1.00 95.44 339 HIS A N 1
ATOM 2670 C CA . HIS A 1 339 ? -2.732 8.524 -9.881 1.00 95.44 339 HIS A CA 1
ATOM 2671 C C . HIS A 1 339 ? -2.949 9.018 -11.317 1.00 95.44 339 HIS A C 1
ATOM 2673 O O . HIS A 1 339 ? -2.583 10.149 -11.628 1.00 95.44 339 HIS A O 1
ATOM 2679 N N . GLN A 1 340 ? -3.507 8.170 -12.194 1.00 94.06 340 GLN A N 1
ATOM 2680 C CA . GLN A 1 340 ? -3.792 8.471 -13.603 1.00 94.06 340 GLN A CA 1
ATOM 2681 C C . GLN A 1 340 ? -2.572 9.001 -14.374 1.00 94.06 340 GLN A C 1
ATOM 2683 O O . GLN A 1 340 ? -2.686 9.786 -15.315 1.00 94.06 340 GLN A O 1
ATOM 2688 N N . LYS A 1 341 ? -1.376 8.569 -13.971 1.00 94.00 341 LYS A N 1
ATOM 2689 C CA . LYS A 1 341 ? -0.127 8.900 -14.652 1.00 94.00 341 LYS A CA 1
ATOM 2690 C C . LYS A 1 341 ? 0.146 7.899 -15.769 1.00 94.00 341 LYS A C 1
ATOM 2692 O O . LYS A 1 341 ? -0.217 6.728 -15.640 1.00 94.00 341 LYS A O 1
ATOM 2697 N N . PRO A 1 342 ? 0.794 8.341 -16.861 1.00 94.69 342 PRO A N 1
ATOM 2698 C CA . PRO A 1 342 ? 1.102 7.455 -17.969 1.00 94.69 342 PRO A CA 1
ATOM 2699 C C . PRO A 1 342 ? 2.079 6.361 -17.532 1.00 94.69 342 PRO A C 1
ATOM 2701 O O . PRO A 1 342 ? 2.939 6.574 -16.672 1.00 94.69 342 PRO A O 1
ATOM 2704 N N . LEU A 1 343 ? 1.972 5.197 -18.173 1.00 96.81 343 LEU A N 1
ATOM 2705 C CA . LEU A 1 343 ? 2.999 4.166 -18.075 1.00 96.81 343 LEU A CA 1
ATOM 2706 C C . LEU A 1 343 ? 4.334 4.698 -18.631 1.00 96.81 343 LEU A C 1
ATOM 2708 O O . LEU A 1 343 ? 4.335 5.509 -19.562 1.00 96.81 343 LEU A O 1
ATOM 2712 N N . PRO A 1 344 ? 5.473 4.279 -18.055 1.00 96.00 344 PRO A N 1
ATOM 2713 C CA . PRO A 1 344 ? 6.773 4.841 -18.392 1.00 96.00 344 PRO A CA 1
ATOM 2714 C C . PRO A 1 344 ? 7.228 4.443 -19.798 1.00 96.00 344 PRO A C 1
ATOM 2716 O O . PRO A 1 344 ? 6.981 3.327 -20.263 1.00 96.00 344 PRO A O 1
ATOM 2719 N N . CYS A 1 345 ? 7.952 5.358 -20.442 1.00 96.25 345 CYS A N 1
ATOM 2720 C CA . CYS A 1 345 ? 8.634 5.132 -21.711 1.00 96.25 345 CYS A CA 1
ATOM 2721 C C . CYS A 1 345 ? 10.146 5.223 -21.537 1.00 96.25 345 CYS A C 1
ATOM 2723 O O . CYS A 1 345 ? 10.635 5.868 -20.610 1.00 96.25 345 CYS A O 1
ATOM 2725 N N . SER A 1 346 ? 10.887 4.609 -22.456 1.00 95.50 346 SER A N 1
ATOM 2726 C CA . SER A 1 346 ? 12.341 4.669 -22.436 1.00 95.50 346 SER A CA 1
ATOM 2727 C C . SER A 1 346 ? 12.831 6.099 -22.607 1.00 95.50 346 SER A C 1
ATOM 2729 O O . SER A 1 346 ? 12.472 6.792 -23.560 1.00 95.50 346 SER A O 1
ATOM 2731 N N . VAL A 1 347 ? 13.749 6.512 -21.732 1.00 91.81 347 VAL A N 1
ATOM 2732 C CA . VAL A 1 347 ? 14.459 7.796 -21.853 1.00 91.81 347 VAL A CA 1
ATOM 2733 C C . VAL A 1 347 ? 15.282 7.886 -23.144 1.00 91.81 347 VAL A C 1
ATOM 2735 O O . VAL A 1 347 ? 15.595 8.982 -23.600 1.00 91.81 347 VAL A O 1
ATOM 2738 N N . LYS A 1 348 ? 15.631 6.738 -23.744 1.00 92.69 348 LYS A N 1
ATOM 2739 C CA . LYS A 1 348 ? 16.367 6.653 -25.015 1.00 92.69 348 LYS A CA 1
ATOM 2740 C C . LYS A 1 348 ? 15.438 6.659 -26.229 1.00 92.69 348 LYS A C 1
ATOM 2742 O O . LYS A 1 348 ? 15.865 7.051 -27.312 1.00 92.69 348 LYS A O 1
ATOM 2747 N N . ASN A 1 349 ? 14.196 6.206 -26.065 1.00 93.25 349 ASN A N 1
ATOM 2748 C CA . ASN A 1 349 ? 13.211 6.115 -27.136 1.00 93.25 349 ASN A CA 1
ATOM 2749 C C . ASN A 1 349 ? 11.788 6.247 -26.574 1.00 93.25 349 ASN A C 1
ATOM 2751 O O . ASN A 1 349 ? 11.203 5.278 -26.092 1.00 93.25 349 ASN A O 1
ATOM 2755 N N . SER A 1 350 ? 11.197 7.435 -26.706 1.00 93.12 350 SER A N 1
ATOM 2756 C CA . SER A 1 350 ? 9.857 7.739 -26.186 1.00 93.12 350 SER A CA 1
ATOM 2757 C C . SER A 1 350 ? 8.720 6.964 -26.862 1.00 93.12 350 SER A C 1
ATOM 2759 O O . SER A 1 350 ? 7.599 7.001 -26.369 1.00 93.12 350 SER A O 1
ATOM 2761 N N . SER A 1 351 ? 8.982 6.255 -27.967 1.00 94.44 351 SER A N 1
ATOM 2762 C CA . SER A 1 351 ? 8.003 5.358 -28.602 1.00 94.44 351 SER A CA 1
ATOM 2763 C C . SER A 1 351 ? 8.006 3.946 -28.001 1.00 94.44 351 SER A C 1
ATOM 2765 O O . SER A 1 351 ? 7.123 3.149 -28.308 1.00 94.44 351 SER A O 1
ATOM 2767 N N . GLN A 1 352 ? 8.994 3.612 -27.166 1.00 95.81 352 GLN A N 1
ATOM 2768 C CA . GLN A 1 352 ? 9.073 2.339 -26.453 1.00 95.81 352 GLN A CA 1
ATOM 2769 C C . GLN A 1 352 ? 8.575 2.531 -25.025 1.00 95.81 352 GLN A C 1
ATOM 2771 O O . GLN A 1 352 ? 9.322 2.970 -24.151 1.00 95.81 352 GLN A O 1
ATOM 2776 N N . CYS A 1 353 ? 7.307 2.208 -24.801 1.00 97.44 353 CYS A N 1
ATOM 2777 C CA . CYS A 1 353 ? 6.654 2.350 -23.508 1.00 97.44 353 CYS A CA 1
ATOM 2778 C C . CYS A 1 353 ? 6.230 1.002 -22.950 1.00 97.44 353 CYS A C 1
ATOM 2780 O O . CYS A 1 353 ? 5.935 0.075 -23.707 1.00 97.44 353 CYS A O 1
ATOM 2782 N N . VAL A 1 354 ? 6.152 0.919 -21.622 1.00 98.19 354 VAL A N 1
ATOM 2783 C CA . VAL A 1 354 ? 5.447 -0.179 -20.968 1.00 98.19 354 VAL A CA 1
ATOM 2784 C C . VAL A 1 354 ? 3.993 -0.130 -21.432 1.00 98.19 354 VAL A C 1
ATOM 2786 O O . VAL A 1 354 ? 3.301 0.875 -21.282 1.00 98.19 354 VAL A O 1
ATOM 2789 N N . THR A 1 355 ? 3.539 -1.217 -22.038 1.00 97.75 355 THR A N 1
ATOM 2790 C CA . THR A 1 355 ? 2.152 -1.387 -22.474 1.00 97.75 355 THR A CA 1
ATOM 2791 C C . THR A 1 355 ? 1.263 -1.776 -21.297 1.00 97.75 355 THR A C 1
ATOM 2793 O O . THR A 1 355 ? 1.738 -2.342 -20.311 1.00 97.75 355 THR A O 1
ATOM 2796 N N . GLN A 1 356 ? -0.051 -1.562 -21.421 1.00 97.62 356 GLN A N 1
ATOM 2797 C CA . GLN A 1 356 ? -0.997 -2.009 -20.394 1.00 97.62 356 GLN A CA 1
ATOM 2798 C C . GLN A 1 356 ? -0.885 -3.517 -20.140 1.00 97.62 356 GLN A C 1
ATOM 2800 O O . GLN A 1 356 ? -0.851 -3.936 -18.994 1.00 97.62 356 GLN A O 1
ATOM 2805 N N . ARG A 1 357 ? -0.708 -4.332 -21.188 1.00 97.06 357 ARG A N 1
ATOM 2806 C CA . ARG A 1 357 ? -0.532 -5.786 -21.051 1.00 97.06 357 ARG A CA 1
ATOM 2807 C C . ARG A 1 357 ? 0.708 -6.158 -20.232 1.00 97.06 357 ARG A C 1
ATOM 2809 O O . ARG A 1 357 ? 0.669 -7.102 -19.443 1.00 97.06 357 ARG A O 1
ATOM 2816 N N . GLN A 1 358 ? 1.809 -5.426 -20.409 1.00 98.12 358 GLN A N 1
ATOM 2817 C CA . GLN A 1 358 ? 3.012 -5.614 -19.596 1.00 98.12 358 GLN A CA 1
ATOM 2818 C C . GLN A 1 358 ? 2.757 -5.202 -18.141 1.00 98.12 358 GLN A C 1
ATOM 2820 O O . GLN A 1 358 ? 3.101 -5.961 -17.241 1.00 98.12 358 GLN A O 1
ATOM 2825 N N . ALA A 1 359 ? 2.100 -4.063 -17.901 1.00 98.44 359 ALA A N 1
ATOM 2826 C CA . ALA A 1 359 ? 1.723 -3.642 -16.550 1.00 98.44 359 ALA A CA 1
ATOM 2827 C C . ALA A 1 359 ? 0.794 -4.664 -15.866 1.00 98.44 359 ALA A C 1
ATOM 2829 O O . ALA A 1 359 ? 1.063 -5.082 -14.747 1.00 98.44 359 ALA A O 1
ATOM 2830 N N . ASP A 1 360 ? -0.225 -5.155 -16.571 1.00 98.19 360 ASP A N 1
ATOM 2831 C CA . ASP A 1 360 ? -1.137 -6.189 -16.080 1.00 98.19 360 ASP A CA 1
ATOM 2832 C C . ASP A 1 360 ? -0.387 -7.474 -15.718 1.00 98.19 360 ASP A C 1
ATOM 2834 O O . ASP A 1 360 ? -0.662 -8.087 -14.690 1.00 98.19 360 ASP A O 1
ATOM 2838 N N . THR A 1 361 ? 0.605 -7.858 -16.530 1.00 98.25 361 THR A N 1
ATOM 2839 C CA . THR A 1 361 ? 1.464 -9.016 -16.243 1.00 98.25 361 THR A CA 1
ATOM 2840 C C . THR A 1 361 ? 2.273 -8.793 -14.971 1.00 98.25 361 THR A C 1
ATOM 2842 O O . THR A 1 361 ? 2.267 -9.657 -14.102 1.00 98.25 361 THR A O 1
ATOM 2845 N N . VAL A 1 362 ? 2.885 -7.617 -14.798 1.00 98.50 362 VAL A N 1
ATOM 2846 C CA . VAL A 1 362 ? 3.558 -7.245 -13.541 1.00 98.50 362 VAL A CA 1
ATOM 2847 C C . VAL A 1 362 ? 2.595 -7.345 -12.354 1.00 98.50 362 VAL A C 1
ATOM 2849 O O . VAL A 1 362 ? 2.974 -7.868 -11.307 1.00 98.50 362 VAL A O 1
ATOM 2852 N N . PHE A 1 363 ? 1.344 -6.903 -12.507 1.00 98.38 363 PHE A N 1
ATOM 2853 C CA . PHE A 1 363 ? 0.357 -6.965 -11.431 1.00 98.38 363 PHE A CA 1
ATOM 2854 C C . PHE A 1 363 ? -0.034 -8.398 -11.071 1.00 98.38 363 PHE A C 1
ATOM 2856 O O . PHE A 1 363 ? -0.045 -8.753 -9.893 1.00 98.38 363 PHE A O 1
ATOM 2863 N N . ARG A 1 364 ? -0.293 -9.258 -12.060 1.00 98.19 364 ARG A N 1
ATOM 2864 C CA . ARG A 1 364 ? -0.563 -10.679 -11.794 1.00 98.19 364 ARG A CA 1
ATOM 2865 C C . ARG A 1 364 ? 0.643 -11.362 -11.143 1.00 98.19 364 ARG A C 1
ATOM 2867 O O . ARG A 1 364 ? 0.462 -12.121 -10.196 1.00 98.19 364 ARG A O 1
ATOM 2874 N N . MET A 1 365 ? 1.861 -11.040 -11.582 1.00 98.12 365 MET A N 1
ATOM 2875 C CA . MET A 1 365 ? 3.096 -11.579 -11.006 1.00 98.12 365 MET A CA 1
ATOM 2876 C C . MET A 1 365 ? 3.307 -11.152 -9.551 1.00 98.12 365 MET A C 1
ATOM 2878 O O . MET A 1 365 ? 3.569 -12.004 -8.710 1.00 98.12 365 MET A O 1
ATOM 2882 N N . GLY A 1 366 ? 3.131 -9.871 -9.212 1.00 97.62 366 GLY A N 1
ATOM 2883 C CA . GLY A 1 366 ? 3.248 -9.430 -7.817 1.00 97.62 366 GLY A CA 1
ATOM 2884 C C . GLY A 1 366 ? 2.182 -10.057 -6.910 1.00 97.62 366 GLY A C 1
ATOM 2885 O O . GLY A 1 366 ? 2.469 -10.415 -5.770 1.00 97.62 366 GLY A O 1
ATOM 2886 N N . GLN A 1 367 ? 0.966 -10.274 -7.422 1.00 96.94 367 GLN A N 1
ATOM 2887 C CA . GLN A 1 367 ? -0.079 -10.997 -6.688 1.00 96.94 367 GLN A CA 1
ATOM 2888 C C . GLN A 1 367 ? 0.271 -12.480 -6.485 1.00 96.94 367 GLN A C 1
ATOM 2890 O O . GLN A 1 367 ? 0.097 -12.992 -5.378 1.00 96.94 367 GLN A O 1
ATOM 2895 N N . TYR A 1 368 ? 0.823 -13.142 -7.507 1.00 97.75 368 TYR A N 1
ATOM 2896 C CA . TYR A 1 368 ? 1.349 -14.508 -7.409 1.00 97.75 368 TYR A CA 1
ATOM 2897 C C . TYR A 1 368 ? 2.458 -14.614 -6.358 1.00 97.75 368 TYR A C 1
ATOM 2899 O O . TYR A 1 368 ? 2.420 -15.493 -5.499 1.00 97.75 368 TYR A O 1
ATOM 2907 N N . GLU A 1 369 ? 3.410 -13.679 -6.359 1.00 98.06 369 GLU A N 1
ATOM 2908 C CA . GLU A 1 369 ? 4.492 -13.639 -5.374 1.00 98.06 369 GLU A CA 1
ATOM 2909 C C . GLU A 1 369 ? 3.970 -13.469 -3.946 1.00 98.06 369 GLU A C 1
ATOM 2911 O O . GLU A 1 369 ? 4.378 -14.210 -3.053 1.00 98.06 369 GLU A O 1
ATOM 2916 N N . TYR A 1 370 ? 3.040 -12.533 -3.727 1.00 96.19 370 TYR A N 1
ATOM 2917 C CA . TYR A 1 370 ? 2.426 -12.312 -2.416 1.00 96.19 370 TYR A CA 1
ATOM 2918 C C . TYR A 1 370 ? 1.622 -13.528 -1.941 1.00 96.19 370 TYR A C 1
ATOM 2920 O O . TYR A 1 370 ? 1.717 -13.901 -0.768 1.00 96.19 370 TYR A O 1
ATOM 2928 N N . SER A 1 371 ? 0.869 -14.174 -2.840 1.00 96.69 371 SER A N 1
ATOM 2929 C CA . SER A 1 371 ? 0.198 -15.444 -2.544 1.00 96.69 371 SER A CA 1
ATOM 2930 C C . SER A 1 371 ? 1.218 -16.495 -2.111 1.00 96.69 371 SER A C 1
ATOM 2932 O O . SER A 1 371 ? 1.071 -17.104 -1.049 1.00 96.69 371 SER A O 1
ATOM 2934 N N . TYR A 1 372 ? 2.317 -16.638 -2.850 1.00 97.19 372 TYR A N 1
ATOM 2935 C CA . TYR A 1 372 ? 3.322 -17.643 -2.543 1.00 97.19 372 TYR A CA 1
ATOM 2936 C C . TYR A 1 372 ? 3.978 -17.421 -1.178 1.00 97.19 372 TYR A C 1
ATOM 2938 O O . TYR A 1 372 ? 4.019 -18.335 -0.345 1.00 97.19 372 TYR A O 1
ATOM 2946 N N . ILE A 1 373 ? 4.461 -16.198 -0.921 1.00 96.56 373 ILE A N 1
ATOM 2947 C CA . ILE A 1 373 ? 5.287 -15.936 0.261 1.00 96.56 373 ILE A CA 1
ATOM 2948 C C . ILE A 1 373 ? 4.494 -15.936 1.577 1.00 96.56 373 ILE A C 1
ATOM 2950 O O . ILE A 1 373 ? 5.068 -16.230 2.631 1.00 96.56 373 ILE A O 1
ATOM 2954 N N . TYR A 1 374 ? 3.194 -15.629 1.526 1.00 94.69 374 TYR A N 1
ATOM 2955 C CA . TYR A 1 374 ? 2.339 -15.520 2.714 1.00 94.69 374 TYR A CA 1
ATOM 2956 C C . TYR A 1 374 ? 1.291 -16.630 2.845 1.00 94.69 374 TYR A C 1
ATOM 2958 O O . TYR A 1 374 ? 0.674 -16.742 3.906 1.00 94.69 374 TYR A O 1
ATOM 2966 N N . ARG A 1 375 ? 1.042 -17.426 1.796 1.00 94.75 375 ARG A N 1
ATOM 2967 C CA . ARG A 1 375 ? -0.029 -18.434 1.792 1.00 94.75 375 ARG A CA 1
ATOM 2968 C C . ARG A 1 375 ? 0.397 -19.780 1.214 1.00 94.75 375 ARG A C 1
ATOM 2970 O O . ARG A 1 375 ? 0.188 -20.785 1.889 1.00 94.75 375 ARG A O 1
ATOM 2977 N N . ASP A 1 376 ? 0.945 -19.830 -0.003 1.00 95.31 376 ASP A N 1
ATOM 2978 C CA . ASP A 1 376 ? 1.125 -21.108 -0.721 1.00 95.31 376 ASP A CA 1
ATOM 2979 C C . ASP A 1 376 ? 2.321 -21.935 -0.227 1.00 95.31 376 ASP A C 1
ATOM 2981 O O . ASP A 1 376 ? 2.297 -23.165 -0.310 1.00 95.31 376 ASP A O 1
ATOM 2985 N N . SER A 1 377 ? 3.370 -21.294 0.295 1.00 95.12 377 SER A N 1
ATOM 2986 C CA . SER A 1 377 ? 4.490 -22.020 0.896 1.00 95.12 377 SER A CA 1
ATOM 2987 C C . SER A 1 377 ? 4.096 -22.617 2.257 1.00 95.12 377 SER A C 1
ATOM 2989 O O . SER A 1 377 ? 3.666 -21.863 3.135 1.00 95.12 377 SER A O 1
ATOM 2991 N N . PRO A 1 378 ? 4.298 -23.927 2.505 1.00 93.62 378 PRO A N 1
ATOM 2992 C CA . PRO A 1 378 ? 4.040 -24.545 3.810 1.00 93.62 378 PRO A CA 1
ATOM 2993 C C . PRO A 1 378 ? 4.804 -23.910 4.977 1.00 93.62 378 PRO A C 1
ATOM 2995 O O . PRO A 1 378 ? 4.325 -23.889 6.109 1.00 93.62 378 PRO A O 1
ATOM 2998 N N . GLN A 1 379 ? 5.982 -23.355 4.696 1.00 93.00 379 GLN A N 1
ATOM 2999 C CA . GLN A 1 379 ? 6.836 -22.685 5.672 1.00 93.00 379 GLN A CA 1
ATOM 3000 C C . GLN A 1 379 ? 6.321 -21.289 6.053 1.00 93.00 379 GLN A C 1
ATOM 3002 O O . GLN A 1 379 ? 6.771 -20.728 7.053 1.00 93.00 379 GLN A O 1
ATOM 3007 N N . SER A 1 380 ? 5.372 -20.727 5.294 1.00 93.50 380 SER A N 1
ATOM 3008 C CA . SER A 1 380 ? 4.894 -19.354 5.498 1.00 93.50 380 SER A CA 1
ATOM 3009 C C . SER A 1 380 ? 4.243 -19.142 6.863 1.00 93.50 380 SER A C 1
ATOM 3011 O O . SER A 1 380 ? 4.503 -18.126 7.509 1.00 93.50 380 SER A O 1
ATOM 3013 N N . LEU A 1 381 ? 3.484 -20.127 7.362 1.00 92.69 381 LEU A N 1
ATOM 3014 C CA . LEU A 1 381 ? 2.888 -20.059 8.697 1.00 92.69 381 LEU A CA 1
ATOM 3015 C C . LEU A 1 381 ? 3.959 -20.040 9.789 1.00 92.69 381 LEU A C 1
ATOM 3017 O O . LEU A 1 381 ? 3.904 -19.196 10.681 1.00 92.69 381 LEU A O 1
ATOM 3021 N N . GLU A 1 382 ? 4.942 -20.941 9.733 1.00 91.38 382 GLU A N 1
ATOM 3022 C CA . GLU A 1 382 ? 5.983 -20.998 10.763 1.00 91.38 382 GLU A CA 1
ATOM 3023 C C . GLU A 1 382 ? 6.854 -19.735 10.744 1.00 91.38 382 GLU A C 1
ATOM 3025 O O . GLU A 1 382 ? 7.166 -19.185 11.805 1.00 91.38 382 GLU A O 1
ATOM 3030 N N . ALA A 1 383 ? 7.190 -19.230 9.553 1.00 91.88 383 ALA A N 1
ATOM 3031 C CA . ALA A 1 383 ? 7.916 -17.975 9.392 1.00 91.88 383 ALA A CA 1
ATOM 3032 C C . ALA A 1 383 ? 7.129 -16.789 9.977 1.00 91.88 383 ALA A C 1
ATOM 3034 O O . ALA A 1 383 ? 7.693 -16.000 10.740 1.00 91.88 383 ALA A O 1
ATOM 3035 N N . ALA A 1 384 ? 5.826 -16.689 9.692 1.00 90.25 384 ALA A N 1
ATOM 3036 C CA . ALA A 1 384 ? 4.959 -15.636 10.219 1.00 90.25 384 ALA A CA 1
ATOM 3037 C C . ALA A 1 384 ? 4.789 -15.734 11.744 1.00 90.25 384 ALA A C 1
ATOM 3039 O O . ALA A 1 384 ? 4.957 -14.740 12.451 1.00 90.25 384 ALA A O 1
ATOM 3040 N N . VAL A 1 385 ? 4.537 -16.932 12.282 1.00 89.25 385 VAL A N 1
ATOM 3041 C CA . VAL A 1 385 ? 4.440 -17.156 13.733 1.00 89.25 385 VAL A CA 1
ATOM 3042 C C . VAL A 1 385 ? 5.749 -16.780 14.419 1.00 89.25 385 VAL A C 1
ATOM 3044 O O . VAL A 1 385 ? 5.720 -16.083 15.429 1.00 89.25 385 VAL A O 1
ATOM 3047 N N . ALA A 1 386 ? 6.902 -17.168 13.874 1.00 87.69 386 ALA A N 1
ATOM 3048 C CA . ALA A 1 386 ? 8.190 -16.764 14.431 1.00 87.69 386 ALA A CA 1
ATOM 3049 C C . ALA A 1 386 ? 8.390 -15.237 14.365 1.00 87.69 386 ALA A C 1
ATOM 3051 O O . ALA A 1 386 ? 8.904 -14.644 15.311 1.00 87.69 386 ALA A O 1
ATOM 3052 N N . LYS A 1 387 ? 7.946 -14.588 13.280 1.00 87.06 387 LYS A N 1
ATOM 3053 C CA . LYS A 1 387 ? 8.094 -13.142 13.061 1.00 87.06 387 LYS A CA 1
ATOM 3054 C C . LYS A 1 387 ? 7.177 -12.279 13.933 1.00 87.06 387 LYS A C 1
ATOM 3056 O O . LYS A 1 387 ? 7.562 -11.163 14.269 1.00 87.06 387 LYS A O 1
ATOM 3061 N N . HIS A 1 388 ? 5.988 -12.764 14.288 1.00 82.38 388 HIS A N 1
ATOM 3062 C CA . HIS A 1 388 ? 5.000 -12.001 15.061 1.00 82.38 388 HIS A CA 1
ATOM 3063 C C . HIS A 1 388 ? 4.890 -12.454 16.526 1.00 82.38 388 HIS A C 1
ATOM 3065 O O . HIS A 1 388 ? 4.672 -11.615 17.394 1.00 82.38 388 HIS A O 1
ATOM 3071 N N . ASN A 1 389 ? 5.136 -13.735 16.826 1.00 70.12 389 ASN A N 1
ATOM 3072 C CA . ASN A 1 389 ? 5.000 -14.318 18.169 1.00 70.12 389 ASN A CA 1
ATOM 3073 C C . ASN A 1 389 ? 6.340 -14.738 18.801 1.00 70.12 389 ASN A C 1
ATOM 3075 O O . ASN A 1 389 ? 6.334 -15.336 19.878 1.00 70.12 389 ASN A O 1
ATOM 3079 N N . GLY A 1 390 ? 7.485 -14.447 18.169 1.00 55.84 390 GLY A N 1
ATOM 3080 C CA . GLY A 1 390 ? 8.812 -14.819 18.676 1.00 55.84 390 GLY A CA 1
ATOM 3081 C C . GLY A 1 390 ? 9.090 -14.316 20.098 1.00 55.84 390 GLY A C 1
ATOM 3082 O O . GLY A 1 390 ? 9.660 -15.045 20.902 1.00 55.84 390 GLY A O 1
ATOM 3083 N N . MET A 1 391 ? 8.575 -13.135 20.461 1.00 48.59 391 MET A N 1
ATOM 3084 C CA . MET A 1 391 ? 8.692 -12.596 21.827 1.00 48.59 391 MET A CA 1
ATOM 3085 C C . MET A 1 391 ? 7.922 -13.387 22.890 1.00 48.59 391 MET A C 1
ATOM 3087 O O . MET A 1 391 ? 8.281 -13.328 24.059 1.00 48.59 391 MET A O 1
ATOM 3091 N N . ALA A 1 392 ? 6.868 -14.120 22.520 1.00 44.47 392 ALA A N 1
ATOM 3092 C CA . ALA A 1 392 ? 6.075 -14.881 23.486 1.00 44.47 392 ALA A CA 1
ATOM 3093 C C . ALA A 1 392 ? 6.685 -16.254 23.813 1.00 44.47 392 ALA A C 1
ATOM 3095 O O . ALA A 1 392 ? 6.280 -16.882 24.789 1.00 44.47 392 ALA A O 1
ATOM 3096 N N . ARG A 1 393 ? 7.618 -16.747 22.986 1.00 42.12 393 ARG A N 1
ATOM 3097 C CA . ARG A 1 393 ? 8.212 -18.088 23.132 1.00 42.12 393 ARG A CA 1
ATOM 3098 C C . ARG A 1 393 ? 9.668 -18.063 23.576 1.00 42.12 393 ARG A C 1
ATOM 3100 O O . ARG A 1 393 ? 10.077 -18.969 24.298 1.00 42.12 393 ARG A O 1
ATOM 3107 N N . ASP A 1 394 ? 10.406 -17.021 23.219 1.00 36.84 394 ASP A N 1
ATOM 3108 C CA . ASP A 1 394 ? 11.764 -16.806 23.706 1.00 36.84 394 ASP A CA 1
ATOM 3109 C C . ASP A 1 394 ? 11.686 -15.900 24.939 1.00 36.84 394 ASP A C 1
ATOM 3111 O O . ASP A 1 394 ? 11.867 -14.688 24.852 1.00 36.84 394 ASP A O 1
ATOM 3115 N N . GLY A 1 395 ? 11.315 -16.493 26.078 1.00 35.50 395 GLY A N 1
ATOM 3116 C CA . GLY A 1 395 ? 11.251 -15.799 27.361 1.00 35.50 395 GLY A CA 1
ATOM 3117 C C . GLY A 1 395 ? 12.551 -15.050 27.652 1.00 35.50 395 GLY A C 1
ATOM 3118 O O . GLY A 1 395 ? 13.607 -15.666 27.810 1.00 35.50 395 GLY A O 1
ATOM 3119 N N . VAL A 1 396 ? 12.438 -13.724 27.714 1.00 34.97 396 VAL A N 1
ATOM 3120 C CA . VAL A 1 396 ? 13.343 -12.854 28.472 1.00 34.97 396 VAL A CA 1
ATOM 3121 C C . VAL A 1 396 ? 12.874 -12.824 29.916 1.00 34.97 396 VAL A C 1
ATOM 3123 O O . VAL A 1 396 ? 11.643 -12.700 30.119 1.00 34.97 396 VAL A O 1
#

InterPro domains:
  IPR029033 Histidine phosphatase superfamily [G3DSA:3.40.50.1240] (106-387)
  IPR029033 Histidine phosphatase superfamily [SSF53254] (84-379)
  IPR050645 Histidine Acid Phosphatase [PTHR11567] (102-370)

pLDDT: mean 87.0, std 16.32, range [31.8, 98.56]

Solvent-accessible surface area (backbone atoms only — not comparable to full-atom values): 23545 Å² total; per-residue (Å²): 132,93,78,95,63,70,67,65,56,56,54,48,53,53,52,53,52,52,51,50,50,52,48,52,51,48,50,57,61,47,49,64,71,77,49,82,74,76,75,72,71,70,75,71,73,73,72,77,70,81,50,84,84,75,63,76,67,77,63,82,91,50,58,59,82,29,68,67,48,41,70,71,56,81,63,50,92,71,53,37,46,68,26,68,70,80,60,90,95,56,65,89,76,53,49,20,73,29,38,64,70,70,71,41,66,92,76,59,79,81,74,62,90,93,59,80,93,86,82,87,86,87,87,76,78,69,60,36,41,50,39,48,51,90,31,39,38,58,61,48,92,57,66,43,84,44,86,81,49,74,53,71,79,78,78,68,73,84,71,89,92,61,73,80,61,79,98,52,53,62,76,60,82,68,62,94,81,57,86,81,70,73,69,13,68,47,58,33,60,60,62,56,36,70,36,52,67,16,40,50,52,23,20,50,50,16,32,26,46,26,47,34,40,28,66,72,64,60,70,45,71,96,42,68,53,90,91,62,84,50,76,40,56,84,50,66,54,40,51,55,31,48,54,29,20,51,42,30,44,40,45,94,46,43,63,100,75,75,82,70,44,66,52,62,55,57,71,14,76,88,59,56,60,52,89,41,72,66,19,52,52,50,38,48,58,50,28,83,73,26,85,28,66,79,52,40,49,60,53,68,74,34,47,72,57,50,54,52,49,23,66,33,42,62,48,60,99,81,41,62,72,61,71,44,44,45,56,27,59,27,43,39,54,45,37,29,26,32,68,71,40,76,67,61,41,13,92,91,40,77,88,45,51,60,46,71,68,54,51,24,40,37,46,35,47,34,48,27,51,53,41,37,54,67,44,61,38,75,59,24,54,59,19,49,47,34,55,63,46,40,75,80,71,58,78,126

Organism: Orbilia oligospora (NCBI:txid2813651)

Mean predicted aligned error: 10.36 Å

Secondary structure (DSSP, 8-state):
---S-HHHHHHHHHHHHHHHHHHHHHHHHHHHHH-----------------GGGS--PPPP-GGG-HHHHHH--S-TT-B-S-SSPPTTS-TTS-BSSS-----TTT--PPPTT-------------SBPPPGGGS-SEEEEEE--TT--EE------SSS-PPPP--EE-----TT-S-PPSEEEES--SS-B-HHHHHHHHHHHHHHHIIIIIIS--S-SS--TT--EE--SSHHHHHHHHHHHHHHHGGGS-S---EE---GGG-TTS--S--HHHHHHHHHHSTT---HHHHHHHHHHHHHHHHHHHHH---TT-HHHHS-SHHHHHHHHHHHHTTPPPPEETTEEEEE--HHHHHHHHHHHHHHHHIIIIISTHHHHHHHHHHHHHHHS--

Radius of gyration: 29.16 Å; Cα contacts (8 Å, |Δi|>4): 496; chains: 1; bounding box: 93×56×85 Å

Nearest PDB structures (foldseek):
  3it3-assembly1_B  TM=7.041E-01  e=8.963E-07  Francisella tularensis subsp. holarctica LVS
  4joc-assembly1_A  TM=6.315E-01  e=4.147E-04  Homo sapiens
  4jod-assembly1_A  TM=5.190E-01  e=8.362E-04  Homo sapiens
  2wu0-assembly4_D  TM=6.152E-01  e=5.754E-03  Klebsiella pneumoniae
  2wnh-assembly1_B  TM=6.191E-01  e=9.737E-03  Klebsiella pneumoniae

Foldseek 3Di:
DDDPPDPVVVVVVVVVVVVVVVVVVCCVVVVCVPDPPPPPPPPPPPPCPVPVLPAFDFDDDDLLQDLCSLQVDFFAVQEAQFAQDDDPPDDLQGAYPQQGDAAAPVPDDDDPPVDDDDDDDDDDDQHFWAAAQLLFFQAFPAADEQPPDFAFDDDADDDPPDDGDDRHGDWADDDPPD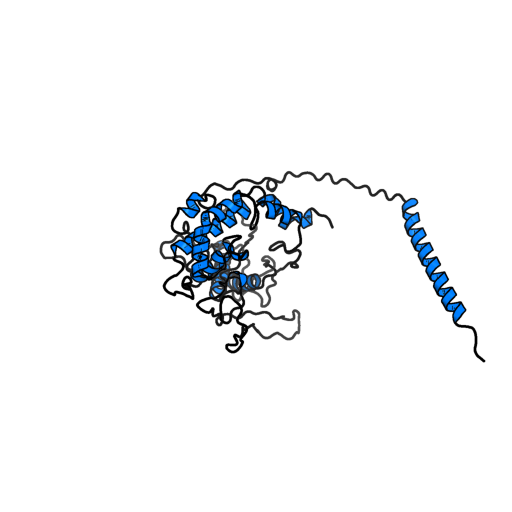PDDGGGHDYTDDGTDQHPVSLVSLLQNLQRCQCVCCVVVVNDDQADDPVDAAEAEPDSSRVSSVVSSNCSNRPPRYDPDDDYDYDDQCQTLVHHPPDQPQLVVLLLCFAQPHPPCSQCVSLVVCVVVLVLVCQFRVPDPPPSVVRSALVSVLSNQSSCSHVNHDFGGRPVDNVRGQDPRSNSSSSSRNSSNVCRQQHRDSSNSVSSCSRNVVPVPPDD